Protein AF-A0A9D9K542-F1 (afdb_monomer)

Nearest PDB structures (foldseek):
  4ief-assembly1_B  TM=8.545E-01  e=1.011E-18  Porphyromonas gingivalis W83
  6za2-assembly1_B  TM=5.136E-01  e=1.343E-09  Porphyromonas gingivalis ATCC 33277
  7y84-assembly1_C  TM=4.617E-01  e=6.528E-05  Candidatus Scalindua brodae
  8d9g-assembly1_A  TM=4.592E-01  e=1.163E-04  Candidatus Scalindua brodae
  7zoq-assembly1_A  TM=4.234E-01  e=9.834E-04  Desulfonema magnum

Foldseek 3Di:
DDFDPFDWDWDDAPPRIDDTDTDRQAAKDKDKDQHDDDPPDDRIDIDIDHHDPPDPGDDDDDDDDDDDDQQEDQQAKDKDKDAAAKDKHAHHNHHAAKWKWFCQPVVDIHTFDDDVRMHIDGHHTIMMIIHGPPRDDDDDDDDDDQPDDAQAWQEEEEFAPQQVVLCVLVQVVVVVVPTRYDYHHNQSLCCVQVVRDQDLVSLLVVLLVQQVGHVVGYQFYEYEEAEAPCCPCPVVLDDLQHHRHYFPWALLFPPVGTWRQQLLSQQNPDDGSVVRLAGPHQYAYQHDHHSVLSNLLSVLLCLLQPPDADDPQLLEEEEEEEPADPLGHRVVLSVVLVVLDDPLRHYHYQYEDDDVPYDPDQVVSLVSLQVVVLCAHLEYEYTAEDEQFAADQHPVPDPRRGNDGLVCLLVRQNASRAYEYEHLYFQQPLLNYRHNNSGGSQSSQSSHSRYRHSKYKDFSGHFGNVLSSLLSVQLSCQQCVDPADAQDKGWDFQSNSSSSSSVSSVVVDPPTSSSSRGIHMHHGRRRTSIHHRHHDDDDDPDDD

Solvent-accessible surface area (backbone atoms only — not comparable to full-atom values): 29506 Å² total; per-residue (Å²): 139,84,87,77,71,70,37,68,53,62,57,68,59,88,95,48,64,51,79,66,41,80,38,74,45,63,62,70,48,76,49,76,42,82,40,96,55,62,94,91,54,80,43,65,45,76,52,73,49,72,66,61,90,95,59,89,64,67,86,83,87,82,87,87,84,88,76,95,71,78,47,68,43,81,52,38,52,48,77,50,73,45,70,69,38,76,44,78,48,52,55,37,51,60,20,65,82,52,47,45,28,39,40,64,50,76,93,62,64,40,78,54,75,63,64,82,58,25,39,72,48,66,58,65,67,38,30,33,38,40,33,21,76,88,58,58,86,79,84,83,88,73,92,83,76,81,75,89,72,84,63,44,24,36,31,38,36,39,25,46,66,85,40,48,76,43,44,43,68,51,54,51,52,41,43,74,73,70,44,46,74,42,80,41,43,44,62,61,39,16,46,73,58,45,78,56,40,95,47,47,64,14,53,23,52,50,49,39,49,39,54,74,68,24,65,52,34,53,46,34,37,29,40,47,27,17,21,23,80,46,71,82,44,85,80,70,34,50,88,56,34,41,57,72,38,60,48,38,71,38,81,53,33,99,84,75,33,66,32,40,20,53,35,44,50,26,13,56,52,76,92,53,26,87,82,31,78,57,58,76,31,26,56,14,29,40,71,32,85,44,49,68,55,34,37,53,45,39,52,48,47,51,50,57,72,69,48,74,87,86,56,71,37,28,16,23,34,36,41,36,18,24,52,67,57,98,90,42,52,25,49,61,55,48,50,59,57,54,70,72,51,62,91,54,48,44,77,44,79,46,30,34,29,86,55,92,92,35,34,70,44,32,65,60,36,21,51,47,41,48,54,53,54,23,67,23,20,29,33,36,38,37,28,39,54,42,41,40,48,28,36,33,77,54,42,86,86,44,93,59,30,30,48,46,39,41,85,50,46,84,73,32,64,21,39,84,38,43,16,41,32,38,45,43,40,21,22,28,43,24,56,34,58,76,29,82,76,35,66,18,27,43,50,38,25,43,65,38,90,53,17,43,26,62,24,33,39,22,15,25,26,72,71,54,66,69,33,41,52,30,29,51,50,19,22,52,50,58,71,54,69,59,85,86,47,72,62,43,74,45,72,47,38,38,23,62,27,53,52,33,4,47,48,34,32,67,76,72,43,90,62,57,61,47,48,50,33,21,41,38,38,42,24,57,26,75,50,51,53,54,38,27,35,41,74,80,82,85,75,82,86,80,82,129

Sequence (544 aa):
VQSGAVRRLTAAVGSSSSAPVQWSGAGDATQTLVVPGVVGGATEARLTLTAITGYAQVAVDTVEWYRPVLLQFGGKGAIFQGASGQRAYQIAGAPPGFTLYDVTDPVAPVRVQMTGDAFQDDLAGRSYLLTGDGTVFTPTVEPFTPPALPSGANAVYIAPALLHPALTPLIDLRRAQGYTVAVIDVQTVYDGWSSGQVDPRAIRSFLQHAAQTWSPPPMAVTLVGDGSSDPFDYTNRGAKNVNLIPPYLAMVDPWLGETACETCYAQLNGENPTDDRLPDVWLGRLPVKSAAELQTLVAKIIGYETAPIGSAWRGRMLYLADDADSSGNFAAQTEASIALQPPMIQIDRVFFGNGAGQIPSAAAARAATLARFSHGAAVVAYFGHAHQQQWAVTELSAPENWLLHRSDVPQLTNGDRLPVVLSLTCLSSAFQWPSYVGMTIDEALLLSEKGGAVAVWGPTGLGVSYGHDKLQQGFFRMFWSSSPEYGVERAVPLGALTAAGFRELFTGSACCQETLFTYALLGDPLTPLRVMAGSRIMLPLVQR

Structure (mmCIF, N/CA/C/O backbone):
data_AF-A0A9D9K542-F1
#
_entry.id   AF-A0A9D9K542-F1
#
loop_
_atom_site.group_PDB
_atom_site.id
_atom_site.type_symbol
_atom_site.label_atom_id
_atom_site.label_alt_id
_atom_site.label_comp_id
_atom_site.label_asym_id
_atom_site.label_entity_id
_atom_site.label_seq_id
_atom_site.pdbx_PDB_ins_code
_atom_site.Cartn_x
_atom_site.Cartn_y
_atom_site.Cartn_z
_atom_site.occupancy
_atom_site.B_iso_or_equiv
_atom_site.auth_seq_id
_atom_site.auth_comp_id
_atom_site.auth_asym_id
_atom_site.auth_atom_id
_atom_site.pdbx_PDB_model_num
ATOM 1 N N . VAL A 1 1 ? 25.927 24.326 10.474 1.00 37.84 1 VAL A N 1
ATOM 2 C CA . VAL A 1 1 ? 25.849 25.617 11.199 1.00 37.84 1 VAL A CA 1
ATOM 3 C C . VAL A 1 1 ? 24.734 26.450 10.578 1.00 37.84 1 VAL A C 1
ATOM 5 O O . VAL A 1 1 ? 24.966 27.120 9.586 1.00 37.84 1 VAL A O 1
ATOM 8 N N . GLN A 1 2 ? 23.515 26.357 11.114 1.00 30.97 2 GLN A N 1
ATOM 9 C CA . GLN A 1 2 ? 22.510 27.412 10.967 1.00 30.97 2 GLN A CA 1
ATOM 10 C C . GLN A 1 2 ? 22.427 28.103 12.326 1.00 30.97 2 GLN A C 1
ATOM 12 O O . GLN A 1 2 ? 21.830 27.595 13.273 1.00 30.97 2 GLN A O 1
ATOM 17 N N . SER A 1 3 ? 23.131 29.223 12.446 1.00 42.22 3 SER A N 1
ATOM 18 C CA . SER A 1 3 ? 22.974 30.156 13.552 1.00 42.22 3 SER A CA 1
ATOM 19 C C . SER A 1 3 ? 21.644 30.890 13.382 1.00 42.22 3 SER A C 1
ATOM 21 O O . SER A 1 3 ? 21.449 31.546 12.361 1.00 42.22 3 SER A O 1
ATOM 23 N N . GLY A 1 4 ? 20.761 30.821 14.378 1.00 48.47 4 GLY A N 1
ATOM 24 C CA . GLY A 1 4 ? 19.731 31.853 14.548 1.00 48.47 4 GLY A CA 1
ATOM 25 C C . GLY A 1 4 ? 18.268 31.418 14.559 1.00 48.47 4 GLY A C 1
ATOM 26 O O . GLY A 1 4 ? 17.410 32.295 14.592 1.00 48.47 4 GLY A O 1
ATOM 27 N N . ALA A 1 5 ? 17.935 30.124 14.584 1.00 55.84 5 ALA A N 1
ATOM 28 C CA . ALA A 1 5 ? 16.552 29.740 14.863 1.00 55.84 5 ALA A CA 1
ATOM 29 C C . ALA A 1 5 ? 16.241 30.008 16.345 1.00 55.84 5 ALA A C 1
ATOM 31 O O . ALA A 1 5 ? 16.549 29.192 17.212 1.00 55.84 5 ALA A O 1
ATOM 32 N N . VAL A 1 6 ? 15.655 31.172 16.634 1.00 64.31 6 VAL A N 1
ATOM 33 C CA . VAL A 1 6 ? 15.097 31.501 17.948 1.00 64.31 6 VAL A CA 1
ATOM 34 C C . VAL A 1 6 ? 14.079 30.421 18.313 1.00 64.31 6 VAL A C 1
ATOM 36 O O . VAL A 1 6 ? 13.025 30.310 17.685 1.00 64.31 6 VAL A O 1
ATOM 39 N N . ARG A 1 7 ? 14.399 29.599 19.312 1.00 66.75 7 ARG A N 1
ATOM 40 C CA . ARG A 1 7 ? 13.476 28.604 19.858 1.00 66.75 7 ARG A CA 1
ATOM 41 C C . ARG A 1 7 ? 12.500 29.320 20.778 1.00 66.75 7 ARG A C 1
ATOM 43 O O . ARG A 1 7 ? 12.864 30.277 21.457 1.00 66.75 7 ARG A O 1
ATOM 50 N N . ARG A 1 8 ? 11.250 28.872 20.791 1.00 69.38 8 ARG A N 1
ATOM 51 C CA . ARG A 1 8 ? 10.237 29.374 21.718 1.00 69.38 8 ARG A CA 1
ATOM 52 C C . ARG A 1 8 ? 9.931 28.285 22.723 1.00 69.38 8 ARG A C 1
ATOM 54 O O . ARG A 1 8 ? 9.376 27.257 22.359 1.00 69.38 8 ARG A O 1
ATOM 61 N N . LEU A 1 9 ? 10.295 28.534 23.970 1.00 67.50 9 LEU A N 1
ATOM 62 C CA . LEU A 1 9 ? 9.851 27.742 25.101 1.00 67.50 9 LEU A CA 1
ATOM 63 C C . LEU A 1 9 ? 8.510 28.315 25.540 1.00 67.50 9 LEU A C 1
ATOM 65 O O . LEU A 1 9 ? 8.424 29.463 25.971 1.00 67.50 9 LEU A O 1
ATOM 69 N N . THR A 1 10 ? 7.458 27.525 25.387 1.00 64.19 10 THR A N 1
ATOM 70 C CA . THR A 1 10 ? 6.147 27.842 25.950 1.00 64.19 10 THR A CA 1
ATOM 71 C C . THR A 1 10 ? 5.861 26.769 26.971 1.00 64.19 10 THR A C 1
ATOM 73 O O . THR A 1 10 ? 6.083 25.595 26.692 1.00 64.19 10 THR A O 1
ATOM 76 N N . ALA A 1 11 ? 5.385 27.154 28.144 1.00 64.50 11 ALA A N 1
ATOM 77 C CA . ALA A 1 11 ? 4.940 26.181 29.118 1.00 64.50 11 ALA A CA 1
ATOM 78 C C . ALA A 1 11 ? 3.501 26.486 29.514 1.00 64.50 11 ALA A C 1
ATOM 80 O O . ALA A 1 11 ? 3.090 27.646 29.591 1.00 64.50 11 ALA A O 1
ATOM 81 N N . ALA A 1 12 ? 2.723 25.428 29.700 1.00 59.25 12 ALA A N 1
ATOM 82 C CA . ALA A 1 12 ? 1.298 25.515 29.948 1.00 59.25 12 ALA A CA 1
ATOM 83 C C . ALA A 1 12 ? 0.919 24.728 31.201 1.00 59.25 12 ALA A C 1
ATOM 85 O O . ALA A 1 12 ? 1.524 23.709 31.527 1.00 59.25 12 ALA A O 1
ATOM 86 N N . VAL A 1 13 ? -0.099 25.223 31.899 1.00 57.62 13 VAL A N 1
ATOM 87 C CA . VAL A 1 13 ? -0.746 24.562 33.030 1.00 57.62 13 VAL A CA 1
ATOM 88 C C . VAL A 1 13 ? -2.246 24.570 32.753 1.00 57.62 13 VAL A C 1
ATOM 90 O O . VAL A 1 13 ? -2.899 25.612 32.849 1.00 57.62 13 VAL A O 1
ATOM 93 N N . GLY A 1 14 ? -2.802 23.413 32.390 1.00 62.34 14 GLY A N 1
ATOM 94 C CA . GLY A 1 14 ? -4.183 23.331 31.909 1.00 62.34 14 GLY A CA 1
ATOM 95 C C . GLY A 1 14 ? -4.380 24.174 30.644 1.00 62.34 14 GLY A C 1
ATOM 96 O O . GLY A 1 14 ? -3.575 24.101 29.721 1.00 62.34 14 GLY A O 1
ATOM 97 N N . SER A 1 15 ? -5.422 25.010 30.611 1.00 54.56 15 SER A N 1
ATOM 98 C CA . SER A 1 15 ? -5.703 25.932 29.497 1.00 54.56 15 SER A CA 1
ATOM 99 C C . SER A 1 15 ? -4.895 27.238 29.532 1.00 54.56 15 SER A C 1
ATOM 101 O O . SER A 1 15 ? -5.078 28.092 28.667 1.00 54.56 15 SER A O 1
ATOM 103 N N . SER A 1 16 ? -4.041 27.435 30.539 1.00 53.84 16 SER A N 1
ATOM 104 C CA . SER A 1 16 ? -3.257 28.660 30.711 1.00 53.84 16 SER A CA 1
ATOM 105 C C . SER A 1 16 ? -1.829 28.449 30.215 1.00 53.84 16 SER A C 1
ATOM 107 O O . SER A 1 16 ? -1.093 27.641 30.777 1.00 53.84 16 SER A O 1
ATOM 109 N N . SER A 1 17 ? -1.414 29.191 29.189 1.00 60.91 17 SER A N 1
ATOM 110 C CA . SER A 1 17 ? -0.042 29.181 28.666 1.00 60.91 17 SER A CA 1
ATOM 111 C C . SER A 1 17 ? 0.738 30.418 29.104 1.00 60.91 17 SER A C 1
ATOM 113 O O . SER A 1 17 ? 0.188 31.520 29.148 1.00 60.91 17 SER A O 1
ATOM 115 N N . SER A 1 18 ? 2.037 30.270 29.361 1.00 66.75 18 SER A N 1
ATOM 116 C CA . SER A 1 18 ? 2.932 31.416 29.517 1.00 66.75 18 SER A CA 1
ATOM 117 C C . SER A 1 18 ? 3.133 32.150 28.195 1.00 66.75 18 SER A C 1
ATOM 119 O O . SER A 1 18 ? 2.967 31.583 27.113 1.00 66.75 18 SER A O 1
ATOM 121 N N . ALA A 1 19 ? 3.578 33.405 28.276 1.00 73.69 19 ALA A N 1
ATOM 122 C CA . ALA A 1 19 ? 4.180 34.045 27.117 1.00 73.69 19 ALA A CA 1
ATOM 123 C C . ALA A 1 19 ? 5.374 33.191 26.635 1.00 73.69 19 ALA A C 1
ATOM 125 O O . ALA A 1 19 ? 6.130 32.688 27.477 1.00 73.69 19 ALA A O 1
ATOM 126 N N . PRO A 1 20 ? 5.551 33.000 25.316 1.00 70.69 20 PRO A N 1
ATOM 127 C CA . PRO A 1 20 ? 6.685 32.254 24.796 1.00 70.69 20 PRO A CA 1
ATOM 128 C C . PRO A 1 20 ? 7.987 32.967 25.148 1.00 70.69 20 PRO A C 1
ATOM 130 O O . PRO A 1 20 ? 8.138 34.160 24.871 1.00 70.69 20 PRO A O 1
ATOM 133 N N . VAL A 1 21 ? 8.947 32.233 25.697 1.00 73.19 21 VAL A N 1
ATOM 134 C CA . VAL A 1 21 ? 10.291 32.748 25.952 1.00 73.19 21 VAL A CA 1
ATOM 135 C C . VAL A 1 21 ? 11.218 32.326 24.837 1.00 73.19 21 VAL A C 1
ATOM 137 O O . VAL A 1 21 ? 11.261 31.168 24.423 1.00 73.19 21 VAL A O 1
ATOM 140 N N . GLN A 1 22 ? 11.929 33.312 24.309 1.00 77.12 22 GLN A N 1
ATOM 141 C CA . GLN A 1 22 ? 12.893 33.112 23.247 1.00 77.12 22 GLN A CA 1
ATOM 142 C C . GLN A 1 22 ? 14.190 32.571 23.842 1.00 77.12 22 GLN A C 1
ATOM 144 O O . GLN A 1 22 ? 14.780 33.188 24.725 1.00 77.12 22 GLN A O 1
ATOM 149 N N . TRP A 1 23 ? 14.635 31.425 23.342 1.00 75.62 23 TRP A N 1
ATOM 150 C CA . TRP A 1 23 ? 15.885 30.790 23.730 1.00 75.62 23 TRP A CA 1
ATOM 151 C C . TRP A 1 23 ? 16.699 30.438 22.488 1.00 75.62 23 TRP A C 1
ATOM 153 O O . TRP A 1 23 ? 16.169 30.011 21.464 1.00 75.62 23 TRP A O 1
ATOM 163 N N . SER A 1 24 ? 18.008 30.642 22.562 1.00 70.75 24 SER A N 1
ATOM 164 C CA . SER A 1 24 ? 18.940 30.427 21.451 1.00 70.75 24 SER A CA 1
ATOM 165 C C . SER A 1 24 ? 19.266 28.950 21.203 1.00 70.75 24 SER A C 1
ATOM 167 O O . SER A 1 24 ? 19.875 28.634 20.183 1.00 70.75 24 SER A O 1
ATOM 169 N N . GLY A 1 25 ? 18.889 28.049 22.120 1.00 67.31 25 GLY A N 1
ATOM 170 C CA . GLY A 1 25 ? 19.308 26.644 22.097 1.00 67.31 25 GLY A CA 1
ATOM 171 C C . GLY A 1 25 ? 20.699 26.394 22.697 1.00 67.31 25 GLY A C 1
ATOM 172 O O . GLY A 1 25 ? 21.189 25.269 22.616 1.00 67.31 25 GLY A O 1
ATOM 173 N N . ALA A 1 26 ? 21.336 27.424 23.272 1.00 68.88 26 ALA A N 1
ATOM 174 C CA . ALA A 1 26 ? 22.658 27.370 23.897 1.00 68.88 26 ALA A CA 1
ATOM 175 C C . ALA A 1 26 ? 22.710 28.229 25.176 1.00 68.88 26 ALA A C 1
ATOM 177 O O . ALA A 1 26 ? 22.035 29.257 25.260 1.00 68.88 26 ALA A O 1
ATOM 178 N N . GLY A 1 27 ? 23.545 27.834 26.144 1.00 73.69 27 GLY A N 1
ATOM 179 C CA . GLY A 1 27 ? 23.653 28.503 27.447 1.00 73.69 27 GLY A CA 1
ATOM 180 C C . GLY A 1 27 ? 22.507 28.165 28.407 1.00 73.69 27 GLY A C 1
ATOM 181 O O . GLY A 1 27 ? 21.537 27.506 28.024 1.00 73.69 27 GLY A O 1
ATOM 182 N N . ASP A 1 28 ? 22.629 28.627 29.651 1.00 78.50 28 ASP A N 1
ATOM 183 C CA . ASP A 1 28 ? 21.597 28.432 30.669 1.00 78.50 28 ASP A CA 1
ATOM 184 C C . ASP A 1 28 ? 20.353 29.269 30.348 1.00 78.50 28 ASP A C 1
ATOM 186 O O . ASP A 1 28 ? 20.447 30.439 29.968 1.00 78.50 28 ASP A O 1
ATOM 190 N N . ALA A 1 29 ? 19.172 28.692 30.543 1.00 77.56 29 ALA A N 1
ATOM 191 C CA . ALA A 1 29 ? 17.900 29.393 30.435 1.00 77.56 29 ALA A CA 1
ATOM 192 C C . ALA A 1 29 ? 16.990 29.002 31.592 1.00 77.56 29 ALA A C 1
ATOM 194 O O . ALA A 1 29 ? 16.936 27.846 31.995 1.00 77.56 29 ALA A O 1
ATOM 195 N N . THR A 1 30 ? 16.264 29.962 32.153 1.00 80.44 30 THR A N 1
ATOM 196 C CA . THR A 1 30 ? 15.337 29.694 33.253 1.00 80.44 30 THR A CA 1
ATOM 197 C C . THR A 1 30 ? 14.000 30.348 32.986 1.00 80.44 30 THR A C 1
ATOM 199 O O . THR A 1 30 ? 13.949 31.544 32.710 1.00 80.44 30 THR A O 1
ATOM 202 N N . GLN A 1 31 ? 12.932 29.571 33.132 1.00 77.25 31 GLN A N 1
ATOM 203 C CA . GLN A 1 31 ? 11.566 30.050 33.059 1.00 77.25 31 GLN A CA 1
ATOM 204 C C . GLN A 1 31 ? 10.823 29.751 34.355 1.00 77.25 31 GLN A C 1
ATOM 206 O O . GLN A 1 31 ? 10.807 28.609 34.815 1.00 77.25 31 GLN A O 1
ATOM 211 N N . THR A 1 32 ? 10.162 30.770 34.902 1.00 77.38 32 THR A N 1
ATOM 212 C CA . THR A 1 32 ? 9.224 30.605 36.016 1.00 77.38 32 THR A CA 1
ATOM 213 C C . THR A 1 32 ? 7.792 30.739 35.507 1.00 77.38 32 THR A C 1
ATOM 215 O O . THR A 1 32 ? 7.495 31.619 34.695 1.00 77.38 32 THR A O 1
ATOM 218 N N . LEU A 1 33 ? 6.904 29.858 35.958 1.00 71.88 33 LEU A N 1
ATOM 219 C CA . LEU A 1 33 ? 5.490 29.848 35.589 1.00 71.88 33 LEU A CA 1
ATOM 220 C C . LEU A 1 33 ? 4.659 29.968 36.846 1.00 71.88 33 LEU A C 1
ATOM 222 O O . LEU A 1 33 ? 4.913 29.248 37.805 1.00 71.88 33 LEU A O 1
ATOM 226 N N . VAL A 1 34 ? 3.630 30.805 36.813 1.00 69.12 34 VAL A N 1
ATOM 227 C CA . VAL A 1 34 ? 2.619 30.797 37.867 1.00 69.12 34 VAL A CA 1
ATOM 228 C C . VAL A 1 34 ? 1.693 29.615 37.619 1.00 69.12 34 VAL A C 1
ATOM 230 O O . VAL A 1 34 ? 1.065 29.500 36.568 1.00 69.12 34 VAL A O 1
ATOM 233 N N . VAL A 1 35 ? 1.618 28.727 38.597 1.00 64.25 35 VAL A N 1
ATOM 234 C CA . VAL A 1 35 ? 0.794 27.529 38.574 1.00 64.25 35 VAL A CA 1
ATOM 235 C C . VAL A 1 35 ? -0.371 27.788 39.527 1.00 64.25 35 VAL A C 1
ATOM 237 O O . VAL A 1 35 ? -0.130 27.921 40.729 1.00 64.25 35 VAL A O 1
ATOM 240 N N . PRO A 1 36 ? -1.629 27.867 39.048 1.00 58.53 36 PRO A N 1
ATOM 241 C CA . PRO A 1 36 ? -2.783 28.117 39.910 1.00 58.53 36 PRO A CA 1
ATOM 242 C C . PRO A 1 36 ? -2.788 27.130 41.080 1.00 58.53 36 PRO A C 1
ATOM 244 O O . PRO A 1 36 ? -2.767 25.922 40.857 1.00 58.53 36 PRO A O 1
ATOM 247 N N . GLY A 1 37 ? -2.698 27.612 42.315 1.00 54.72 37 GLY A N 1
ATOM 248 C CA . GLY A 1 37 ? -2.487 26.775 43.498 1.00 54.72 37 GLY A CA 1
ATOM 249 C C . GLY A 1 37 ? -3.694 26.755 44.428 1.00 54.72 37 GLY A C 1
ATOM 250 O O . GLY A 1 37 ? -4.505 27.678 44.430 1.00 54.72 37 GLY A O 1
ATOM 251 N N . VAL A 1 38 ? -3.784 25.710 45.252 1.00 53.41 38 VAL A N 1
ATOM 252 C CA . VAL A 1 38 ? -4.611 25.735 46.466 1.00 53.41 38 VAL A CA 1
ATOM 253 C C . VAL A 1 38 ? -3.897 26.616 47.499 1.00 53.41 38 VAL A C 1
ATOM 255 O O . VAL A 1 38 ? -2.664 26.664 47.523 1.00 53.41 38 VAL A O 1
ATOM 258 N N . VAL A 1 39 ? -4.652 27.322 48.343 1.00 50.41 39 VAL A N 1
ATOM 259 C CA . VAL A 1 39 ? -4.110 28.163 49.423 1.00 50.41 39 VAL A CA 1
ATOM 260 C C . VAL A 1 39 ? -3.088 27.366 50.251 1.00 50.41 39 VAL A C 1
ATOM 262 O O . VAL A 1 39 ? -3.426 26.327 50.809 1.00 50.41 39 VAL A O 1
ATOM 265 N N . GLY A 1 40 ? -1.840 27.848 50.313 1.00 55.59 40 GLY A N 1
ATOM 266 C CA . GLY A 1 40 ? -0.744 27.228 51.076 1.00 55.59 40 GLY A CA 1
ATOM 267 C C . GLY A 1 40 ? 0.186 26.286 50.293 1.00 55.59 40 GLY A C 1
ATOM 268 O O . GLY A 1 40 ? 1.151 25.795 50.872 1.00 55.59 40 GLY A O 1
ATOM 269 N N . GLY A 1 41 ? -0.062 26.039 49.000 1.00 59.97 41 GLY A N 1
ATOM 270 C CA . GLY A 1 41 ? 0.832 25.266 48.126 1.00 59.97 41 GLY A CA 1
ATOM 271 C C . GLY A 1 41 ? 1.822 26.126 47.329 1.00 59.97 41 GLY A C 1
ATOM 272 O O . GLY A 1 41 ? 1.657 27.339 47.217 1.00 59.97 41 GLY A O 1
ATOM 273 N N . ALA A 1 42 ? 2.835 25.490 46.729 1.00 60.47 42 ALA A N 1
ATOM 274 C CA . ALA A 1 42 ? 3.722 26.159 45.777 1.00 60.47 42 ALA A CA 1
ATOM 275 C C . ALA A 1 42 ? 2.918 26.667 44.564 1.00 60.47 42 ALA A C 1
ATOM 277 O O . ALA A 1 42 ? 2.223 25.899 43.894 1.00 60.47 42 ALA A O 1
ATOM 278 N N . THR A 1 43 ? 3.020 27.966 44.289 1.00 70.31 43 THR A N 1
ATOM 279 C CA . THR A 1 43 ? 2.312 28.658 43.200 1.00 70.31 43 THR A CA 1
ATOM 280 C C . THR A 1 43 ? 3.177 28.850 41.961 1.00 70.31 43 THR A C 1
ATOM 282 O O . THR A 1 43 ? 2.741 29.499 41.015 1.00 70.31 43 THR A O 1
ATOM 285 N N . GLU A 1 44 ? 4.406 28.327 41.960 1.00 73.25 44 GLU A N 1
ATOM 286 C CA . GLU A 1 44 ? 5.375 28.553 40.892 1.00 73.25 44 GLU A CA 1
ATOM 287 C C . GLU A 1 44 ? 6.063 27.260 40.432 1.00 73.25 44 GLU A C 1
ATOM 289 O O . GLU A 1 44 ? 6.455 26.418 41.239 1.00 73.25 44 GLU A O 1
ATOM 294 N N . ALA A 1 45 ? 6.218 27.127 39.114 1.00 71.94 45 ALA A N 1
ATOM 295 C CA . ALA A 1 45 ? 7.090 26.176 38.436 1.00 71.94 45 ALA A CA 1
ATOM 296 C C . ALA A 1 45 ? 8.386 26.872 38.077 1.00 71.94 45 ALA A C 1
ATOM 298 O O . ALA A 1 45 ? 8.315 27.956 37.507 1.00 71.94 45 ALA A O 1
ATOM 299 N N . ARG A 1 46 ? 9.542 26.241 38.277 1.00 77.88 46 ARG A N 1
ATOM 300 C CA . ARG A 1 46 ? 10.799 26.742 37.717 1.00 77.88 46 ARG A CA 1
ATOM 301 C C . ARG A 1 46 ? 11.433 25.679 36.833 1.00 77.88 46 ARG A C 1
ATOM 303 O O . ARG A 1 46 ? 11.862 24.645 37.331 1.00 77.88 46 ARG A O 1
ATOM 310 N N . LEU A 1 47 ? 11.494 25.952 35.535 1.00 75.19 47 LEU A N 1
ATOM 311 C CA . LEU A 1 47 ? 12.236 25.156 34.567 1.00 75.19 47 LEU A CA 1
ATOM 312 C C . LEU A 1 47 ? 13.595 25.814 34.341 1.00 75.19 47 LEU A C 1
ATOM 314 O O . LEU A 1 47 ? 13.651 26.937 33.844 1.00 75.19 47 LEU A O 1
ATOM 318 N N . THR A 1 48 ? 14.674 25.113 34.677 1.00 79.31 48 THR A N 1
ATOM 319 C CA . THR A 1 48 ? 16.045 25.550 34.398 1.00 79.31 48 THR A CA 1
ATOM 320 C C . THR A 1 48 ? 16.680 24.584 33.407 1.00 79.31 48 THR A C 1
ATOM 322 O O . THR A 1 48 ? 16.820 23.400 33.696 1.00 79.31 48 THR A O 1
ATOM 325 N N . LEU A 1 49 ? 17.062 25.097 32.243 1.00 75.75 49 LEU A N 1
ATOM 326 C CA . LEU A 1 49 ? 17.922 24.423 31.282 1.00 75.75 49 LEU A CA 1
ATOM 327 C C . LEU A 1 49 ? 19.353 24.859 31.568 1.00 75.75 49 LEU A C 1
ATOM 329 O O . LEU A 1 49 ? 19.637 26.054 31.541 1.00 75.75 49 LEU A O 1
ATOM 333 N N . THR A 1 50 ? 20.231 23.902 31.843 1.00 76.94 50 THR A N 1
ATOM 334 C CA . THR A 1 50 ? 21.645 24.164 32.127 1.00 76.94 50 THR A CA 1
ATOM 335 C C . THR A 1 50 ? 22.493 23.708 30.948 1.00 76.94 50 THR A C 1
ATOM 337 O O . THR A 1 50 ? 22.271 22.631 30.392 1.00 76.94 50 THR A O 1
ATOM 340 N N . ALA A 1 51 ? 23.473 24.517 30.561 1.00 70.56 51 ALA A N 1
ATOM 341 C CA . ALA A 1 51 ? 24.414 24.195 29.508 1.00 70.56 51 ALA A CA 1
ATOM 342 C C . ALA A 1 51 ? 25.252 22.964 29.882 1.00 70.56 51 ALA A C 1
ATOM 344 O O . ALA A 1 51 ? 25.821 22.877 30.970 1.00 70.56 51 ALA A O 1
ATOM 345 N N . ILE A 1 52 ? 25.365 22.031 28.939 1.00 66.88 52 ILE A N 1
ATOM 346 C CA . ILE A 1 52 ? 26.201 20.835 29.052 1.00 66.88 52 ILE A CA 1
ATOM 347 C C . ILE A 1 52 ? 27.322 20.888 28.013 1.00 66.88 52 ILE A C 1
ATOM 349 O O . IL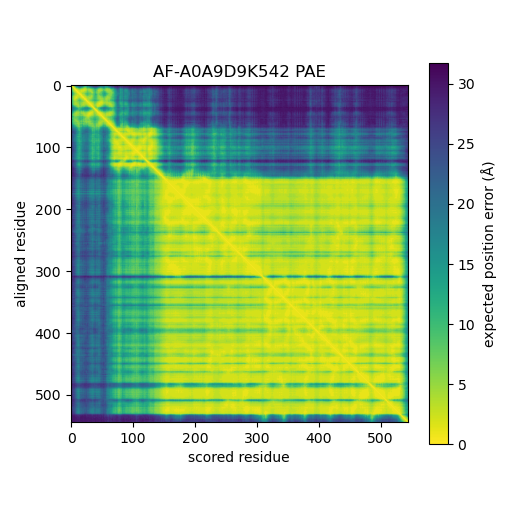E A 1 52 ? 27.113 21.272 26.862 1.00 66.88 52 ILE A O 1
ATOM 353 N N . THR A 1 53 ? 28.537 20.527 28.418 1.00 74.19 53 THR A N 1
ATOM 354 C CA . THR A 1 53 ? 29.708 20.482 27.536 1.00 74.19 53 THR A CA 1
ATOM 355 C C . THR A 1 53 ? 29.619 19.302 26.561 1.00 74.19 53 THR A C 1
ATOM 357 O O . THR A 1 53 ? 29.166 18.220 26.921 1.00 74.19 53 THR A O 1
ATOM 360 N N . GLY A 1 54 ? 30.063 19.500 25.314 1.00 74.75 54 GLY A N 1
ATOM 361 C CA . GLY A 1 54 ? 30.121 18.446 24.285 1.00 74.75 54 GLY A CA 1
ATOM 362 C C . GLY A 1 54 ? 28.947 18.401 23.299 1.00 74.75 54 GLY A C 1
ATOM 363 O O . GLY A 1 54 ? 29.027 17.670 22.316 1.00 74.75 54 GLY A O 1
ATOM 364 N N . TYR A 1 55 ? 27.906 19.216 23.492 1.00 65.88 55 TYR A N 1
ATOM 365 C CA . TYR A 1 55 ? 26.752 19.295 22.591 1.00 65.88 55 TYR A CA 1
ATOM 366 C C . TYR A 1 55 ? 26.595 20.704 22.018 1.00 65.88 55 TYR A C 1
ATOM 368 O O . TYR A 1 55 ? 26.753 21.696 22.725 1.00 65.88 55 TYR A O 1
ATOM 376 N N . ALA A 1 56 ? 26.277 20.798 20.724 1.00 65.88 56 ALA A N 1
ATOM 377 C CA . ALA A 1 56 ? 26.091 22.083 20.051 1.00 65.88 56 ALA A CA 1
ATOM 378 C C . ALA A 1 56 ? 24.705 22.706 20.310 1.00 65.88 56 ALA A C 1
ATOM 380 O O . ALA A 1 56 ? 24.572 23.925 20.225 1.00 65.88 56 ALA A O 1
ATOM 381 N N . GLN A 1 57 ? 23.681 21.882 20.584 1.00 63.47 57 GLN A N 1
ATOM 382 C CA . GLN A 1 57 ? 22.295 22.287 20.862 1.00 63.47 57 GLN A CA 1
ATOM 383 C C . GLN A 1 57 ? 21.599 21.249 21.757 1.00 63.47 57 GLN A C 1
ATOM 385 O O . GLN A 1 57 ? 21.945 20.069 21.710 1.00 63.47 57 GLN A O 1
ATOM 390 N N . VAL A 1 58 ? 20.589 21.682 22.516 1.00 64.12 58 VAL A N 1
ATOM 391 C CA . VAL A 1 58 ? 19.667 20.815 23.271 1.00 64.12 58 VAL A CA 1
ATOM 392 C C . VAL A 1 58 ? 18.236 21.121 22.824 1.00 64.12 58 VAL A C 1
ATOM 394 O O . VAL A 1 58 ? 17.843 22.285 22.758 1.00 64.12 58 VAL A O 1
ATOM 397 N N . ALA A 1 59 ? 17.462 20.083 22.504 1.00 65.50 59 ALA A N 1
ATOM 398 C CA . ALA A 1 59 ? 16.028 20.189 22.253 1.00 65.50 59 ALA A CA 1
ATOM 399 C C . ALA A 1 59 ? 15.276 19.602 23.452 1.00 65.50 59 ALA A C 1
ATOM 401 O O . ALA A 1 59 ? 15.552 18.478 23.864 1.00 65.50 59 ALA A O 1
ATOM 402 N N . VAL A 1 60 ? 14.355 20.379 24.022 1.00 63.50 60 VAL A N 1
ATOM 403 C CA . VAL A 1 60 ? 13.417 19.899 25.041 1.00 63.50 60 VAL A CA 1
ATOM 404 C C . VAL A 1 60 ? 12.134 19.553 24.309 1.00 63.50 60 VAL A C 1
ATOM 406 O O . VAL A 1 60 ? 11.529 20.445 23.717 1.00 63.50 60 VAL A O 1
ATOM 409 N N . ASP A 1 61 ? 11.773 18.275 24.314 1.00 62.12 61 ASP A N 1
ATOM 410 C CA . ASP A 1 61 ? 10.521 17.800 23.727 1.00 62.12 61 ASP A CA 1
ATOM 411 C C . ASP A 1 61 ? 9.368 18.058 24.708 1.00 62.12 61 ASP A C 1
ATOM 413 O O . ASP A 1 61 ? 8.585 18.992 24.535 1.00 62.12 61 ASP A O 1
ATOM 417 N N . THR A 1 62 ? 9.362 17.346 25.840 1.00 62.72 62 THR A N 1
ATOM 418 C CA . THR A 1 62 ? 8.370 17.504 26.910 1.00 62.72 62 THR A CA 1
ATOM 419 C C . THR A 1 62 ? 9.004 17.388 28.298 1.00 62.72 62 THR A C 1
ATOM 421 O O . THR A 1 62 ? 9.944 16.627 28.524 1.00 62.72 62 THR A O 1
ATOM 424 N N . VAL A 1 63 ? 8.479 18.156 29.257 1.00 61.22 63 VAL A N 1
ATOM 425 C CA . VAL A 1 63 ? 8.758 17.983 30.690 1.00 61.22 63 VAL A CA 1
ATOM 426 C C . VAL A 1 63 ? 7.422 17.791 31.384 1.00 61.22 63 VAL A C 1
ATOM 428 O O . VAL A 1 63 ? 6.618 18.720 31.456 1.00 61.22 63 VAL A O 1
ATOM 431 N N . GLU A 1 64 ? 7.188 16.583 31.883 1.00 60.16 64 GLU A N 1
ATOM 432 C CA . GLU A 1 64 ? 5.987 16.259 32.641 1.00 60.16 64 GLU A CA 1
ATOM 433 C C . GLU A 1 64 ? 6.267 16.300 34.136 1.00 60.16 64 GLU A C 1
ATOM 435 O O . GLU A 1 64 ? 7.316 15.869 34.620 1.00 60.16 64 GLU A O 1
ATOM 440 N N . TRP A 1 65 ? 5.299 16.814 34.882 1.00 60.16 65 TRP A N 1
ATOM 441 C CA . TRP A 1 65 ? 5.335 16.815 36.332 1.00 60.16 65 TRP A CA 1
ATOM 442 C C . TRP A 1 65 ? 3.950 16.492 36.888 1.00 60.16 65 TRP A C 1
ATOM 444 O O . TRP A 1 65 ? 2.928 16.715 36.240 1.00 60.16 65 TRP A O 1
ATOM 454 N N . TYR A 1 66 ? 3.896 15.965 38.104 1.00 59.72 66 TYR A N 1
ATOM 455 C CA . TYR A 1 66 ? 2.638 15.580 38.732 1.00 59.72 66 TYR A CA 1
ATOM 456 C C . TYR A 1 66 ? 2.540 16.281 40.077 1.00 59.72 66 TYR A C 1
ATOM 458 O O . TYR A 1 66 ? 3.462 16.222 40.891 1.00 59.72 66 TYR A O 1
ATOM 466 N N . ARG A 1 67 ? 1.419 16.963 40.318 1.00 61.34 67 ARG A N 1
ATOM 467 C CA . ARG A 1 67 ? 1.112 17.561 41.620 1.00 61.34 67 ARG A CA 1
ATOM 468 C C . ARG A 1 67 ? -0.319 17.221 42.033 1.00 61.34 67 ARG A C 1
ATOM 470 O O . ARG A 1 67 ? -1.177 17.101 41.157 1.00 61.34 67 ARG A O 1
ATOM 477 N N . PRO A 1 68 ? -0.605 17.125 43.340 1.00 62.34 68 PRO A N 1
ATOM 478 C CA . PRO A 1 68 ? -1.972 16.991 43.819 1.00 62.34 68 PRO A CA 1
ATOM 479 C C . PRO A 1 68 ? -2.810 18.200 43.390 1.00 62.34 68 PRO A C 1
ATOM 481 O O . PRO A 1 68 ? -2.401 19.348 43.574 1.00 62.34 68 PRO A O 1
ATOM 484 N N . VAL A 1 69 ? -3.987 17.942 42.827 1.00 64.56 69 VAL A N 1
ATOM 485 C CA . VAL A 1 69 ? -4.992 18.958 42.500 1.00 64.56 69 VAL A CA 1
ATOM 486 C C . VAL A 1 69 ? -6.335 18.536 43.083 1.00 64.56 69 VAL A C 1
ATOM 488 O O . VAL A 1 69 ? -6.589 17.346 43.264 1.00 64.56 69 VAL A O 1
ATOM 491 N N . LEU A 1 70 ? -7.203 19.509 43.369 1.00 72.88 70 LEU A N 1
ATOM 492 C CA . LEU A 1 70 ? -8.616 19.212 43.586 1.00 72.88 70 LEU A CA 1
ATOM 493 C C . LEU A 1 70 ? -9.202 18.723 42.256 1.00 72.88 70 LEU A C 1
ATOM 495 O O . LEU A 1 70 ? -9.059 19.409 41.241 1.00 72.88 70 LEU A O 1
ATOM 499 N N . LEU A 1 71 ? -9.858 17.563 42.258 1.00 79.69 71 LEU A N 1
ATOM 500 C CA . LEU A 1 71 ? -10.492 17.019 41.061 1.00 79.69 71 LEU A CA 1
ATOM 501 C C . LEU A 1 71 ? -11.813 17.760 40.808 1.00 79.69 71 LEU A C 1
ATOM 503 O O . LEU A 1 71 ? -12.860 17.358 41.303 1.00 79.69 71 LEU A O 1
ATOM 507 N N . GLN A 1 72 ? -11.743 18.887 40.096 1.00 82.06 72 GLN A N 1
ATOM 508 C CA . GLN A 1 72 ? -12.876 19.766 39.792 1.00 82.06 72 GLN A CA 1
ATOM 509 C C . GLN A 1 72 ? -13.381 19.519 38.364 1.00 82.06 72 GLN A C 1
ATOM 511 O O . GLN A 1 72 ? -12.718 19.906 37.403 1.00 82.06 72 GLN A O 1
ATOM 516 N N . PHE A 1 73 ? -14.557 18.911 38.219 1.00 83.75 73 PHE A N 1
ATOM 517 C CA . PHE A 1 73 ? -15.043 18.416 36.924 1.00 83.75 73 PHE A CA 1
ATOM 518 C C . PHE A 1 73 ? -16.048 19.335 36.210 1.00 83.75 73 PHE A C 1
ATOM 520 O O . PHE A 1 73 ? -16.415 19.081 35.062 1.00 83.75 73 PHE A O 1
ATOM 527 N N . GLY A 1 74 ? -16.489 20.427 36.848 1.00 83.81 74 GLY A N 1
ATOM 528 C CA . GLY A 1 74 ? -17.331 21.447 36.204 1.00 83.81 74 GLY A CA 1
ATOM 529 C C . GLY A 1 74 ? -18.667 20.926 35.652 1.00 83.81 74 GLY A C 1
ATOM 530 O O . GLY A 1 74 ? -19.150 21.430 34.640 1.00 83.81 74 GLY A O 1
ATOM 531 N N . GLY A 1 75 ? -19.244 19.906 36.287 1.00 84.75 75 GLY A N 1
ATOM 532 C CA . GLY A 1 75 ? -20.503 19.265 35.912 1.00 84.75 75 GLY A CA 1
ATOM 533 C C . GLY A 1 75 ? -20.384 18.227 34.794 1.00 84.75 75 GLY A C 1
ATOM 534 O O . GLY A 1 75 ? -21.404 17.863 34.217 1.00 84.75 75 GLY A O 1
ATOM 535 N N . LYS A 1 76 ? -19.172 17.768 34.455 1.00 83.38 76 LYS A N 1
ATOM 536 C CA . LYS A 1 76 ? -18.918 16.800 33.374 1.00 83.38 76 LYS A CA 1
ATOM 537 C C . LYS A 1 76 ? -18.270 15.517 33.891 1.00 83.38 76 LYS A C 1
ATOM 539 O O . LYS A 1 76 ? -17.591 15.530 34.909 1.00 83.38 76 LYS A O 1
ATOM 544 N N . GLY A 1 77 ? -18.455 14.412 33.173 1.00 87.06 77 GLY A N 1
ATOM 545 C CA . GLY A 1 77 ? -17.670 13.195 33.398 1.00 87.06 77 GLY A CA 1
ATOM 546 C C . GLY A 1 77 ? -16.222 13.354 32.923 1.00 87.06 77 GLY A C 1
ATOM 547 O O . GLY A 1 77 ? -15.904 14.296 32.192 1.00 87.06 77 GLY A O 1
ATOM 548 N N . ALA A 1 78 ? -15.343 12.441 33.327 1.00 88.25 78 ALA A N 1
ATOM 549 C CA . ALA A 1 78 ? -13.940 12.441 32.918 1.00 88.25 78 ALA A CA 1
ATOM 550 C C . ALA A 1 78 ? -13.273 11.086 33.151 1.00 88.25 78 ALA A C 1
ATOM 552 O O . ALA A 1 78 ? -13.661 10.343 34.051 1.00 88.25 78 ALA A O 1
ATOM 553 N N . ILE A 1 79 ? -12.209 10.825 32.391 1.00 89.44 79 ILE A N 1
ATOM 554 C CA . ILE A 1 79 ? -11.226 9.792 32.714 1.00 89.44 79 ILE A CA 1
ATOM 555 C C . ILE A 1 79 ? -10.023 10.479 33.363 1.00 89.44 79 ILE A C 1
ATOM 557 O O . ILE A 1 79 ? -9.560 11.507 32.867 1.00 89.44 79 ILE A O 1
ATOM 561 N N . PHE A 1 80 ? -9.525 9.942 34.472 1.00 87.06 80 PHE A N 1
ATOM 562 C CA . PHE A 1 80 ? -8.327 10.445 35.143 1.00 87.06 80 PHE A CA 1
ATOM 563 C C . PHE A 1 80 ? -7.522 9.303 35.762 1.00 87.06 80 PHE A C 1
ATOM 565 O O . PHE A 1 80 ? -8.068 8.252 36.080 1.00 87.06 80 PHE A O 1
ATOM 572 N N . GLN A 1 81 ? -6.220 9.505 35.952 1.00 86.50 81 GLN A N 1
ATOM 573 C CA . GLN A 1 81 ? -5.350 8.521 36.596 1.00 86.50 81 GLN A CA 1
ATOM 574 C C . GLN A 1 81 ? -5.088 8.882 38.059 1.00 86.50 81 GLN A C 1
ATOM 576 O O . GLN A 1 81 ? -4.871 10.044 38.412 1.00 86.50 81 GLN A O 1
ATOM 581 N N . GLY A 1 82 ? -5.101 7.866 38.916 1.00 82.75 82 GLY A N 1
ATOM 582 C CA . GLY A 1 82 ? -4.715 7.968 40.312 1.00 82.75 82 GLY A CA 1
ATOM 583 C C . GLY A 1 82 ? -3.197 8.045 40.474 1.00 82.75 82 GLY A C 1
ATOM 584 O O . GLY A 1 82 ? -2.443 7.273 39.884 1.00 82.75 82 GLY A O 1
ATOM 585 N N . ALA A 1 83 ? -2.734 8.973 41.314 1.00 76.69 83 ALA A N 1
ATOM 586 C CA . ALA A 1 83 ? -1.344 8.999 41.770 1.00 76.69 83 ALA A CA 1
ATOM 587 C C . ALA A 1 83 ? -0.960 7.717 42.537 1.00 76.69 83 ALA A C 1
ATOM 589 O O . ALA A 1 83 ? -1.769 7.169 43.274 1.00 76.69 83 ALA A O 1
ATOM 590 N N . SER A 1 84 ? 0.301 7.289 42.434 1.00 77.25 84 SER A N 1
ATOM 591 C CA . SER A 1 84 ? 0.781 6.067 43.087 1.00 77.25 84 SER A CA 1
ATOM 592 C C . SER A 1 84 ? 0.800 6.129 44.621 1.00 77.25 84 SER A C 1
ATOM 594 O O . SER A 1 84 ? 1.196 7.150 45.204 1.00 77.25 84 SER A O 1
ATOM 596 N N . GLY A 1 85 ? 0.514 4.984 45.250 1.00 77.00 85 GLY A N 1
ATOM 597 C CA . GLY A 1 85 ? 0.542 4.775 46.700 1.00 77.00 85 GLY A CA 1
ATOM 598 C C . GLY A 1 85 ? -0.784 5.127 47.372 1.00 77.00 85 GLY A C 1
ATOM 599 O O . GLY A 1 85 ? -1.741 5.494 46.704 1.00 77.00 85 GLY A O 1
ATOM 600 N N . GLN A 1 86 ? -0.834 5.053 48.705 1.00 81.25 86 GLN A N 1
ATOM 601 C CA . GLN A 1 86 ? -2.057 5.369 49.442 1.00 81.25 86 GLN A CA 1
ATOM 602 C C . GLN A 1 86 ? -2.421 6.853 49.310 1.00 81.25 86 GLN A C 1
ATOM 604 O O . GLN A 1 86 ? -1.638 7.748 49.670 1.00 81.25 86 GLN A O 1
ATOM 609 N N . ARG A 1 87 ? -3.612 7.116 48.768 1.00 84.00 87 ARG A N 1
ATOM 610 C CA . ARG A 1 87 ? -4.128 8.456 48.486 1.00 84.00 87 ARG A CA 1
ATOM 611 C C . ARG A 1 87 ? -5.594 8.569 48.873 1.00 84.00 87 ARG A C 1
ATOM 613 O O . ARG A 1 87 ? -6.359 7.614 48.799 1.00 84.00 87 ARG A O 1
ATOM 620 N N . ALA A 1 88 ? -5.970 9.782 49.258 1.00 86.19 88 ALA A N 1
ATOM 621 C CA . ALA A 1 88 ? -7.354 10.205 49.367 1.00 86.19 88 ALA A CA 1
ATOM 622 C C . ALA A 1 88 ? -7.613 11.249 48.283 1.00 86.19 88 ALA A C 1
ATOM 624 O O . ALA A 1 88 ? -6.835 12.194 48.129 1.00 86.19 88 ALA A O 1
ATOM 625 N N . TYR A 1 89 ? -8.700 11.076 47.545 1.00 87.00 89 TYR A N 1
ATOM 626 C CA . TYR A 1 89 ? -9.117 11.976 46.482 1.00 87.00 89 TYR A CA 1
ATOM 627 C C . TYR A 1 89 ? -10.406 12.662 46.896 1.00 87.00 89 TYR A C 1
ATOM 629 O O . TYR A 1 89 ? -11.342 12.007 47.349 1.00 87.00 89 TYR A O 1
ATOM 637 N N . GLN A 1 90 ? -10.451 13.978 46.707 1.00 87.94 90 GLN A N 1
ATOM 638 C CA . GLN A 1 90 ? -11.659 14.776 46.852 1.00 87.94 90 GLN A CA 1
ATOM 639 C C . GLN A 1 90 ? -12.129 15.189 45.458 1.00 87.94 90 GLN A C 1
ATOM 641 O O . GLN A 1 90 ? -11.393 15.839 44.709 1.00 87.94 90 GLN A O 1
ATOM 646 N N . ILE A 1 91 ? -13.354 14.805 45.132 1.00 89.25 91 ILE A N 1
ATOM 647 C CA . ILE A 1 91 ? -14.064 15.173 43.916 1.00 89.25 91 ILE A CA 1
ATOM 648 C C . ILE A 1 91 ? -14.862 16.449 44.195 1.00 89.25 91 ILE A C 1
ATOM 650 O O . ILE A 1 91 ? -15.451 16.622 45.258 1.00 89.25 91 ILE A O 1
ATOM 654 N N . ALA A 1 92 ? -14.857 17.371 43.241 1.00 89.00 92 ALA A N 1
ATOM 655 C CA . ALA A 1 92 ? -15.635 18.597 43.271 1.00 89.00 92 ALA A CA 1
ATOM 656 C C . ALA A 1 92 ? -16.302 18.822 41.909 1.00 89.00 92 ALA A C 1
ATOM 658 O O . ALA A 1 92 ? -15.759 18.449 40.867 1.00 89.00 92 ALA A O 1
ATOM 659 N N . GLY A 1 93 ? -17.498 19.423 41.930 1.00 88.62 93 GLY A N 1
ATOM 660 C CA . GLY A 1 93 ? -18.273 19.744 40.725 1.00 88.62 93 GLY A CA 1
ATOM 661 C C . GLY A 1 93 ? -18.454 18.556 39.786 1.00 88.62 93 GLY A C 1
ATOM 662 O O . GLY A 1 93 ? -18.312 18.705 38.577 1.00 88.62 93 GLY A O 1
ATOM 663 N N . ALA A 1 94 ? -18.729 17.377 40.338 1.00 90.00 94 ALA A N 1
ATOM 664 C CA . ALA A 1 94 ? -19.128 16.215 39.560 1.00 90.00 94 ALA A CA 1
ATOM 665 C C . ALA A 1 94 ? -20.498 16.446 38.883 1.00 90.00 94 ALA A C 1
ATOM 667 O O . ALA A 1 94 ? -21.280 17.285 39.346 1.00 90.00 94 ALA A O 1
ATOM 668 N N . PRO A 1 95 ? -20.806 15.733 37.785 1.00 89.56 95 PRO A N 1
ATOM 669 C CA . PRO A 1 95 ? -22.125 15.783 37.161 1.00 89.56 95 PRO A CA 1
ATOM 670 C C . PRO A 1 95 ? -23.220 15.285 38.128 1.00 89.56 95 PRO A C 1
ATOM 672 O O . PRO A 1 95 ? -22.932 14.519 39.051 1.00 89.56 95 PRO A O 1
ATOM 675 N N . PRO A 1 96 ? -24.492 15.680 37.938 1.00 87.56 96 PRO A N 1
ATOM 676 C CA . PRO A 1 96 ? -25.606 15.101 38.684 1.00 87.56 96 PRO A CA 1
ATOM 677 C C . PRO A 1 96 ? -25.640 13.571 38.566 1.00 87.56 96 PRO A C 1
ATOM 679 O O . PRO A 1 96 ? -25.337 13.015 37.508 1.00 87.56 96 PRO A O 1
ATOM 682 N N . GLY A 1 97 ? -25.974 12.895 39.670 1.00 88.31 97 GLY A N 1
ATOM 683 C CA . GLY A 1 97 ? -26.073 11.432 39.705 1.00 88.31 97 GLY A CA 1
ATOM 684 C C . GLY A 1 97 ? -24.739 10.704 39.523 1.00 88.31 97 GLY A C 1
ATOM 685 O O . GLY A 1 97 ? -24.740 9.546 39.101 1.00 88.31 97 GLY A O 1
ATOM 686 N N . PHE A 1 98 ? -23.604 11.366 39.793 1.00 91.88 98 PHE A N 1
ATOM 687 C CA . PHE A 1 98 ? -22.314 10.811 39.409 1.00 91.88 98 PHE A CA 1
ATOM 688 C C . PHE A 1 98 ? -22.029 9.429 40.001 1.00 91.88 98 PHE A C 1
ATOM 690 O O . PHE A 1 98 ? -22.423 9.086 41.116 1.00 91.88 98 PHE A O 1
ATOM 697 N N . THR A 1 99 ? -21.289 8.633 39.238 1.00 93.06 99 THR A N 1
ATOM 698 C CA . THR A 1 99 ? -20.717 7.368 39.683 1.00 93.06 99 THR A CA 1
ATOM 699 C C . THR A 1 99 ? -19.257 7.315 39.269 1.00 93.06 99 THR A C 1
ATOM 701 O O . THR A 1 99 ? -18.897 7.728 38.172 1.00 93.06 99 THR A O 1
ATOM 704 N N . LEU A 1 100 ? -18.410 6.825 40.169 1.00 93.50 100 LEU A N 1
ATOM 705 C CA . LEU A 1 100 ? -17.001 6.602 39.895 1.00 93.50 100 LEU A CA 1
ATOM 706 C C . LEU A 1 100 ? -16.764 5.114 39.638 1.00 93.50 100 LEU A C 1
ATOM 708 O O . LEU A 1 100 ? -17.194 4.268 40.425 1.00 93.50 100 LEU A O 1
ATOM 712 N N . TYR A 1 101 ? -16.064 4.811 38.553 1.00 93.50 101 TYR A N 1
ATOM 713 C CA . TYR A 1 101 ? -15.601 3.473 38.216 1.00 93.50 101 TYR A CA 1
ATOM 714 C C . TYR A 1 101 ? -14.079 3.445 38.195 1.00 93.50 101 TYR A C 1
ATOM 716 O O . TYR A 1 101 ? -13.445 4.360 37.679 1.00 93.50 101 TYR A O 1
ATOM 724 N N . ASP A 1 102 ? -13.505 2.383 38.734 1.00 92.56 102 ASP A N 1
ATOM 725 C CA . ASP A 1 102 ? -12.151 1.957 38.436 1.00 92.56 102 ASP A CA 1
ATOM 726 C C . ASP A 1 102 ? -12.195 1.196 37.110 1.00 92.56 102 ASP A C 1
ATOM 728 O O . ASP A 1 102 ? -12.880 0.181 36.985 1.00 92.56 102 ASP A O 1
ATOM 732 N N . VAL A 1 103 ? -11.504 1.744 36.120 1.00 92.75 103 VAL A N 1
ATOM 733 C CA . VAL A 1 103 ? -11.389 1.237 34.750 1.00 92.75 103 VAL A CA 1
ATOM 734 C C . VAL A 1 103 ? -9.942 0.866 34.428 1.00 92.75 103 VAL A C 1
ATOM 736 O O . VAL A 1 103 ? -9.537 0.880 33.269 1.00 92.75 103 VAL A O 1
ATOM 739 N N . THR A 1 104 ? -9.141 0.558 35.454 1.00 90.06 104 THR A N 1
ATOM 740 C CA . THR A 1 104 ? -7.774 0.045 35.275 1.00 90.06 104 THR A CA 1
ATOM 741 C C . THR A 1 104 ? -7.779 -1.229 34.436 1.00 90.06 104 THR A C 1
ATOM 743 O O . THR A 1 104 ? -6.933 -1.388 33.560 1.00 90.06 104 THR A O 1
ATOM 746 N N . ASP A 1 105 ? -8.770 -2.093 34.666 1.00 88.69 105 ASP A N 1
ATOM 747 C CA . ASP A 1 105 ? -9.182 -3.114 33.710 1.00 88.69 105 ASP A CA 1
ATOM 748 C C . ASP A 1 105 ? -10.443 -2.620 32.967 1.00 88.69 105 ASP A C 1
ATOM 750 O O . ASP A 1 105 ? -11.539 -2.633 33.539 1.00 88.69 105 ASP A O 1
ATOM 754 N N . PRO A 1 106 ? -10.325 -2.153 31.709 1.00 81.50 106 PRO A N 1
ATOM 755 C CA . PRO A 1 106 ? -11.452 -1.582 30.978 1.00 81.50 106 PRO A CA 1
ATOM 756 C C . PRO A 1 106 ? -12.526 -2.615 30.610 1.00 81.50 106 PRO A C 1
ATOM 758 O O . PRO A 1 106 ? -13.652 -2.216 30.315 1.00 81.50 106 PRO A O 1
ATOM 761 N N . VAL A 1 107 ? -12.221 -3.922 30.633 1.00 83.31 107 VAL A N 1
ATOM 762 C CA . VAL A 1 107 ? -13.218 -4.976 30.361 1.00 83.31 107 VAL A CA 1
ATOM 763 C C . VAL A 1 107 ? -13.945 -5.449 31.622 1.00 83.31 107 VAL A C 1
ATOM 765 O O . VAL A 1 107 ? -14.958 -6.141 31.522 1.00 83.31 107 VAL A O 1
ATOM 768 N N . ALA A 1 108 ? -13.477 -5.042 32.803 1.00 89.81 108 ALA A N 1
ATOM 769 C CA . ALA A 1 108 ? -14.084 -5.365 34.090 1.00 89.81 108 ALA A CA 1
ATOM 770 C C . ALA A 1 108 ? -14.174 -4.123 35.002 1.00 89.81 108 ALA A C 1
ATOM 772 O O . ALA A 1 108 ? -13.584 -4.108 36.085 1.00 89.81 108 ALA A O 1
ATOM 773 N N . PRO A 1 109 ? -14.921 -3.073 34.604 1.00 91.44 109 PRO A N 1
ATOM 774 C CA . PRO A 1 109 ? -15.020 -1.850 35.389 1.00 91.44 109 PRO A CA 1
ATOM 775 C C . PRO A 1 109 ? -15.663 -2.112 36.757 1.00 91.44 109 PRO A C 1
ATOM 777 O O . PRO A 1 109 ? -16.748 -2.692 36.857 1.00 91.44 109 PRO A O 1
ATOM 780 N N . VAL A 1 110 ? -15.027 -1.631 37.827 1.00 93.94 110 VAL A N 1
ATOM 781 C CA . VAL A 1 110 ? -15.503 -1.811 39.207 1.00 93.94 110 VAL A CA 1
ATOM 782 C C . VAL A 1 110 ? -16.011 -0.487 39.750 1.00 93.94 110 VAL A C 1
ATOM 784 O O . VAL A 1 110 ? -15.304 0.517 39.746 1.00 93.94 110 VAL A O 1
ATOM 787 N N . ARG A 1 111 ? -17.243 -0.460 40.264 1.00 93.75 111 ARG A N 1
ATOM 788 C CA . ARG A 1 111 ? -17.779 0.746 40.907 1.00 93.75 111 ARG A CA 1
ATOM 789 C C . ARG A 1 111 ? -17.000 1.050 42.190 1.00 93.75 111 ARG A C 1
ATOM 791 O O . ARG A 1 111 ? -16.974 0.229 43.106 1.00 93.75 111 ARG A O 1
ATOM 798 N N . VAL A 1 112 ? -16.424 2.246 42.274 1.00 93.44 112 VAL A N 1
ATOM 799 C CA . VAL A 1 112 ? -15.692 2.718 43.454 1.00 93.44 112 VAL A CA 1
ATOM 800 C C . VAL A 1 112 ? -16.686 3.183 44.511 1.00 93.44 112 VAL A C 1
ATOM 802 O O . VAL A 1 112 ? -17.636 3.915 44.221 1.00 93.44 112 VAL A O 1
ATOM 805 N N . GLN A 1 113 ? -16.464 2.758 45.753 1.00 91.19 113 GLN A N 1
ATOM 806 C CA . GLN A 1 113 ? -17.255 3.220 46.887 1.00 91.19 113 GLN A CA 1
ATOM 807 C C . GLN A 1 113 ? -16.786 4.607 47.322 1.00 91.19 113 GLN A C 1
ATOM 809 O O . GLN A 1 113 ? -15.629 4.807 47.690 1.00 91.19 113 GLN A O 1
ATOM 814 N N . MET A 1 114 ? -17.712 5.559 47.286 1.00 90.69 114 MET A N 1
ATOM 815 C CA . MET A 1 114 ? -17.489 6.946 47.680 1.00 90.69 114 MET A CA 1
ATOM 816 C C . MET A 1 114 ? -17.984 7.174 49.113 1.00 90.69 114 MET A C 1
ATOM 818 O O . MET A 1 114 ? -19.033 6.668 49.507 1.00 90.69 114 MET A O 1
ATOM 822 N N . THR A 1 115 ? -17.260 7.982 49.885 1.00 89.12 115 THR A N 1
ATOM 823 C CA . THR A 1 115 ? -17.714 8.536 51.169 1.00 89.12 115 THR A CA 1
ATOM 824 C C . THR A 1 115 ? -17.960 10.032 50.988 1.00 89.12 115 THR A C 1
ATOM 826 O O . THR A 1 115 ? -17.030 10.836 51.038 1.00 89.12 115 THR A O 1
ATOM 829 N N . GLY A 1 116 ? -19.216 10.409 50.728 1.00 87.69 116 GLY A N 1
ATOM 830 C CA . GLY A 1 116 ? -19.541 11.756 50.248 1.00 87.69 116 GLY A CA 1
ATOM 831 C C . GLY A 1 116 ? -18.894 12.001 48.885 1.00 87.69 116 GLY A C 1
ATOM 832 O O . GLY A 1 116 ? -19.007 11.163 47.994 1.00 87.69 116 GLY A O 1
ATOM 833 N N . ASP A 1 117 ? -18.152 13.098 48.756 1.00 87.75 117 ASP A N 1
ATOM 834 C CA . ASP A 1 117 ? -17.426 13.436 47.526 1.00 87.75 117 ASP A CA 1
ATOM 835 C C . ASP A 1 117 ? -15.952 12.989 47.560 1.00 87.75 117 ASP A C 1
ATOM 837 O O . ASP A 1 117 ? -15.115 13.543 46.850 1.00 87.75 117 ASP A O 1
ATOM 841 N N . ALA A 1 118 ? -15.597 12.011 48.399 1.00 90.44 118 ALA A N 1
ATOM 842 C CA . ALA A 1 118 ? -14.229 11.507 48.511 1.00 90.44 118 ALA A CA 1
ATOM 843 C C . ALA A 1 118 ? -14.127 9.982 48.385 1.00 90.44 118 ALA A C 1
ATOM 845 O O . ALA A 1 118 ? -15.054 9.253 48.737 1.00 90.44 118 ALA A O 1
ATOM 846 N N . PHE A 1 119 ? -12.970 9.496 47.940 1.00 91.25 119 PHE A N 1
ATOM 847 C CA . PHE A 1 119 ? -12.603 8.079 47.999 1.00 91.25 119 PHE A CA 1
ATOM 848 C C . PHE A 1 119 ? -11.126 7.912 48.356 1.00 91.25 119 PHE A C 1
ATOM 850 O O . PHE A 1 119 ? -10.338 8.858 48.273 1.00 91.25 119 PHE A O 1
ATOM 857 N N . GLN A 1 120 ? -10.758 6.707 48.779 1.00 88.69 120 GLN A N 1
ATOM 858 C CA . GLN A 1 120 ? -9.376 6.331 49.051 1.00 88.69 120 GLN A CA 1
ATOM 859 C C . GLN A 1 120 ? -8.986 5.150 48.177 1.00 88.69 120 GLN A C 1
ATOM 861 O O . GLN A 1 120 ? -9.816 4.289 47.893 1.00 88.69 120 GLN A O 1
ATOM 866 N N . ASP A 1 121 ? -7.723 5.129 47.779 1.00 82.38 121 ASP A N 1
ATOM 867 C CA . ASP A 1 121 ? -7.121 4.045 47.017 1.00 82.38 121 ASP A CA 1
ATOM 868 C C . ASP A 1 121 ? -5.689 3.825 47.504 1.00 82.38 121 ASP A C 1
ATOM 870 O O . ASP A 1 121 ? -5.026 4.758 47.970 1.00 82.38 121 ASP A O 1
ATOM 874 N N . ASP A 1 122 ? -5.234 2.581 47.452 1.00 74.44 122 ASP A N 1
ATOM 875 C CA . ASP A 1 122 ? -3.932 2.133 47.938 1.00 74.44 122 ASP A CA 1
ATOM 876 C C . ASP A 1 122 ? -3.017 1.594 46.830 1.00 74.44 122 ASP A C 1
ATOM 878 O O . ASP A 1 122 ? -1.842 1.311 47.089 1.00 74.44 122 ASP A O 1
ATOM 882 N N . LEU A 1 123 ? -3.505 1.528 45.586 1.00 66.12 123 LEU A N 1
ATOM 883 C CA . LEU A 1 123 ? -2.800 0.914 44.466 1.00 66.12 123 LEU A CA 1
ATOM 884 C C . LEU A 1 123 ? -2.205 1.934 43.491 1.00 66.12 123 LEU A C 1
ATOM 886 O O . LEU A 1 123 ? -2.728 3.017 43.243 1.00 66.12 123 LEU A O 1
ATOM 890 N N . ALA A 1 124 ? -1.047 1.586 42.926 1.00 69.75 124 ALA A N 1
ATOM 891 C CA . ALA A 1 124 ? -0.357 2.448 41.979 1.00 69.75 124 ALA A CA 1
ATOM 892 C C . ALA A 1 124 ? -0.976 2.365 40.578 1.00 69.75 124 ALA A C 1
ATOM 894 O O . ALA A 1 124 ? -1.161 1.273 40.050 1.00 69.75 124 ALA A O 1
ATOM 895 N N . GLY A 1 125 ? -1.215 3.527 39.960 1.00 72.25 125 GLY A N 1
ATOM 896 C CA . GLY A 1 125 ? -1.497 3.625 38.526 1.00 72.25 125 GLY A CA 1
ATOM 897 C C . GLY A 1 125 ? -2.915 3.239 38.107 1.00 72.25 125 GLY A C 1
ATOM 898 O O . GLY A 1 125 ? -3.108 2.827 36.966 1.00 72.25 125 GLY A O 1
ATOM 899 N N . ARG A 1 126 ? -3.908 3.363 38.998 1.00 86.94 126 ARG A N 1
ATOM 900 C CA . ARG A 1 126 ? -5.303 3.103 38.629 1.00 86.94 126 ARG A CA 1
ATOM 901 C C . ARG A 1 126 ? -5.856 4.159 37.678 1.00 86.94 126 ARG A C 1
ATOM 903 O O . ARG A 1 126 ? -5.552 5.344 37.810 1.00 86.94 126 ARG A O 1
ATOM 910 N N . SER A 1 127 ? -6.692 3.731 36.739 1.00 91.25 127 SER A N 1
ATOM 911 C CA . SER A 1 127 ? -7.451 4.621 35.859 1.00 91.25 127 SER A CA 1
ATOM 912 C C . SER A 1 127 ? -8.900 4.669 36.314 1.00 91.25 127 SER A C 1
ATOM 914 O O . SER A 1 127 ? -9.512 3.638 36.564 1.00 91.25 127 SER A O 1
ATOM 916 N N . TYR A 1 128 ? -9.456 5.868 36.413 1.00 92.12 128 TYR A N 1
ATOM 917 C CA . TYR A 1 128 ? -10.800 6.116 36.906 1.00 92.12 128 TYR A CA 1
ATOM 918 C C . TYR A 1 128 ? -11.660 6.773 35.841 1.00 92.12 128 TYR A C 1
ATOM 920 O O . TYR A 1 128 ? -11.203 7.670 35.138 1.00 92.12 128 TYR A O 1
ATOM 928 N N . LEU A 1 129 ? -12.924 6.370 35.774 1.00 92.50 129 LEU A N 1
ATOM 929 C CA . LEU A 1 129 ? -13.960 6.988 34.961 1.00 92.50 129 LEU A CA 1
ATOM 930 C C . LEU A 1 129 ? -15.036 7.557 35.891 1.00 92.50 129 LEU A C 1
ATOM 932 O O . LEU A 1 129 ? -15.778 6.814 36.534 1.00 92.50 129 LEU A O 1
ATOM 936 N N . LEU A 1 130 ? -15.128 8.884 35.954 1.00 92.56 130 LEU A N 1
ATOM 937 C CA . LEU A 1 130 ? -16.242 9.588 36.576 1.00 92.56 130 LEU A CA 1
ATOM 938 C C . LEU A 1 130 ? -17.339 9.787 35.534 1.00 92.56 130 LEU A C 1
ATOM 940 O O . LEU A 1 130 ? -17.133 10.462 34.524 1.00 92.56 130 LEU A O 1
ATOM 944 N N . THR A 1 131 ? -18.515 9.242 35.804 1.00 91.62 131 THR A N 1
ATOM 945 C CA . THR A 1 131 ? -19.704 9.390 34.967 1.00 91.62 131 THR A CA 1
ATOM 946 C C . THR A 1 131 ? -20.813 10.101 35.725 1.00 91.62 131 THR A C 1
ATOM 948 O O . THR A 1 131 ? -20.739 10.219 36.939 1.00 91.62 131 THR A O 1
ATOM 951 N N . GLY A 1 132 ? -21.861 10.534 35.034 1.00 88.25 132 GLY A N 1
ATOM 952 C CA . GLY A 1 132 ? -23.133 11.004 35.577 1.00 88.25 132 GLY A CA 1
ATOM 953 C C . GLY A 1 132 ? -24.196 11.016 34.484 1.00 88.25 132 GLY A C 1
ATOM 954 O O . GLY A 1 132 ? -24.003 10.431 33.411 1.00 88.25 132 GLY A O 1
ATOM 955 N N . ASP A 1 133 ? -25.312 11.687 34.744 1.00 83.56 133 ASP A N 1
ATOM 956 C CA . ASP A 1 133 ? -26.420 11.753 33.792 1.00 83.56 133 ASP A CA 1
ATOM 957 C C . ASP A 1 133 ? -25.953 12.305 32.432 1.00 83.56 133 ASP A C 1
ATOM 959 O O . ASP A 1 133 ? -25.338 13.369 32.341 1.00 83.56 133 ASP A O 1
ATOM 963 N N . GLY A 1 134 ? -26.218 11.557 31.357 1.00 75.44 134 GLY A N 1
ATOM 964 C CA . GLY A 1 134 ? -25.853 11.936 29.987 1.00 75.44 134 GLY A CA 1
ATOM 965 C C . GLY A 1 134 ? -24.369 11.797 29.624 1.00 75.44 134 GLY A C 1
ATOM 966 O O . GLY A 1 134 ? -24.004 12.122 28.497 1.00 75.44 134 GLY A O 1
ATOM 967 N N . THR A 1 135 ? -23.506 11.307 30.524 1.00 76.44 135 THR A N 1
ATOM 968 C CA . THR A 1 135 ? -22.076 11.097 30.217 1.00 76.44 135 THR A CA 1
ATOM 969 C C . THR A 1 135 ? -21.742 9.657 29.824 1.00 76.44 135 THR A C 1
ATOM 971 O O . THR A 1 135 ? -20.612 9.390 29.426 1.00 76.44 135 THR A O 1
ATOM 974 N N . VAL A 1 136 ? -22.678 8.720 29.995 1.00 72.62 136 VAL A N 1
ATOM 975 C CA . VAL A 1 136 ? -22.523 7.311 29.610 1.00 72.62 136 VAL A CA 1
ATOM 976 C C . VAL A 1 136 ? -23.400 7.054 28.397 1.00 72.62 136 VAL A C 1
ATOM 978 O O . VAL A 1 136 ? -24.592 7.368 28.414 1.00 72.62 136 VAL A O 1
ATOM 981 N N . PHE A 1 137 ? -22.823 6.475 27.347 1.00 70.38 137 PHE A N 1
ATOM 982 C CA . PHE A 1 137 ? -23.610 5.998 26.218 1.00 70.38 137 PHE A CA 1
ATOM 983 C C . PHE A 1 137 ? -24.571 4.911 26.702 1.00 70.38 137 PHE A C 1
ATOM 985 O O . PHE A 1 137 ? -24.163 3.964 27.370 1.00 70.38 137 PHE A O 1
ATOM 992 N N . THR A 1 138 ? -25.858 5.057 26.390 1.00 74.62 138 THR A N 1
ATOM 993 C CA . THR A 1 138 ? -26.839 4.002 26.661 1.00 74.62 138 THR A CA 1
ATOM 994 C C . THR A 1 138 ? -26.765 3.002 25.512 1.00 74.62 138 THR A C 1
ATOM 996 O O . THR A 1 138 ? -27.100 3.384 24.387 1.00 74.62 138 THR A O 1
ATOM 999 N N . PRO A 1 139 ? -26.304 1.758 25.739 1.00 73.81 139 PRO A N 1
ATOM 1000 C CA . PRO A 1 139 ? -26.266 0.771 24.673 1.00 73.81 139 PRO A CA 1
ATOM 1001 C C . PRO A 1 139 ? -27.693 0.460 24.222 1.00 73.81 139 PRO A C 1
ATOM 1003 O O . PRO A 1 139 ? -28.608 0.335 25.040 1.00 73.81 139 PRO A O 1
ATOM 1006 N N . THR A 1 140 ? -27.880 0.320 22.916 1.00 76.75 140 THR A N 1
ATOM 1007 C CA . THR A 1 140 ? -29.074 -0.310 22.356 1.00 76.75 140 THR A CA 1
ATOM 1008 C C . THR A 1 140 ? -28.752 -1.778 22.115 1.00 76.75 140 THR A C 1
ATOM 1010 O O . THR A 1 140 ? -27.665 -2.118 21.657 1.00 76.75 140 THR A O 1
ATOM 1013 N N . VAL A 1 141 ? -29.673 -2.660 22.498 1.00 78.12 141 VAL A N 1
ATOM 1014 C CA . VAL A 1 141 ? -29.571 -4.091 22.208 1.00 78.12 141 VAL A CA 1
ATOM 1015 C C . VAL A 1 141 ? -30.673 -4.412 21.219 1.00 78.12 141 VAL A C 1
ATOM 1017 O O . VAL A 1 141 ? -31.853 -4.253 21.533 1.00 78.12 141 VAL A O 1
ATOM 1020 N N . GLU A 1 142 ? -30.285 -4.860 20.034 1.00 77.56 142 GLU A N 1
ATOM 1021 C CA . GLU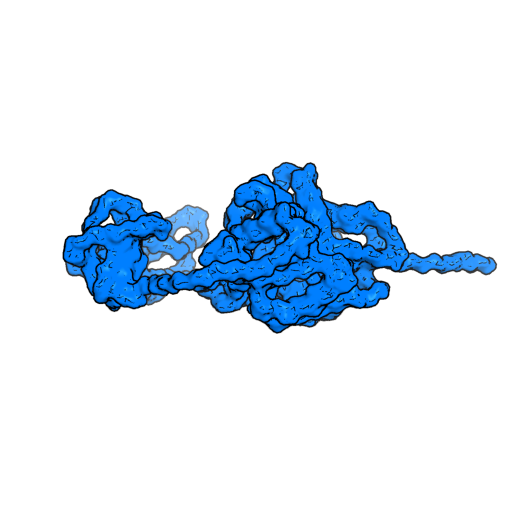 A 1 142 ? -31.204 -5.284 18.987 1.00 77.56 142 GLU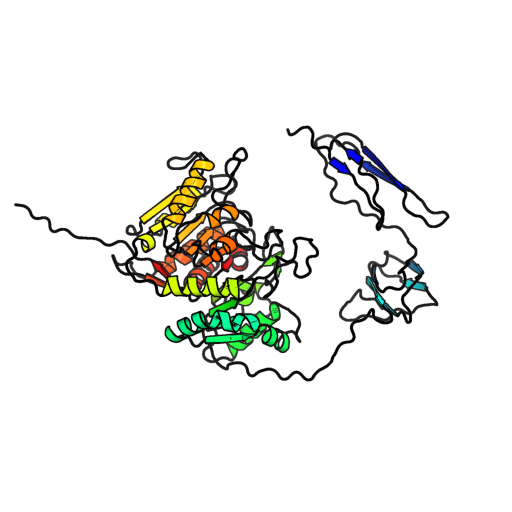 A CA 1
ATOM 1022 C C . GLU A 1 142 ? -30.891 -6.720 18.543 1.00 77.56 142 GLU A C 1
ATOM 1024 O O . GLU A 1 142 ? -29.730 -7.137 18.573 1.00 77.56 142 GLU A O 1
ATOM 1029 N N . PRO A 1 143 ? -31.904 -7.522 18.168 1.00 78.25 143 PRO A N 1
ATOM 1030 C CA . PRO A 1 143 ? -31.663 -8.832 17.582 1.00 78.25 143 PRO A CA 1
ATOM 1031 C C . PRO A 1 143 ? -30.887 -8.701 16.266 1.00 78.25 143 PRO A C 1
ATOM 1033 O O . PRO A 1 143 ? -31.404 -8.158 15.291 1.00 78.25 143 PRO A O 1
ATOM 1036 N N . PHE A 1 144 ? -29.674 -9.247 16.214 1.00 76.38 144 PHE A N 1
ATOM 1037 C CA . PHE A 1 144 ? -28.903 -9.347 14.979 1.00 76.38 144 PHE A CA 1
ATOM 1038 C C . PHE A 1 144 ? -29.259 -10.639 14.239 1.00 76.38 144 PHE A C 1
ATOM 1040 O O . PHE A 1 144 ? -29.158 -11.736 14.792 1.00 76.38 144 PHE A O 1
ATOM 1047 N N . THR A 1 145 ? -29.679 -10.513 12.979 1.00 78.44 145 THR A N 1
ATOM 1048 C CA . THR A 1 145 ? -29.805 -11.653 12.064 1.00 78.44 145 THR A CA 1
ATOM 1049 C C . THR A 1 145 ? -28.664 -11.565 11.058 1.00 78.44 145 THR A C 1
ATOM 1051 O O . THR A 1 145 ? -28.707 -10.674 10.207 1.00 78.44 145 THR A O 1
ATOM 1054 N N . PRO A 1 146 ? -27.655 -12.453 11.132 1.00 72.94 146 PRO A N 1
ATOM 1055 C CA . PRO A 1 146 ? -26.550 -12.436 10.189 1.00 72.94 146 PRO A CA 1
ATOM 1056 C C . PRO A 1 146 ? -27.078 -12.565 8.757 1.00 72.94 146 PRO A C 1
ATOM 1058 O O . PRO A 1 146 ? -27.915 -13.440 8.497 1.00 72.94 146 PRO A O 1
ATOM 1061 N N . PRO A 1 147 ? -26.624 -11.727 7.813 1.00 77.69 147 PRO A N 1
ATOM 1062 C CA . PRO A 1 147 ? -26.985 -11.910 6.418 1.00 77.69 147 PRO A CA 1
ATOM 1063 C C . PRO A 1 147 ? -26.423 -13.241 5.908 1.00 77.69 147 PRO A C 1
ATOM 1065 O O . PRO A 1 147 ? -25.388 -13.729 6.366 1.00 77.69 147 PRO A O 1
ATOM 1068 N N . ALA A 1 148 ? -27.113 -13.837 4.935 1.00 83.56 148 ALA A N 1
ATOM 1069 C CA . ALA A 1 148 ? -26.637 -15.056 4.298 1.00 83.56 148 ALA A CA 1
ATOM 1070 C C . ALA A 1 148 ? -25.344 -14.760 3.525 1.00 83.56 148 ALA A C 1
ATOM 1072 O O . ALA A 1 148 ? -25.352 -14.019 2.541 1.00 83.56 148 ALA A O 1
ATOM 1073 N N . LEU A 1 149 ? -24.237 -15.346 3.977 1.00 87.69 149 LEU A N 1
ATOM 1074 C CA . LEU A 1 149 ? -22.963 -15.277 3.273 1.00 87.69 149 LEU A CA 1
ATOM 1075 C C . LEU A 1 149 ? -22.942 -16.256 2.090 1.00 87.69 149 LEU A C 1
ATOM 1077 O O . LEU A 1 149 ? -23.635 -17.279 2.123 1.00 87.69 149 LEU A O 1
ATOM 1081 N N . PRO A 1 150 ? -22.140 -15.979 1.046 1.00 91.94 150 PRO A N 1
ATOM 1082 C CA . PRO A 1 150 ? -21.885 -16.946 -0.015 1.00 91.94 150 PRO A CA 1
ATOM 1083 C C . PRO A 1 150 ? -21.333 -18.263 0.540 1.00 91.94 150 PRO A C 1
ATOM 1085 O O . PRO A 1 150 ? -20.691 -18.286 1.583 1.00 91.94 150 PRO A O 1
ATOM 1088 N N . SER A 1 151 ? -21.532 -19.356 -0.197 1.00 92.81 151 SER A N 1
ATOM 1089 C CA . SER A 1 151 ? -20.959 -20.671 0.123 1.00 92.81 151 SER A CA 1
ATOM 1090 C C . SER A 1 151 ? -19.705 -21.004 -0.699 1.00 92.81 151 SER A C 1
ATOM 1092 O O . SER A 1 151 ? -19.243 -22.142 -0.672 1.00 92.81 151 SER A O 1
ATOM 1094 N N . GLY A 1 152 ? -19.199 -20.060 -1.501 1.00 96.88 152 GLY A N 1
ATOM 1095 C CA . GLY A 1 152 ? -18.191 -20.316 -2.533 1.00 96.88 152 GLY A CA 1
ATOM 1096 C C . GLY A 1 152 ? -17.830 -19.080 -3.351 1.00 96.88 152 GLY A C 1
ATOM 1097 O O . GLY A 1 152 ? -18.702 -18.517 -4.010 1.00 96.88 152 GLY A O 1
ATOM 1098 N N . ALA A 1 153 ? -16.556 -18.686 -3.351 1.00 98.25 153 ALA A N 1
ATOM 1099 C CA . ALA A 1 153 ? -16.002 -17.665 -4.243 1.00 98.25 153 ALA A CA 1
ATOM 1100 C C . ALA A 1 153 ? -14.473 -17.744 -4.246 1.00 98.25 153 ALA A C 1
ATOM 1102 O O . ALA A 1 153 ? -13.859 -17.782 -3.185 1.00 98.25 153 ALA A O 1
ATOM 1103 N N . ASN A 1 154 ? -13.855 -17.720 -5.430 1.00 98.25 154 ASN A N 1
ATOM 1104 C CA . ASN A 1 154 ? -12.394 -17.693 -5.558 1.00 98.25 154 ASN A CA 1
ATOM 1105 C C . ASN A 1 154 ? -11.826 -16.263 -5.641 1.00 98.25 154 ASN A C 1
ATOM 1107 O O . ASN A 1 154 ? -10.617 -16.088 -5.495 1.00 98.25 154 ASN A O 1
ATOM 1111 N N . ALA A 1 155 ? -12.685 -15.254 -5.810 1.00 98.75 155 ALA A N 1
ATOM 1112 C CA . ALA A 1 155 ? -12.346 -13.837 -5.733 1.00 98.75 155 ALA A CA 1
ATOM 1113 C C . ALA A 1 155 ? -13.301 -13.121 -4.766 1.00 98.75 155 ALA A C 1
ATOM 1115 O O . ALA A 1 155 ? -14.519 -13.152 -4.957 1.00 98.75 155 ALA A O 1
ATOM 1116 N N . VAL A 1 156 ? -12.769 -12.472 -3.733 1.00 98.88 156 VAL A N 1
ATOM 1117 C CA . VAL A 1 156 ? -13.563 -11.797 -2.696 1.00 98.88 156 VAL A CA 1
ATOM 1118 C C . VAL A 1 156 ? -13.194 -10.321 -2.638 1.00 98.88 156 VAL A C 1
ATOM 1120 O O . VAL A 1 156 ? -12.031 -9.976 -2.472 1.00 98.88 156 VAL A O 1
ATOM 1123 N N . TYR A 1 157 ? -14.184 -9.441 -2.741 1.00 98.88 157 TYR A N 1
ATOM 1124 C CA . TYR A 1 157 ? -14.020 -8.000 -2.557 1.00 98.88 157 TYR A CA 1
ATOM 1125 C C . TYR A 1 157 ? -14.710 -7.597 -1.258 1.00 98.88 157 TYR A C 1
ATOM 1127 O O . TYR A 1 157 ? -15.916 -7.791 -1.121 1.00 98.88 157 TYR A O 1
ATOM 1135 N N . ILE A 1 158 ? -13.953 -7.048 -0.310 1.00 98.88 158 ILE A N 1
ATOM 1136 C CA . ILE A 1 158 ? -14.470 -6.578 0.979 1.00 98.88 158 ILE A CA 1
ATOM 1137 C C . ILE A 1 158 ? -14.464 -5.055 0.945 1.00 98.88 158 ILE A C 1
ATOM 1139 O O . ILE A 1 158 ? -13.414 -4.442 0.765 1.00 98.88 158 ILE A O 1
ATOM 1143 N N . ALA A 1 159 ? -15.639 -4.447 1.070 1.00 98.69 159 ALA A N 1
ATOM 1144 C CA . ALA A 1 159 ? -15.832 -3.012 0.888 1.00 98.69 159 ALA A CA 1
ATOM 1145 C C . ALA A 1 159 ? -17.028 -2.532 1.715 1.00 98.69 159 ALA A C 1
ATOM 1147 O O . ALA A 1 159 ? -18.006 -3.273 1.793 1.00 98.69 159 ALA A O 1
ATOM 1148 N N . PRO A 1 160 ? -17.043 -1.300 2.251 1.00 98.25 160 PRO A N 1
ATOM 1149 C CA . PRO A 1 160 ? -18.280 -0.698 2.742 1.00 98.25 160 PRO A CA 1
ATOM 1150 C C . PRO A 1 160 ? -19.383 -0.737 1.674 1.00 98.25 160 PRO A C 1
ATOM 1152 O O . PRO A 1 160 ? -19.111 -0.443 0.505 1.00 98.25 160 PRO A O 1
ATOM 1155 N N . ALA A 1 161 ? -20.627 -1.030 2.065 1.00 97.31 161 ALA A N 1
ATOM 1156 C CA . ALA A 1 161 ? -21.777 -1.112 1.150 1.00 97.31 161 ALA A CA 1
ATOM 1157 C C . ALA A 1 161 ? -21.900 0.090 0.191 1.00 97.31 161 ALA A C 1
ATOM 1159 O O . ALA A 1 161 ? -22.239 -0.066 -0.984 1.00 97.31 161 ALA A O 1
ATOM 1160 N N . LEU A 1 162 ? -21.552 1.294 0.661 1.00 97.56 162 LEU A N 1
ATOM 1161 C CA . LEU A 1 162 ? -21.582 2.527 -0.136 1.00 97.56 162 LEU A CA 1
ATOM 1162 C C . LEU A 1 162 ? -20.662 2.494 -1.376 1.00 97.56 162 LEU A C 1
ATOM 1164 O O . LEU A 1 162 ? -20.895 3.236 -2.329 1.00 97.56 162 LEU A O 1
ATOM 1168 N N . LEU A 1 163 ? -19.623 1.651 -1.377 1.00 98.62 163 LEU A N 1
ATOM 1169 C CA . LEU A 1 163 ? -18.670 1.501 -2.480 1.00 98.62 163 LEU A CA 1
ATOM 1170 C C . LEU A 1 163 ? -19.059 0.394 -3.470 1.00 98.62 163 LEU A C 1
ATOM 1172 O O . LEU A 1 163 ? -18.517 0.355 -4.575 1.00 98.62 163 LEU A O 1
ATOM 1176 N N . HIS A 1 164 ? -20.009 -0.484 -3.127 1.00 98.38 164 HIS A N 1
ATOM 1177 C CA . HIS A 1 164 ? -20.388 -1.624 -3.976 1.00 98.38 164 HIS A CA 1
ATOM 1178 C C . HIS A 1 164 ? -20.842 -1.205 -5.384 1.00 98.38 164 HIS A C 1
ATOM 1180 O O . HIS A 1 164 ? -20.367 -1.808 -6.350 1.00 98.38 164 HIS A O 1
ATOM 1186 N N . PRO A 1 165 ? -21.668 -0.150 -5.570 1.00 98.62 165 PRO A N 1
ATOM 1187 C CA . PRO A 1 165 ? -22.061 0.276 -6.912 1.00 98.62 165 PRO A CA 1
ATOM 1188 C C . PRO A 1 165 ? -20.863 0.660 -7.790 1.00 98.62 165 PRO A C 1
ATOM 1190 O O . PRO A 1 165 ? -20.813 0.273 -8.955 1.00 98.62 165 PRO A O 1
ATOM 1193 N N . ALA A 1 166 ? -19.871 1.354 -7.222 1.00 98.62 166 ALA A N 1
ATOM 1194 C CA . ALA A 1 166 ? -18.659 1.768 -7.930 1.00 98.62 166 ALA A CA 1
ATOM 1195 C C . ALA A 1 166 ? -17.728 0.590 -8.280 1.00 98.62 166 ALA A C 1
ATOM 1197 O O . ALA A 1 166 ? -16.983 0.687 -9.253 1.00 98.62 166 ALA A O 1
ATOM 1198 N N . LEU A 1 167 ? -17.797 -0.528 -7.544 1.00 98.31 167 LEU A N 1
ATOM 1199 C CA . LEU A 1 167 ? -17.055 -1.756 -7.861 1.00 98.31 167 LEU A CA 1
ATOM 1200 C C . LEU A 1 167 ? -17.654 -2.559 -9.011 1.00 98.31 167 LEU A C 1
ATOM 1202 O O . LEU A 1 167 ? -16.913 -3.271 -9.685 1.00 98.31 167 LEU A O 1
ATOM 1206 N N . THR A 1 168 ? -18.967 -2.462 -9.234 1.00 98.69 168 THR A N 1
ATOM 1207 C CA . THR A 1 168 ? -19.715 -3.330 -10.164 1.00 98.69 168 THR A CA 1
ATOM 1208 C C . THR A 1 168 ? -19.014 -3.550 -11.514 1.00 98.69 168 THR A C 1
ATOM 1210 O O . THR A 1 168 ? -18.858 -4.710 -11.892 1.00 98.69 168 THR A O 1
ATOM 1213 N N . PRO A 1 169 ? -18.486 -2.518 -12.210 1.00 98.81 169 PRO A N 1
ATOM 1214 C CA . PRO A 1 169 ? -17.817 -2.729 -13.495 1.00 98.81 169 PRO A CA 1
ATOM 1215 C C . PRO A 1 169 ? -16.581 -3.642 -13.417 1.00 98.81 169 PRO A C 1
ATOM 1217 O O . PRO A 1 169 ? -16.346 -4.442 -14.321 1.00 98.81 169 PRO A O 1
ATOM 1220 N N . LEU A 1 170 ? -15.794 -3.555 -12.336 1.00 98.88 170 LEU A N 1
ATOM 1221 C CA . LEU A 1 170 ? -14.638 -4.433 -12.121 1.00 98.88 170 LEU A CA 1
ATOM 1222 C C . LEU A 1 170 ? -15.090 -5.861 -11.806 1.00 98.88 170 LEU A C 1
ATOM 1224 O O . LEU A 1 170 ? -14.523 -6.820 -12.324 1.00 98.88 170 LEU A O 1
ATOM 1228 N N . ILE A 1 171 ? -16.141 -6.008 -10.998 1.00 98.81 171 ILE A N 1
ATOM 1229 C CA . ILE A 1 171 ? -16.722 -7.313 -10.662 1.00 98.81 171 ILE A CA 1
ATOM 1230 C C . ILE A 1 171 ? -17.229 -8.026 -11.919 1.00 98.81 171 ILE A C 1
ATOM 1232 O O . ILE A 1 171 ? -16.990 -9.223 -12.087 1.00 98.81 171 ILE A O 1
ATOM 1236 N N . ASP A 1 172 ? -17.882 -7.301 -12.824 1.00 98.81 172 ASP A N 1
ATOM 1237 C CA . ASP A 1 172 ? -18.368 -7.855 -14.086 1.00 98.81 172 ASP A CA 1
ATOM 1238 C C . ASP A 1 172 ? -17.213 -8.271 -15.006 1.00 98.81 172 ASP A C 1
ATOM 1240 O O . ASP A 1 172 ? -17.273 -9.349 -15.603 1.00 98.81 172 ASP A O 1
ATOM 1244 N N . LEU A 1 173 ? -16.118 -7.496 -15.047 1.00 98.75 173 LEU A N 1
ATOM 1245 C CA . LEU A 1 173 ? -14.887 -7.905 -15.730 1.00 98.75 173 LEU A CA 1
ATOM 1246 C C . LEU A 1 173 ? -14.332 -9.216 -15.147 1.00 98.75 173 LEU A C 1
ATOM 1248 O O . LEU A 1 173 ? -14.032 -10.139 -15.904 1.00 98.75 173 LEU A O 1
ATOM 1252 N N . ARG A 1 174 ? -14.238 -9.344 -13.816 1.00 98.75 174 ARG A N 1
ATOM 1253 C CA . ARG A 1 174 ? -13.749 -10.578 -13.173 1.00 98.75 174 ARG A CA 1
ATOM 1254 C C . ARG A 1 174 ? -14.646 -11.781 -13.457 1.00 98.75 174 ARG A C 1
ATOM 1256 O O . ARG A 1 174 ? -14.145 -12.861 -13.765 1.00 98.75 174 ARG A O 1
ATOM 1263 N N . ARG A 1 175 ? -15.968 -11.609 -13.427 1.00 98.69 175 ARG A N 1
ATOM 1264 C CA . ARG A 1 175 ? -16.913 -12.671 -13.810 1.00 98.69 175 ARG A CA 1
ATOM 1265 C C . ARG A 1 175 ? -16.736 -13.082 -15.270 1.00 98.69 175 ARG A C 1
ATOM 1267 O O . ARG A 1 175 ? -16.698 -14.274 -15.559 1.00 98.69 175 ARG A O 1
ATOM 1274 N N . ALA A 1 176 ? -16.558 -12.121 -16.179 1.00 98.50 176 ALA A N 1
ATOM 1275 C CA . ALA A 1 176 ? -16.288 -12.394 -17.592 1.00 98.50 176 ALA A CA 1
ATOM 1276 C C . ALA A 1 176 ? -14.949 -13.126 -17.815 1.00 98.50 176 ALA A C 1
ATOM 1278 O O . ALA A 1 176 ? -14.821 -13.900 -18.760 1.00 98.50 176 ALA A O 1
ATOM 1279 N N . GLN A 1 177 ? -13.975 -12.927 -16.923 1.00 98.06 177 GLN A N 1
ATOM 1280 C CA . GLN A 1 177 ? -12.702 -13.657 -16.892 1.00 98.06 177 GLN A CA 1
ATOM 1281 C C . GLN A 1 177 ? -12.807 -15.055 -16.247 1.00 98.06 177 GLN A C 1
ATOM 1283 O O . GLN A 1 177 ? -11.818 -15.785 -16.220 1.00 98.06 177 GLN A O 1
ATOM 1288 N N . GLY A 1 178 ? -13.987 -15.450 -15.754 1.00 98.19 178 GLY A N 1
ATOM 1289 C CA . GLY A 1 178 ? -14.250 -16.783 -15.204 1.00 98.19 178 GLY A CA 1
ATOM 1290 C C . GLY A 1 178 ? -14.087 -16.910 -13.686 1.00 98.19 178 GLY A C 1
ATOM 1291 O O . G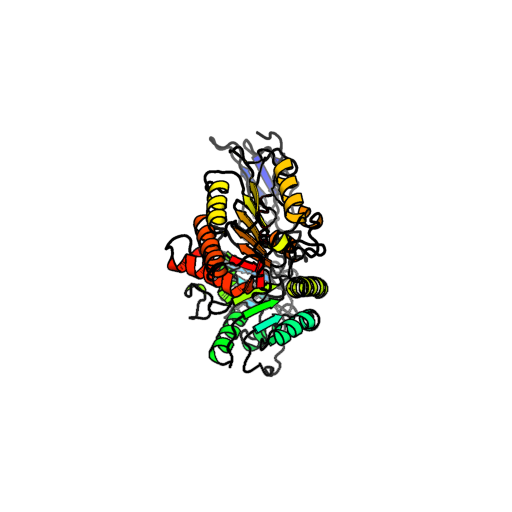LY A 1 178 ? -14.146 -18.024 -13.164 1.00 98.19 178 GLY A O 1
ATOM 1292 N N . TYR A 1 179 ? -13.905 -15.806 -12.956 1.00 98.38 179 TYR A N 1
ATOM 1293 C CA . TYR A 1 179 ? -13.864 -15.839 -11.493 1.00 98.38 179 TYR A CA 1
ATOM 1294 C C . TYR A 1 179 ? -15.271 -15.963 -10.893 1.00 98.38 179 TYR A C 1
ATOM 1296 O O . TYR A 1 179 ? -16.230 -15.340 -11.353 1.00 98.38 179 TYR A O 1
ATOM 1304 N N . THR A 1 180 ? -15.388 -16.736 -9.813 1.00 98.38 180 THR A N 1
ATOM 1305 C CA . THR A 1 180 ? -16.575 -16.736 -8.950 1.00 98.38 180 THR A CA 1
ATOM 1306 C C . THR A 1 180 ? -16.372 -15.654 -7.900 1.00 98.38 180 THR A C 1
ATOM 1308 O O . THR A 1 180 ? -15.538 -15.812 -7.008 1.00 98.38 180 THR A O 1
ATOM 1311 N N . VAL A 1 181 ? -17.100 -14.544 -8.045 1.00 98.50 181 VAL A N 1
ATOM 1312 C CA . VAL A 1 181 ? -16.847 -13.315 -7.283 1.00 98.50 181 VAL A CA 1
ATOM 1313 C C . VAL A 1 181 ? -17.896 -13.087 -6.199 1.00 98.50 181 VAL A C 1
ATOM 1315 O O . VAL A 1 181 ? -19.091 -13.038 -6.501 1.00 98.50 181 VAL A O 1
ATOM 1318 N N . ALA A 1 182 ? -17.437 -12.858 -4.969 1.00 98.31 182 ALA A N 1
ATOM 1319 C CA . ALA A 1 182 ? -18.242 -12.356 -3.859 1.00 98.31 182 ALA A CA 1
ATOM 1320 C C . ALA A 1 182 ? -17.880 -10.896 -3.546 1.00 98.31 182 ALA A C 1
ATOM 1322 O O . ALA A 1 182 ? -16.702 -10.552 -3.473 1.00 98.31 182 ALA A O 1
ATOM 1323 N N . VAL A 1 183 ? -18.892 -10.052 -3.332 1.00 98.38 183 VAL A N 1
ATOM 1324 C CA . VAL A 1 183 ? -18.731 -8.691 -2.797 1.00 98.38 183 VAL A CA 1
ATOM 1325 C C . VAL A 1 183 ? -19.378 -8.674 -1.423 1.00 98.38 183 VAL A C 1
ATOM 1327 O O . VAL A 1 183 ? -20.565 -8.974 -1.304 1.00 98.38 183 VAL A O 1
ATOM 1330 N N . ILE A 1 184 ? -18.590 -8.386 -0.395 1.00 98.06 184 ILE A N 1
ATOM 1331 C CA . ILE A 1 184 ? -18.991 -8.478 1.006 1.00 98.06 184 ILE A CA 1
ATOM 1332 C C . ILE A 1 184 ? -18.949 -7.080 1.613 1.00 98.06 184 ILE A C 1
ATOM 1334 O O . ILE A 1 184 ? -17.952 -6.366 1.472 1.00 98.06 184 ILE A O 1
ATOM 1338 N N . ASP A 1 185 ? -20.033 -6.691 2.287 1.00 97.75 185 ASP A N 1
ATOM 1339 C CA . ASP A 1 185 ? -20.021 -5.486 3.109 1.00 97.75 185 ASP A CA 1
ATOM 1340 C C . ASP A 1 185 ? -19.112 -5.702 4.318 1.00 97.75 185 ASP A C 1
ATOM 1342 O O . ASP A 1 185 ? -19.290 -6.659 5.072 1.00 97.75 185 ASP A O 1
ATOM 1346 N N . VAL A 1 186 ? -18.143 -4.815 4.521 1.00 97.88 186 VAL A N 1
ATOM 1347 C CA . VAL A 1 186 ? -17.226 -4.933 5.658 1.00 97.88 186 VAL A CA 1
ATOM 1348 C C . VAL A 1 186 ? -17.974 -4.858 6.997 1.00 97.88 186 VAL A C 1
ATOM 1350 O O . VAL A 1 186 ? -17.586 -5.543 7.940 1.00 97.88 186 VAL A O 1
ATOM 1353 N N . GLN A 1 187 ? -19.099 -4.133 7.069 1.00 95.81 187 GLN A N 1
ATOM 1354 C CA . GLN A 1 187 ? -19.913 -4.086 8.289 1.00 95.81 187 GLN A CA 1
ATOM 1355 C C . GLN A 1 187 ? -20.484 -5.463 8.651 1.00 95.81 187 GLN A C 1
ATOM 1357 O O . GLN A 1 187 ? -20.425 -5.859 9.808 1.00 95.81 187 GLN A O 1
ATOM 1362 N N . THR A 1 188 ? -20.925 -6.249 7.661 1.00 94.94 188 THR A N 1
ATOM 1363 C CA . THR A 1 188 ? -21.385 -7.634 7.880 1.00 94.94 188 THR A CA 1
ATOM 1364 C C . THR A 1 188 ? -20.302 -8.503 8.522 1.00 94.94 188 THR A C 1
ATOM 1366 O O . THR A 1 188 ? -20.597 -9.372 9.345 1.00 94.94 188 THR A O 1
ATOM 1369 N N . VAL A 1 189 ? -19.042 -8.277 8.148 1.00 96.88 189 VAL A N 1
ATOM 1370 C CA . VAL A 1 189 ? -17.904 -8.993 8.727 1.00 96.88 189 VAL A CA 1
ATOM 1371 C C . VAL A 1 189 ? -17.684 -8.572 10.179 1.00 96.88 189 VAL A C 1
ATOM 1373 O O . VAL A 1 189 ? -17.502 -9.432 11.038 1.00 96.88 189 VAL A O 1
ATOM 1376 N N . TYR A 1 190 ? -17.761 -7.277 10.486 1.00 95.88 190 TYR A N 1
ATOM 1377 C CA . TYR A 1 190 ? -17.650 -6.804 11.866 1.00 95.88 190 TYR A CA 1
ATOM 1378 C C . TYR A 1 190 ? -18.791 -7.320 12.745 1.00 95.88 190 TYR A C 1
ATOM 1380 O O . TYR A 1 190 ? -18.557 -7.832 13.840 1.00 95.88 190 TYR A O 1
ATOM 1388 N N . ASP A 1 191 ? -20.027 -7.273 12.257 1.00 92.50 191 ASP A N 1
ATOM 1389 C CA . ASP A 1 191 ? -21.186 -7.768 12.998 1.00 92.50 191 ASP A CA 1
ATOM 1390 C C . ASP A 1 191 ? -21.048 -9.266 13.325 1.00 92.50 191 ASP A C 1
ATOM 1392 O O . ASP A 1 191 ? -21.356 -9.693 14.438 1.00 92.50 191 ASP A O 1
ATOM 1396 N N . GLY A 1 192 ? -20.523 -10.061 12.382 1.00 91.44 192 GLY A N 1
ATOM 1397 C CA . GLY A 1 192 ? -20.362 -11.509 12.534 1.00 91.44 192 GLY A CA 1
ATOM 1398 C C . GLY A 1 192 ? -19.139 -11.966 13.341 1.00 91.44 192 GLY A C 1
ATOM 1399 O O . GLY A 1 192 ? -19.212 -13.008 13.990 1.00 91.44 192 GLY A O 1
ATOM 1400 N N . TRP A 1 193 ? -18.026 -11.221 13.316 1.00 93.81 193 TRP A N 1
ATOM 1401 C CA . TRP A 1 193 ? -16.740 -11.671 13.882 1.00 93.81 193 TRP A CA 1
ATOM 1402 C C . TRP A 1 193 ? -16.158 -10.777 14.983 1.00 93.81 193 TRP A C 1
ATOM 1404 O O . TRP A 1 193 ? -15.208 -11.183 15.650 1.00 93.81 193 TRP A O 1
ATOM 1414 N N . SER A 1 194 ? -16.721 -9.593 15.219 1.00 92.38 194 SER A N 1
ATOM 1415 C CA . SER A 1 194 ? -16.285 -8.670 16.279 1.00 92.38 194 SER A CA 1
ATOM 1416 C C . SER A 1 194 ? -17.449 -7.981 16.995 1.00 92.38 194 SER A C 1
ATOM 1418 O O . SER A 1 194 ? -17.253 -6.974 17.672 1.00 92.38 194 SER A O 1
ATOM 1420 N N . SER A 1 195 ? -18.667 -8.529 16.891 1.00 88.50 195 SER A N 1
ATOM 1421 C CA . SER A 1 195 ? -19.878 -7.953 17.501 1.00 88.50 195 SER A CA 1
ATOM 1422 C C . SER A 1 195 ? -20.120 -6.493 17.081 1.00 88.50 195 SER A C 1
ATOM 1424 O O . SER A 1 195 ? -20.505 -5.656 17.895 1.00 88.50 195 SER A O 1
ATOM 1426 N N . GLY A 1 196 ? -19.831 -6.181 15.816 1.00 88.69 196 GLY A N 1
ATOM 1427 C CA . GLY A 1 196 ? -20.012 -4.862 15.204 1.00 88.69 196 GLY A CA 1
ATOM 1428 C C . GLY A 1 196 ? -18.829 -3.906 15.373 1.00 88.69 196 GLY A C 1
ATOM 1429 O O . GLY A 1 196 ? -18.845 -2.816 14.803 1.00 88.69 196 GLY A O 1
ATOM 1430 N N . GLN A 1 197 ? -17.788 -4.291 16.119 1.00 90.50 197 GLN A N 1
ATOM 1431 C CA . GLN A 1 197 ? -16.607 -3.447 16.318 1.00 90.50 197 GLN A CA 1
ATOM 1432 C C . GLN A 1 197 ? -15.706 -3.441 15.082 1.00 90.50 197 GLN A C 1
ATOM 1434 O O . GLN A 1 197 ? -15.392 -4.495 14.530 1.00 90.50 197 GLN A O 1
ATOM 1439 N N . VAL A 1 198 ? -15.217 -2.268 14.680 1.00 94.69 198 VAL A N 1
ATOM 1440 C CA . VAL A 1 198 ? -14.213 -2.159 13.613 1.00 94.69 198 VAL A CA 1
ATOM 1441 C C . VAL A 1 198 ? -12.912 -2.803 14.093 1.00 94.69 198 VAL A C 1
ATOM 1443 O O . VAL A 1 198 ? -12.212 -2.242 14.932 1.00 94.69 198 VAL A O 1
ATOM 1446 N N . ASP A 1 199 ? -12.594 -3.985 13.567 1.00 94.75 199 ASP A N 1
ATOM 1447 C CA . ASP A 1 199 ? -11.417 -4.754 13.970 1.00 94.75 199 ASP A CA 1
ATOM 1448 C C . ASP A 1 199 ? -10.818 -5.503 12.765 1.00 94.75 199 ASP A C 1
ATOM 1450 O O . ASP A 1 199 ? -11.513 -6.315 12.143 1.00 94.75 199 ASP A O 1
ATOM 1454 N N . PRO A 1 200 ? -9.532 -5.292 12.423 1.00 97.06 200 PRO A N 1
ATOM 1455 C CA . PRO A 1 200 ? -8.881 -6.032 11.342 1.00 97.06 200 PRO A CA 1
ATOM 1456 C C . PRO A 1 200 ? -8.873 -7.560 11.575 1.00 97.06 200 PRO A C 1
ATOM 1458 O O . PRO A 1 200 ? -8.924 -8.348 10.626 1.00 97.06 200 PRO A O 1
ATOM 1461 N N . ARG A 1 201 ? -8.897 -8.020 12.833 1.00 97.12 201 ARG A N 1
ATOM 1462 C CA . ARG A 1 201 ? -8.972 -9.449 13.182 1.00 97.12 201 ARG A CA 1
ATOM 1463 C C . ARG A 1 201 ? -10.303 -10.080 12.787 1.00 97.12 201 ARG A C 1
ATOM 1465 O O . ARG A 1 201 ? -10.331 -11.277 12.499 1.00 97.12 201 ARG A O 1
ATOM 1472 N N . ALA A 1 202 ? -11.384 -9.299 12.719 1.00 97.56 202 ALA A N 1
ATOM 1473 C CA . ALA A 1 202 ? -12.683 -9.776 12.249 1.00 97.56 202 ALA A CA 1
ATOM 1474 C C . ALA A 1 202 ? -12.614 -10.183 10.772 1.00 97.56 202 ALA A C 1
ATOM 1476 O O . ALA A 1 202 ? -13.061 -11.265 10.400 1.00 97.56 202 ALA A O 1
ATOM 1477 N N . ILE A 1 203 ? -11.963 -9.353 9.950 1.00 98.50 203 ILE A N 1
ATOM 1478 C CA . ILE A 1 203 ? -11.741 -9.626 8.525 1.00 98.50 203 ILE A CA 1
ATOM 1479 C C . ILE A 1 203 ? -10.886 -10.877 8.349 1.00 98.50 203 ILE A C 1
ATOM 1481 O O . ILE A 1 203 ? -11.270 -11.771 7.599 1.00 98.50 203 ILE A O 1
ATOM 1485 N N . ARG A 1 204 ? -9.770 -10.990 9.081 1.00 98.25 204 ARG A N 1
ATOM 1486 C CA . ARG A 1 204 ? -8.934 -12.199 9.045 1.00 98.25 204 ARG A CA 1
ATOM 1487 C C . ARG A 1 204 ? -9.729 -13.451 9.435 1.00 98.25 204 ARG A C 1
ATOM 1489 O O . ARG A 1 204 ? -9.670 -14.454 8.733 1.00 98.25 204 ARG A O 1
ATOM 1496 N N . SER A 1 205 ? -10.499 -13.389 10.520 1.00 97.69 205 SER A N 1
ATOM 1497 C CA . SER A 1 205 ? -11.292 -14.526 11.012 1.0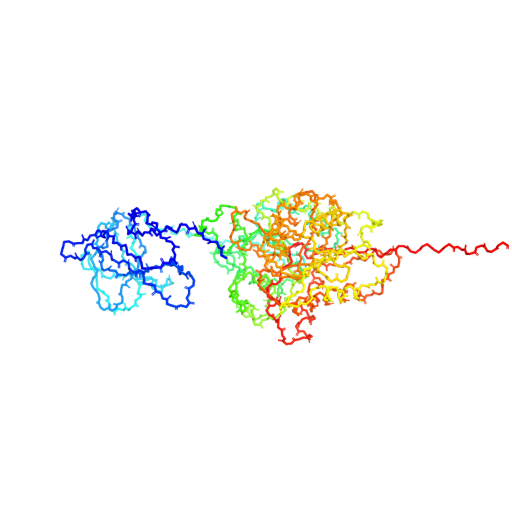0 97.69 205 SER A CA 1
ATOM 1498 C C . SER A 1 205 ? -12.392 -14.937 10.026 1.00 97.69 205 SER A C 1
ATOM 1500 O O . SER A 1 205 ? -12.654 -16.126 9.833 1.00 97.69 205 SER A O 1
ATOM 1502 N N . PHE A 1 206 ? -13.003 -13.967 9.342 1.00 97.81 206 PHE A N 1
ATOM 1503 C CA . PHE A 1 206 ? -13.915 -14.221 8.231 1.00 97.81 206 PHE A CA 1
ATOM 1504 C C . PHE A 1 206 ? -13.212 -14.926 7.063 1.00 97.81 206 PHE A C 1
ATOM 1506 O O . PHE A 1 206 ? -13.732 -15.913 6.543 1.00 97.81 206 PHE A O 1
ATOM 1513 N N . LEU A 1 207 ? -12.015 -14.476 6.677 1.00 98.31 207 LEU A N 1
ATOM 1514 C CA . LEU A 1 207 ? -11.235 -15.114 5.613 1.00 98.31 207 LEU A CA 1
ATOM 1515 C C . LEU A 1 207 ? -10.795 -16.535 5.989 1.00 98.31 207 LEU A C 1
ATOM 1517 O O . LEU A 1 207 ? -10.884 -17.427 5.147 1.00 98.31 207 LEU A O 1
ATOM 1521 N N . GLN A 1 208 ? -10.417 -16.780 7.249 1.00 97.62 208 GLN A N 1
ATOM 1522 C CA . GLN A 1 208 ? -10.159 -18.128 7.772 1.00 97.62 208 GLN A CA 1
ATOM 1523 C C . GLN A 1 208 ? -11.396 -19.025 7.626 1.00 97.62 208 GLN A C 1
ATOM 1525 O O . GLN A 1 208 ? -11.300 -20.138 7.108 1.00 97.62 208 GLN A O 1
ATOM 1530 N N . HIS A 1 209 ? -12.571 -18.530 8.028 1.00 96.69 209 HIS A N 1
ATOM 1531 C CA . HIS A 1 209 ? -13.830 -19.261 7.889 1.00 96.69 209 HIS A CA 1
ATOM 1532 C C . HIS A 1 209 ? -14.164 -19.567 6.421 1.00 96.69 209 HIS A C 1
ATOM 1534 O O . HIS A 1 209 ? -14.523 -20.701 6.090 1.00 96.69 209 HIS A O 1
ATOM 1540 N N . ALA A 1 210 ? -14.018 -18.584 5.532 1.00 97.75 210 ALA A N 1
ATOM 1541 C CA . ALA A 1 210 ? -14.265 -18.749 4.106 1.00 97.75 210 ALA A CA 1
ATOM 1542 C C . ALA A 1 210 ? -13.295 -19.766 3.482 1.00 97.75 210 ALA A C 1
ATOM 1544 O O . ALA A 1 210 ? -13.733 -20.680 2.790 1.00 97.75 210 ALA A O 1
ATOM 1545 N N . ALA A 1 211 ? -11.997 -19.686 3.782 1.00 97.56 211 ALA A N 1
ATOM 1546 C CA . ALA A 1 211 ? -10.996 -20.634 3.286 1.00 97.56 211 ALA A CA 1
ATOM 1547 C C . ALA A 1 211 ? -11.273 -22.089 3.707 1.00 97.56 211 ALA A C 1
ATOM 1549 O O . ALA A 1 211 ? -10.953 -23.014 2.963 1.00 97.56 211 ALA A O 1
ATOM 1550 N N . GLN A 1 212 ? -11.888 -22.297 4.874 1.00 96.44 212 GLN A N 1
ATOM 1551 C CA . GLN A 1 212 ? -12.186 -23.630 5.408 1.00 96.44 212 GLN A CA 1
ATOM 1552 C C . GLN A 1 212 ? -13.534 -24.196 4.946 1.00 96.44 212 GLN A C 1
ATOM 1554 O O . GLN A 1 212 ? -13.679 -25.414 4.848 1.00 96.44 212 GLN A O 1
ATOM 1559 N N . THR A 1 213 ? -14.534 -23.343 4.706 1.00 96.69 213 THR A N 1
ATOM 1560 C CA . THR A 1 213 ? -15.926 -23.789 4.504 1.00 96.69 213 THR A CA 1
ATOM 1561 C C . THR A 1 213 ? -16.475 -23.535 3.103 1.00 96.69 213 THR A C 1
ATOM 1563 O O . THR A 1 213 ? -17.439 -24.192 2.708 1.00 96.69 213 THR A O 1
ATOM 1566 N N . TRP A 1 214 ? -15.892 -22.609 2.339 1.00 97.88 214 TRP A N 1
ATOM 1567 C CA . TRP A 1 214 ? -16.386 -22.264 1.008 1.00 97.88 214 TRP A CA 1
ATOM 1568 C C . TRP A 1 214 ? -15.881 -23.225 -0.069 1.00 97.88 214 TRP A C 1
ATOM 1570 O O . TRP A 1 214 ? -14.759 -23.729 -0.021 1.00 97.88 214 TRP A O 1
ATOM 1580 N N . SER A 1 215 ? -16.706 -23.442 -1.095 1.00 97.06 215 SER A N 1
ATOM 1581 C CA . SER A 1 215 ? -16.347 -24.210 -2.286 1.00 97.06 215 SER A CA 1
ATOM 1582 C C . SER A 1 215 ? -16.779 -23.465 -3.561 1.00 97.06 215 SER A C 1
ATOM 1584 O O . SER A 1 215 ? -17.979 -23.374 -3.827 1.00 97.06 215 SER A O 1
ATOM 1586 N N . PRO A 1 216 ? -15.841 -22.912 -4.357 1.00 97.25 216 PRO A N 1
ATOM 1587 C CA . PRO A 1 216 ? -14.394 -22.890 -4.119 1.00 97.25 216 PRO A CA 1
ATOM 1588 C C . PRO A 1 216 ? -14.003 -21.959 -2.952 1.00 97.25 216 PRO A C 1
ATOM 1590 O O . PRO A 1 216 ? -14.727 -20.990 -2.691 1.00 97.25 216 PRO A O 1
ATOM 1593 N N . PRO A 1 217 ? -12.863 -22.216 -2.281 1.00 98.00 217 PRO A N 1
ATOM 1594 C CA . PRO A 1 217 ? -12.315 -21.296 -1.291 1.00 98.00 217 PRO A CA 1
ATOM 1595 C C . PRO A 1 217 ? -11.744 -20.034 -1.964 1.00 98.00 217 PRO A C 1
ATOM 1597 O O . PRO A 1 217 ? -11.400 -20.075 -3.156 1.00 98.00 217 PRO A O 1
ATOM 1600 N N . PRO A 1 218 ? -11.595 -18.923 -1.217 1.00 98.25 218 PRO A N 1
ATOM 1601 C CA . PRO A 1 218 ? -10.933 -17.723 -1.713 1.00 98.25 218 PRO A CA 1
ATOM 1602 C C . PRO A 1 218 ? -9.504 -18.015 -2.177 1.00 98.25 218 PRO A C 1
ATOM 1604 O O . PRO A 1 218 ? -8.723 -18.637 -1.465 1.00 98.25 218 PRO A O 1
ATOM 1607 N N . MET A 1 219 ? -9.162 -17.533 -3.369 1.00 98.44 219 MET A N 1
ATOM 1608 C CA . MET A 1 219 ? -7.792 -17.510 -3.892 1.00 98.44 219 MET A CA 1
ATOM 1609 C C . MET A 1 219 ? -7.242 -16.081 -3.881 1.00 98.44 219 MET A C 1
ATOM 1611 O O . MET A 1 219 ? -6.056 -15.875 -3.640 1.00 98.44 219 MET A O 1
ATOM 1615 N N . ALA A 1 220 ? -8.108 -15.099 -4.143 1.00 98.75 220 ALA A N 1
ATOM 1616 C CA . ALA A 1 220 ? -7.778 -13.684 -4.166 1.00 98.75 220 ALA A CA 1
ATOM 1617 C C . ALA A 1 220 ? -8.779 -12.869 -3.341 1.00 98.75 220 ALA A C 1
ATOM 1619 O O . ALA A 1 220 ? -9.991 -13.080 -3.430 1.00 98.75 220 ALA A O 1
ATOM 1620 N N . VAL A 1 221 ? -8.262 -11.918 -2.572 1.00 98.88 221 VAL A N 1
ATOM 1621 C CA . VAL A 1 221 ? -9.018 -10.996 -1.732 1.00 98.88 221 VAL A CA 1
ATOM 1622 C C . VAL A 1 221 ? -8.574 -9.566 -2.028 1.00 98.88 221 VAL A C 1
ATOM 1624 O O . VAL A 1 221 ? -7.381 -9.267 -2.051 1.00 98.88 221 VAL A O 1
ATOM 1627 N N . THR A 1 222 ? -9.539 -8.672 -2.216 1.00 98.94 222 THR A N 1
ATOM 1628 C CA . THR A 1 222 ? -9.300 -7.242 -2.418 1.00 98.94 222 THR A CA 1
ATOM 1629 C C . THR A 1 222 ? -10.006 -6.446 -1.330 1.00 98.94 222 THR A C 1
ATOM 1631 O O . THR A 1 222 ? -11.236 -6.467 -1.240 1.00 98.94 222 THR A O 1
ATOM 1634 N N . LEU A 1 223 ? -9.238 -5.716 -0.521 1.00 98.94 223 LEU A N 1
ATOM 1635 C CA . LEU A 1 223 ? -9.765 -4.740 0.432 1.00 98.94 223 LEU A CA 1
ATOM 1636 C C . LEU A 1 223 ? -10.026 -3.424 -0.303 1.00 98.94 223 LEU A C 1
ATOM 1638 O O . LEU A 1 223 ? -9.129 -2.881 -0.943 1.00 98.94 223 LEU A O 1
ATOM 1642 N N . VAL A 1 224 ? -11.248 -2.904 -0.246 1.00 98.88 224 VAL A N 1
ATOM 1643 C CA . VAL A 1 224 ? -11.639 -1.689 -0.971 1.00 98.88 224 VAL A CA 1
ATOM 1644 C C . VAL A 1 224 ? -11.991 -0.597 0.025 1.00 98.88 224 VAL A C 1
ATOM 1646 O O . VAL A 1 224 ? -13.103 -0.525 0.547 1.00 98.88 224 VAL A O 1
ATOM 1649 N N . GLY A 1 225 ? -11.011 0.255 0.278 1.00 98.25 225 GLY A N 1
ATOM 1650 C CA . GLY A 1 225 ? -11.088 1.322 1.254 1.00 98.25 225 GLY A CA 1
ATOM 1651 C C . GLY A 1 225 ? -9.710 1.650 1.802 1.00 98.25 225 GLY A C 1
ATOM 1652 O O . GLY A 1 225 ? -8.878 0.765 2.021 1.00 98.25 225 GLY A O 1
ATOM 1653 N N . ASP A 1 226 ? -9.475 2.934 2.016 1.00 97.31 226 ASP A N 1
ATOM 1654 C CA . ASP A 1 226 ? -8.295 3.411 2.720 1.00 97.31 226 ASP A CA 1
ATOM 1655 C C . ASP A 1 226 ? -8.382 3.156 4.237 1.00 97.31 226 ASP A C 1
ATOM 1657 O O . ASP A 1 226 ? -9.462 2.859 4.769 1.00 97.31 226 ASP A O 1
ATOM 1661 N N . GLY A 1 227 ? -7.247 3.257 4.924 1.00 95.56 227 GLY A N 1
ATOM 1662 C CA . GLY A 1 227 ? -7.121 3.030 6.358 1.00 95.56 227 GLY A CA 1
ATOM 1663 C C . GLY A 1 227 ? -6.098 3.961 7.002 1.00 95.56 227 GLY A C 1
ATOM 1664 O O . GLY A 1 227 ? -5.131 4.364 6.370 1.00 95.56 227 GLY A O 1
ATOM 1665 N N . SER A 1 228 ? -6.276 4.261 8.288 1.00 95.62 228 SER A N 1
ATOM 1666 C CA . SER A 1 228 ? -5.325 5.069 9.057 1.00 95.62 228 SER A CA 1
ATOM 1667 C C . SER A 1 228 ? -5.027 4.434 10.409 1.00 95.62 228 SER A C 1
ATOM 1669 O O . SER A 1 228 ? -5.904 3.821 11.017 1.00 95.62 228 SER A O 1
ATOM 1671 N N . SER A 1 229 ? -3.800 4.612 10.905 1.00 94.81 229 SER A N 1
ATOM 1672 C CA . SER A 1 229 ? -3.441 4.267 12.283 1.00 94.81 229 SER A CA 1
ATOM 1673 C C . SER A 1 229 ? -3.989 5.259 13.316 1.00 94.81 229 SER A C 1
ATOM 1675 O O . SER A 1 229 ? -3.858 5.020 14.511 1.00 94.81 229 SER A O 1
ATOM 1677 N N . ASP A 1 230 ? -4.594 6.369 12.879 1.00 92.56 230 ASP A N 1
ATOM 1678 C CA . ASP A 1 230 ? -5.198 7.384 13.747 1.00 92.56 230 ASP A CA 1
ATOM 1679 C C . ASP A 1 230 ? -6.634 7.726 13.299 1.00 92.56 230 ASP A C 1
ATOM 1681 O O . ASP A 1 230 ? -6.911 8.840 12.846 1.00 92.56 230 ASP A O 1
ATOM 1685 N N . PRO A 1 231 ? -7.583 6.774 13.398 1.00 90.12 231 PRO A N 1
ATOM 1686 C CA . PRO A 1 231 ? -8.951 6.959 12.906 1.00 90.12 231 PRO A CA 1
ATOM 1687 C C . PRO A 1 231 ? -9.750 8.034 13.663 1.00 90.12 231 PRO A C 1
ATOM 1689 O O . PRO A 1 231 ? -10.806 8.451 13.189 1.00 90.12 231 PRO A O 1
ATOM 1692 N N . PHE A 1 232 ? -9.267 8.479 14.827 1.00 86.31 232 PHE A N 1
ATOM 1693 C CA . PHE A 1 232 ? -9.894 9.513 15.655 1.00 86.31 232 PHE A CA 1
ATOM 1694 C C . PHE A 1 232 ? -9.177 10.873 15.584 1.00 86.31 232 PHE A C 1
ATOM 1696 O O . PHE A 1 232 ? -9.572 11.795 16.296 1.00 86.31 232 PHE A O 1
ATOM 1703 N N . ASP A 1 233 ? -8.165 11.012 14.719 1.00 87.50 233 ASP A N 1
ATOM 1704 C CA . ASP A 1 233 ? -7.394 12.245 14.500 1.00 87.50 233 ASP A CA 1
ATOM 1705 C C . ASP A 1 233 ? -6.745 12.812 15.781 1.00 87.50 233 ASP A C 1
ATOM 1707 O O . ASP A 1 233 ? -6.658 14.028 15.983 1.00 87.50 233 ASP A O 1
ATOM 1711 N N . TYR A 1 234 ? -6.255 11.939 16.666 1.00 82.56 234 TYR A N 1
ATOM 1712 C CA . TYR A 1 234 ? -5.536 12.342 17.877 1.00 82.56 234 TYR A CA 1
ATOM 1713 C C . TYR A 1 234 ? -4.233 13.090 17.567 1.00 82.56 234 TYR A C 1
ATOM 1715 O O . TYR A 1 234 ? -3.775 13.911 18.363 1.00 82.56 234 TYR A O 1
ATOM 1723 N N . THR A 1 235 ? -3.644 12.843 16.398 1.00 82.88 235 THR A N 1
ATOM 1724 C CA . THR A 1 235 ? -2.426 13.500 15.913 1.00 82.88 235 THR A CA 1
ATOM 1725 C C . THR A 1 235 ? -2.697 14.806 15.155 1.00 82.88 235 THR A C 1
ATOM 1727 O O . THR A 1 235 ? -1.742 15.460 14.718 1.00 82.88 235 THR A O 1
ATOM 1730 N N . ASN A 1 236 ? -3.967 15.220 15.026 1.00 86.56 236 ASN A N 1
ATOM 1731 C CA . ASN A 1 236 ? -4.407 16.457 14.371 1.00 86.56 236 ASN A CA 1
ATOM 1732 C C . ASN A 1 236 ? -3.814 16.623 12.956 1.00 86.56 236 ASN A C 1
ATOM 1734 O O . ASN A 1 236 ? -3.242 17.659 12.589 1.00 86.56 236 ASN A O 1
ATOM 1738 N N . ARG A 1 237 ? -3.899 15.552 12.164 1.00 87.31 237 ARG A N 1
ATOM 1739 C CA . ARG A 1 237 ? -3.492 15.497 10.751 1.00 87.31 237 ARG A CA 1
ATOM 1740 C C . ARG A 1 237 ? -4.674 15.704 9.809 1.00 87.31 237 ARG A C 1
ATOM 1742 O O . ARG A 1 237 ? -4.460 15.948 8.620 1.00 87.31 237 ARG A O 1
ATOM 1749 N N . GLY A 1 238 ? -5.889 15.725 10.347 1.00 86.00 238 GLY A N 1
ATOM 1750 C CA . GLY A 1 238 ? -7.102 16.174 9.689 1.00 86.00 238 GLY A CA 1
ATOM 1751 C C . GLY A 1 238 ? -7.874 15.063 8.985 1.00 86.00 238 GLY A C 1
ATOM 1752 O O . GLY A 1 238 ? -7.374 13.968 8.724 1.00 86.00 238 GLY A O 1
ATOM 1753 N N . ALA A 1 239 ? -9.096 15.409 8.577 1.00 86.75 239 ALA A N 1
ATOM 1754 C CA . ALA A 1 239 ? -10.116 14.496 8.050 1.00 86.75 239 ALA A CA 1
ATOM 1755 C C . ALA A 1 239 ? -9.781 13.783 6.721 1.00 86.75 239 ALA A C 1
ATOM 1757 O O . ALA A 1 239 ? -10.592 13.010 6.221 1.00 86.75 239 ALA A O 1
ATOM 1758 N N . LYS A 1 240 ? -8.615 14.047 6.116 1.00 89.00 240 LYS A N 1
ATOM 1759 C CA . LYS A 1 240 ? -8.168 13.347 4.899 1.00 89.00 240 LYS A CA 1
ATOM 1760 C C . LYS A 1 240 ? -7.639 11.939 5.183 1.00 89.00 240 LYS A C 1
ATOM 1762 O O . LYS A 1 240 ? -7.521 11.157 4.247 1.00 89.00 240 LYS A O 1
ATOM 1767 N N . ASN A 1 241 ? -7.327 11.627 6.439 1.00 91.19 241 ASN A N 1
ATOM 1768 C CA . ASN A 1 241 ? -6.893 10.304 6.887 1.00 91.19 241 ASN A CA 1
ATOM 1769 C C . ASN A 1 241 ? -8.131 9.433 7.149 1.00 91.19 241 ASN A C 1
ATOM 1771 O O . ASN A 1 241 ? -8.522 9.202 8.289 1.00 91.19 241 ASN A O 1
ATOM 1775 N N . VAL A 1 242 ? -8.819 9.051 6.071 1.00 92.50 242 VAL A N 1
ATOM 1776 C CA . VAL A 1 242 ? -10.074 8.293 6.147 1.00 92.50 242 VAL A CA 1
ATOM 1777 C C . VAL A 1 242 ? -9.785 6.850 6.557 1.00 92.50 242 VAL A C 1
ATOM 1779 O O . VAL A 1 242 ? -8.834 6.243 6.079 1.00 92.50 242 VAL A O 1
ATOM 1782 N N . ASN A 1 243 ? -10.643 6.283 7.406 1.00 93.81 243 ASN A N 1
ATOM 1783 C CA . ASN A 1 243 ? -10.551 4.892 7.830 1.00 93.81 243 ASN A CA 1
ATOM 1784 C C . ASN A 1 243 ? -11.804 4.109 7.408 1.00 93.81 243 ASN A C 1
ATOM 1786 O O . ASN A 1 243 ? -12.740 3.961 8.191 1.00 93.81 243 ASN A O 1
ATOM 1790 N N . LEU A 1 244 ? -11.844 3.653 6.150 1.00 97.25 244 LEU A N 1
ATOM 1791 C CA . LEU A 1 244 ? -12.940 2.825 5.623 1.00 97.25 244 LEU A CA 1
ATOM 1792 C C . LEU A 1 244 ? -12.736 1.343 5.951 1.00 97.25 244 LEU A C 1
ATOM 1794 O O . LEU A 1 244 ? -13.686 0.647 6.303 1.00 97.25 244 LEU A O 1
ATOM 1798 N N . ILE A 1 245 ? -11.494 0.869 5.834 1.00 98.19 245 ILE A N 1
ATOM 1799 C CA . ILE A 1 245 ? -11.068 -0.462 6.267 1.00 98.19 245 ILE A CA 1
ATOM 1800 C C . ILE A 1 245 ? -9.746 -0.278 7.011 1.00 98.19 245 ILE A C 1
ATOM 1802 O O . ILE A 1 245 ? -8.780 0.170 6.384 1.00 98.19 245 ILE A O 1
ATOM 1806 N N . PRO A 1 246 ? -9.666 -0.630 8.307 1.00 97.25 246 PRO A N 1
ATOM 1807 C CA . PRO A 1 246 ? -8.466 -0.394 9.089 1.00 97.25 246 PRO A CA 1
ATOM 1808 C C . PRO A 1 246 ? -7.250 -1.102 8.471 1.00 97.25 246 PRO A C 1
ATOM 1810 O O . PRO A 1 246 ? -7.385 -2.125 7.788 1.00 97.25 246 PRO A O 1
ATOM 1813 N N . PRO A 1 247 ? -6.036 -0.581 8.671 1.00 97.44 247 PRO A N 1
ATOM 1814 C CA . PRO A 1 247 ? -4.834 -1.382 8.487 1.00 97.44 247 PRO A CA 1
ATOM 1815 C C . PRO A 1 247 ? -4.791 -2.493 9.548 1.00 97.44 247 PRO A C 1
ATOM 1817 O O . PRO A 1 247 ? -5.253 -2.299 10.675 1.00 97.44 247 PRO A O 1
ATOM 1820 N N . TYR A 1 248 ? -4.202 -3.645 9.225 1.00 98.00 248 TYR A N 1
ATOM 1821 C CA . TYR A 1 248 ? -3.846 -4.620 10.261 1.00 98.00 248 TYR A CA 1
ATOM 1822 C C . TYR A 1 248 ? -2.546 -4.159 10.927 1.00 98.00 248 TYR A C 1
ATOM 1824 O O . TYR A 1 248 ? -1.458 -4.454 10.440 1.00 98.00 248 TYR A O 1
ATOM 1832 N N . LEU A 1 249 ? -2.635 -3.385 12.007 1.00 97.50 249 LEU A N 1
ATOM 1833 C CA . LEU A 1 249 ? -1.449 -2.919 12.727 1.00 97.50 249 LEU A CA 1
ATOM 1834 C C . LEU A 1 249 ? -0.833 -4.053 13.552 1.00 97.50 249 LEU A C 1
ATOM 1836 O O . LEU A 1 249 ? -1.534 -4.748 14.288 1.00 97.50 249 LEU A O 1
ATOM 1840 N N . ALA A 1 250 ? 0.474 -4.264 13.399 1.00 96.06 250 ALA A N 1
ATOM 1841 C CA . ALA A 1 250 ? 1.211 -5.276 14.145 1.00 96.06 250 ALA A CA 1
ATOM 1842 C C . ALA A 1 250 ? 2.670 -4.858 14.378 1.00 96.06 250 ALA A C 1
ATOM 1844 O O . ALA A 1 250 ? 3.260 -4.145 13.566 1.00 96.06 250 ALA A O 1
ATOM 1845 N N . MET A 1 251 ? 3.263 -5.356 15.470 1.00 95.50 251 MET A N 1
ATOM 1846 C CA . MET A 1 251 ? 4.678 -5.175 15.830 1.00 95.50 251 MET A CA 1
ATOM 1847 C C . MET A 1 251 ? 5.595 -6.057 14.965 1.00 95.50 251 MET A C 1
ATOM 1849 O O . MET A 1 251 ? 6.228 -6.989 15.459 1.00 95.50 251 MET A O 1
ATOM 1853 N N . VAL A 1 252 ? 5.610 -5.804 13.657 1.00 95.19 252 VAL A N 1
ATOM 1854 C CA . VAL A 1 252 ? 6.310 -6.630 12.655 1.00 95.19 252 VAL A CA 1
ATOM 1855 C C . VAL A 1 252 ? 7.550 -5.960 12.070 1.00 95.19 252 VAL A C 1
ATOM 1857 O O . VAL A 1 252 ? 8.303 -6.606 11.346 1.00 95.19 252 VAL A O 1
ATOM 1860 N N . ASP A 1 253 ? 7.783 -4.688 12.395 1.00 95.38 253 ASP A N 1
ATOM 1861 C CA . ASP A 1 253 ? 8.949 -3.934 11.951 1.00 95.38 253 ASP A CA 1
ATOM 1862 C C . ASP A 1 253 ? 9.976 -3.802 13.095 1.00 95.38 253 ASP A C 1
ATOM 1864 O O . ASP A 1 253 ? 9.655 -3.233 14.140 1.00 95.38 253 ASP A O 1
ATOM 1868 N N . PRO A 1 254 ? 11.221 -4.286 12.935 1.00 92.25 254 PRO A N 1
ATOM 1869 C CA . PRO A 1 254 ? 12.237 -4.226 13.989 1.00 92.25 254 PRO A CA 1
ATOM 1870 C C . PRO A 1 254 ? 12.673 -2.813 14.407 1.00 92.25 254 PRO A C 1
ATOM 1872 O O . PRO A 1 254 ? 13.238 -2.653 15.489 1.00 92.25 254 PRO A O 1
ATOM 1875 N N . TRP A 1 255 ? 12.467 -1.804 13.558 1.00 93.31 255 TRP A N 1
ATOM 1876 C CA . TRP A 1 255 ? 12.930 -0.431 13.779 1.00 93.31 255 TRP A CA 1
ATOM 1877 C C . TRP A 1 255 ? 11.777 0.533 14.044 1.00 93.31 255 TRP A C 1
ATOM 1879 O O . TRP A 1 255 ? 11.888 1.393 14.916 1.00 93.31 255 TRP A O 1
ATOM 1889 N N . LEU A 1 256 ? 10.682 0.395 13.297 1.00 92.25 256 LEU A N 1
ATOM 1890 C CA . LEU A 1 256 ? 9.478 1.207 13.450 1.00 92.25 256 LEU A CA 1
ATOM 1891 C C . LEU A 1 256 ? 8.553 0.665 14.551 1.00 92.25 256 LEU A C 1
ATOM 1893 O O . LEU A 1 256 ? 7.807 1.431 15.157 1.00 92.25 256 LEU A O 1
ATOM 1897 N N . GLY A 1 257 ? 8.614 -0.638 14.834 1.00 95.25 257 GLY A N 1
ATOM 1898 C CA . GLY A 1 257 ? 7.686 -1.325 15.724 1.00 95.25 257 GLY A CA 1
ATOM 1899 C C . GLY A 1 257 ? 6.379 -1.654 15.009 1.00 95.25 257 GLY A C 1
ATOM 1900 O O . GLY A 1 257 ? 6.304 -2.618 14.244 1.00 95.25 257 GLY A O 1
ATOM 1901 N N . GLU A 1 258 ? 5.341 -0.868 15.288 1.00 95.19 258 GLU A N 1
ATOM 1902 C CA . GLU A 1 258 ? 3.998 -1.097 14.759 1.00 95.19 258 GLU A CA 1
ATOM 1903 C C . GLU A 1 258 ? 3.835 -0.499 13.356 1.00 95.19 258 GLU A C 1
ATOM 1905 O O . GLU A 1 258 ? 4.092 0.683 13.126 1.00 95.19 258 GLU A O 1
ATOM 1910 N N . THR A 1 259 ? 3.379 -1.313 12.404 1.00 97.19 259 THR A N 1
ATOM 1911 C CA . THR A 1 259 ? 3.063 -0.869 11.041 1.00 97.19 259 THR A CA 1
ATOM 1912 C C . THR A 1 259 ? 1.937 -1.703 10.428 1.00 97.19 259 THR A C 1
ATOM 1914 O O . THR A 1 259 ? 1.528 -2.715 11.000 1.00 97.19 259 THR A O 1
ATOM 1917 N N . ALA A 1 260 ? 1.409 -1.284 9.274 1.00 97.88 260 ALA A N 1
ATOM 1918 C CA . ALA A 1 260 ? 0.368 -2.028 8.571 1.00 97.88 260 ALA A CA 1
ATOM 1919 C C . ALA A 1 260 ? 0.929 -3.332 7.984 1.00 97.88 260 ALA A C 1
ATOM 1921 O O . ALA A 1 260 ? 1.633 -3.321 6.976 1.00 97.88 260 ALA A O 1
ATOM 1922 N N . CYS A 1 261 ? 0.580 -4.458 8.596 1.00 97.88 261 CYS A N 1
ATOM 1923 C CA . CYS A 1 261 ? 0.839 -5.799 8.101 1.00 97.88 261 CYS A CA 1
ATOM 1924 C C . CYS A 1 261 ? -0.314 -6.265 7.208 1.00 97.88 261 CYS A C 1
ATOM 1926 O O . CYS A 1 261 ? -1.170 -7.036 7.633 1.00 97.88 261 CYS A O 1
ATOM 1928 N N . GLU A 1 262 ? -0.385 -5.801 5.962 1.00 96.81 262 GLU A N 1
ATOM 1929 C CA . GLU A 1 262 ? -1.500 -6.196 5.089 1.00 96.81 262 GLU A CA 1
ATOM 1930 C C . GLU A 1 262 ? -1.535 -7.715 4.869 1.00 96.81 262 GLU A C 1
ATOM 1932 O O . GLU A 1 262 ? -2.600 -8.320 4.948 1.00 96.81 262 GLU A O 1
ATOM 1937 N N . THR A 1 263 ? -0.380 -8.368 4.719 1.00 97.25 263 THR A N 1
ATOM 1938 C CA . THR A 1 263 ? -0.284 -9.833 4.615 1.00 97.25 263 THR A CA 1
ATOM 1939 C C . THR A 1 263 ? -0.866 -10.574 5.822 1.00 97.25 263 THR A C 1
ATOM 1941 O O . THR A 1 263 ? -1.368 -11.685 5.648 1.00 97.25 263 THR A O 1
ATOM 1944 N N . CYS A 1 264 ? -0.940 -9.951 7.004 1.00 98.25 264 CYS A N 1
ATOM 1945 C CA . CYS A 1 264 ? -1.572 -10.540 8.186 1.00 98.25 264 CYS A CA 1
ATOM 1946 C C . CYS A 1 264 ? -3.078 -10.802 7.999 1.00 98.25 264 CYS A C 1
ATOM 1948 O O . CYS A 1 264 ? -3.611 -11.706 8.641 1.00 98.25 264 CYS A O 1
ATOM 1950 N N . TYR A 1 265 ? -3.772 -10.093 7.098 1.00 98.50 265 TYR A N 1
ATOM 1951 C CA . TYR A 1 265 ? -5.150 -10.448 6.726 1.00 98.50 265 TYR A CA 1
ATOM 1952 C C . TYR A 1 265 ? -5.244 -11.807 6.025 1.00 98.50 265 TYR A C 1
ATOM 1954 O O . TYR A 1 265 ? -6.271 -12.475 6.121 1.00 98.50 265 TYR A O 1
ATOM 1962 N N . ALA A 1 266 ? -4.189 -12.194 5.309 1.00 97.88 266 ALA A N 1
ATOM 1963 C CA . ALA A 1 266 ? -4.138 -13.360 4.439 1.00 97.88 266 ALA A CA 1
ATOM 1964 C C . ALA A 1 266 ? -3.291 -14.518 4.993 1.00 97.88 266 ALA A C 1
ATOM 1966 O O . ALA A 1 266 ? -3.247 -15.570 4.368 1.00 97.88 266 ALA A O 1
ATOM 1967 N N . GLN A 1 267 ? -2.634 -14.339 6.138 1.00 97.62 267 GLN A N 1
ATOM 1968 C CA . GLN A 1 267 ? -1.956 -15.386 6.910 1.00 97.62 267 GLN A CA 1
ATOM 1969 C C . GLN A 1 267 ? -2.986 -16.082 7.803 1.00 97.62 267 GLN A C 1
ATOM 1971 O O . GLN A 1 267 ? -3.314 -15.609 8.899 1.00 97.62 267 GLN A O 1
ATOM 1976 N N . LEU A 1 268 ? -3.597 -17.144 7.283 1.00 97.12 268 LEU A N 1
ATOM 1977 C CA . LEU A 1 268 ? -4.802 -17.762 7.828 1.00 97.12 268 LEU A CA 1
ATOM 1978 C C . LEU A 1 268 ? -4.481 -18.955 8.733 1.00 97.12 268 LEU A C 1
ATOM 1980 O O . LEU A 1 268 ? -5.388 -19.450 9.408 1.00 97.12 268 LEU A O 1
ATOM 1984 N N . ASN A 1 269 ? -3.229 -19.410 8.806 1.00 94.25 269 ASN A N 1
ATOM 1985 C CA . ASN A 1 269 ? -2.848 -20.482 9.719 1.00 94.25 269 ASN A CA 1
ATOM 1986 C C . ASN A 1 269 ? -2.654 -19.966 11.159 1.00 94.25 269 ASN A C 1
ATOM 1988 O O . ASN A 1 269 ? -2.084 -18.902 11.390 1.00 94.25 269 ASN A O 1
ATOM 1992 N N . GLY A 1 270 ? -3.134 -20.732 12.141 1.00 92.00 270 GLY A N 1
ATOM 1993 C CA . GLY A 1 270 ? -2.979 -20.424 13.563 1.00 92.00 270 GLY A CA 1
ATOM 1994 C C . GLY A 1 270 ? -3.805 -19.234 14.066 1.00 92.00 270 GLY A C 1
ATOM 1995 O O . GLY A 1 270 ? -4.559 -18.582 13.337 1.00 92.00 270 GLY A O 1
ATOM 1996 N N . GLU A 1 271 ? -3.678 -18.958 15.363 1.00 89.19 271 GLU A N 1
ATOM 1997 C CA . GLU A 1 271 ? -4.408 -17.871 16.026 1.00 89.19 271 GLU A CA 1
ATOM 1998 C C . GLU A 1 271 ? -3.801 -16.504 15.707 1.00 89.19 271 GLU A C 1
ATOM 2000 O O . GLU A 1 271 ? -4.529 -15.580 15.343 1.00 89.19 271 GLU A O 1
ATOM 2005 N N . ASN A 1 272 ? -2.475 -16.387 15.783 1.00 92.50 272 ASN A N 1
ATOM 2006 C CA . ASN A 1 272 ? -1.752 -15.153 15.515 1.00 92.50 272 ASN A CA 1
ATOM 2007 C C . ASN A 1 272 ? -1.197 -15.162 14.081 1.00 92.50 272 ASN A C 1
ATOM 2009 O O . ASN A 1 272 ? -0.392 -16.041 13.766 1.00 92.50 272 ASN A O 1
ATOM 2013 N N . PRO A 1 273 ? -1.557 -14.194 13.214 1.00 95.19 273 PRO A N 1
ATOM 2014 C CA . PRO A 1 273 ? -1.040 -14.173 11.853 1.00 95.19 273 PRO A CA 1
ATOM 2015 C C . PRO A 1 273 ? 0.483 -14.128 11.800 1.00 95.19 273 PRO A C 1
ATOM 2017 O O . PRO A 1 273 ? 1.042 -14.734 10.903 1.00 95.19 273 PRO A O 1
ATOM 2020 N N . THR A 1 274 ? 1.182 -13.482 12.739 1.00 93.06 274 THR A N 1
ATOM 2021 C CA . THR A 1 274 ? 2.652 -13.359 12.661 1.00 93.06 274 THR A CA 1
ATOM 2022 C C . THR A 1 274 ? 3.402 -14.680 12.866 1.00 93.06 274 THR A C 1
ATOM 2024 O O . THR A 1 274 ? 4.602 -14.743 12.597 1.00 93.06 274 THR A O 1
ATOM 2027 N N . ASP A 1 275 ? 2.718 -15.725 13.342 1.00 92.31 275 ASP A N 1
ATOM 2028 C CA . ASP A 1 275 ? 3.281 -17.075 13.460 1.00 92.31 275 ASP A CA 1
ATOM 2029 C C . ASP A 1 275 ? 3.259 -17.822 12.114 1.00 92.31 275 ASP A C 1
ATOM 2031 O O . ASP A 1 275 ? 4.040 -18.751 11.896 1.00 92.31 275 ASP A O 1
ATOM 2035 N N . ASP A 1 276 ? 2.409 -17.376 11.189 1.00 91.25 276 ASP A N 1
ATOM 2036 C CA . ASP A 1 276 ? 2.346 -17.815 9.803 1.00 91.25 276 ASP A CA 1
ATOM 2037 C C . ASP A 1 276 ? 3.090 -16.817 8.907 1.00 91.25 276 ASP A C 1
ATOM 2039 O O . ASP A 1 276 ? 2.772 -15.633 8.842 1.00 91.25 276 ASP A O 1
ATOM 2043 N N . ARG A 1 277 ? 4.146 -17.274 8.234 1.00 87.69 277 ARG A N 1
ATOM 2044 C CA . ARG A 1 277 ? 5.057 -16.375 7.510 1.00 87.69 277 ARG A CA 1
ATOM 2045 C C . ARG A 1 277 ? 4.649 -16.091 6.074 1.00 87.69 277 ARG A C 1
ATOM 2047 O O . ARG A 1 277 ? 5.269 -15.234 5.447 1.00 87.69 277 ARG A O 1
ATOM 2054 N N . LEU A 1 278 ? 3.694 -16.834 5.522 1.00 95.19 278 LEU A N 1
ATOM 2055 C CA . LEU A 1 278 ? 3.299 -16.688 4.127 1.00 95.19 278 LEU A CA 1
ATOM 2056 C C . LEU A 1 278 ? 1.786 -16.495 4.023 1.00 95.19 278 LEU A C 1
ATOM 2058 O O . LEU A 1 278 ? 1.043 -17.250 4.631 1.00 95.19 278 LEU A O 1
ATOM 2062 N N . PRO A 1 279 ? 1.314 -15.541 3.208 1.00 96.50 279 PRO A N 1
ATOM 2063 C CA . PRO A 1 279 ? -0.103 -15.444 2.882 1.00 96.50 279 PRO A CA 1
ATOM 2064 C C . PRO A 1 279 ? -0.634 -16.728 2.227 1.00 96.50 279 PRO A C 1
ATOM 2066 O O . PRO A 1 279 ? -0.070 -17.197 1.234 1.00 96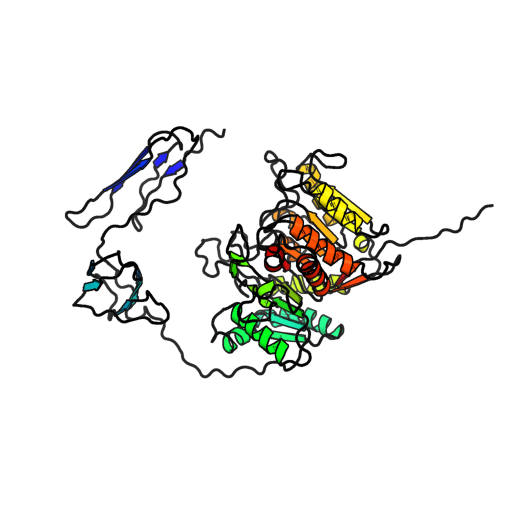.50 279 PRO A O 1
ATOM 2069 N N . ASP A 1 280 ? -1.758 -17.242 2.725 1.00 97.19 280 ASP A N 1
ATOM 2070 C CA . ASP A 1 280 ? -2.497 -18.375 2.153 1.00 97.19 280 ASP A CA 1
ATOM 2071 C C . ASP A 1 280 ? -3.354 -17.964 0.945 1.00 97.19 280 ASP A C 1
ATOM 2073 O O . ASP A 1 280 ? -3.662 -18.782 0.075 1.00 97.19 280 ASP A O 1
ATOM 2077 N N . VAL A 1 281 ? -3.739 -16.686 0.878 1.00 97.75 281 VAL A N 1
ATOM 2078 C CA . VAL A 1 281 ? -4.529 -16.101 -0.213 1.00 97.75 281 VAL A CA 1
ATOM 2079 C C . VAL A 1 281 ? -3.837 -14.866 -0.775 1.00 97.75 281 VAL A C 1
ATOM 2081 O O . VAL A 1 281 ? -3.137 -14.141 -0.067 1.00 97.75 281 VAL A O 1
ATOM 2084 N N . TRP A 1 282 ? -4.025 -14.593 -2.065 1.00 98.69 282 TRP A N 1
ATOM 2085 C CA . TRP A 1 282 ? -3.527 -13.351 -2.650 1.00 98.69 282 TRP A CA 1
ATOM 2086 C C . TRP A 1 282 ? -4.319 -12.176 -2.098 1.00 98.69 282 TRP A C 1
ATOM 2088 O O . TRP A 1 282 ? -5.546 -12.196 -2.123 1.00 98.69 282 TRP A O 1
ATOM 2098 N N . LEU A 1 283 ? -3.621 -11.137 -1.653 1.00 98.75 283 LEU A N 1
ATOM 2099 C CA . LEU A 1 283 ? -4.239 -9.944 -1.096 1.00 98.75 283 LEU A CA 1
ATOM 2100 C C . LEU A 1 283 ? -3.791 -8.703 -1.863 1.00 98.75 283 LEU A C 1
ATOM 2102 O O . LEU A 1 283 ? -2.607 -8.553 -2.171 1.00 98.75 283 LEU A O 1
ATOM 2106 N N . GLY A 1 284 ? -4.731 -7.803 -2.129 1.00 98.75 284 GLY A N 1
ATOM 2107 C CA . GLY A 1 284 ? -4.436 -6.425 -2.505 1.00 98.75 284 GLY A CA 1
ATOM 2108 C C . GLY A 1 284 ? -5.412 -5.439 -1.871 1.00 98.75 284 GLY A C 1
ATOM 2109 O O . GLY A 1 284 ? -6.464 -5.824 -1.355 1.00 98.75 284 GLY A O 1
ATOM 2110 N N . ARG A 1 285 ? -5.058 -4.156 -1.907 1.00 98.88 285 ARG A N 1
ATOM 2111 C CA . ARG A 1 285 ? -5.877 -3.051 -1.402 1.00 98.88 285 ARG A CA 1
ATOM 2112 C C . ARG A 1 285 ? -6.108 -2.007 -2.485 1.00 98.88 285 ARG A C 1
ATOM 2114 O O . ARG A 1 285 ? -5.168 -1.563 -3.133 1.00 98.88 285 ARG A O 1
ATOM 2121 N N . LEU A 1 286 ? -7.348 -1.552 -2.632 1.00 98.81 286 LEU A N 1
ATOM 2122 C CA . LEU A 1 286 ? -7.703 -0.325 -3.343 1.00 98.81 286 LEU A CA 1
ATOM 2123 C C . LEU A 1 286 ? -7.900 0.780 -2.284 1.00 98.81 286 LEU A C 1
ATOM 2125 O O . LEU A 1 286 ? -8.979 0.834 -1.690 1.00 98.81 286 LEU A O 1
ATOM 2129 N N . PRO A 1 287 ? -6.891 1.632 -1.998 1.00 98.00 287 PRO A N 1
ATOM 2130 C CA . PRO A 1 287 ? -6.897 2.588 -0.882 1.00 98.00 287 PRO A CA 1
ATOM 2131 C C . PRO A 1 287 ? -7.695 3.856 -1.226 1.00 98.00 287 PRO A C 1
ATOM 2133 O O . PRO A 1 287 ? -7.200 4.978 -1.208 1.00 98.00 287 PRO A O 1
ATOM 2136 N N . VAL A 1 288 ? -8.947 3.667 -1.630 1.00 98.31 288 VAL A N 1
ATOM 2137 C CA . VAL A 1 288 ? -9.857 4.746 -2.021 1.00 98.31 288 VAL A CA 1
ATOM 2138 C C . VAL A 1 288 ? -10.554 5.318 -0.794 1.00 98.31 288 VAL A C 1
ATOM 2140 O O . VAL A 1 288 ? -10.926 4.592 0.127 1.00 98.31 288 VAL A O 1
ATOM 2143 N N . LYS A 1 289 ? -10.800 6.623 -0.807 1.00 96.50 289 LYS A N 1
ATOM 2144 C CA . LYS A 1 289 ? -11.482 7.354 0.268 1.00 96.50 289 LYS A CA 1
ATOM 2145 C C . LYS A 1 289 ? -12.937 7.671 -0.076 1.00 96.50 289 LYS A C 1
ATOM 2147 O O . LYS A 1 289 ? -13.696 8.122 0.778 1.00 96.50 289 LYS A O 1
ATOM 2152 N N . SER A 1 290 ? -13.346 7.458 -1.330 1.00 97.06 290 SER A N 1
ATOM 2153 C CA . SER A 1 290 ? -14.701 7.750 -1.805 1.00 97.06 290 SER A CA 1
ATOM 2154 C C . SER A 1 290 ? -15.121 6.890 -2.999 1.00 97.06 290 SER A C 1
ATOM 2156 O O . SER A 1 290 ? -14.294 6.305 -3.699 1.00 97.06 290 SER A O 1
ATOM 2158 N N . ALA A 1 291 ? -16.427 6.873 -3.284 1.00 98.19 291 ALA A N 1
A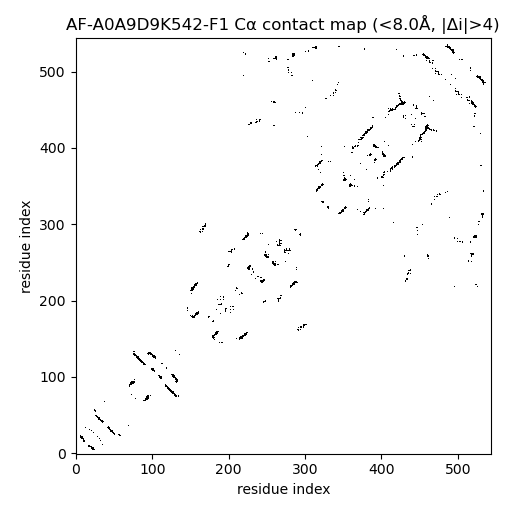TOM 2159 C CA . ALA A 1 291 ? -16.969 6.221 -4.475 1.00 98.19 291 ALA A CA 1
ATOM 2160 C C . ALA A 1 291 ? -16.447 6.842 -5.785 1.00 98.19 291 ALA A C 1
ATOM 2162 O O . ALA A 1 291 ? -16.284 6.122 -6.765 1.00 98.19 291 ALA A O 1
ATOM 2163 N N . ALA A 1 292 ? -16.161 8.150 -5.808 1.00 97.75 292 ALA A N 1
ATOM 2164 C CA . ALA A 1 292 ? -15.637 8.830 -6.994 1.00 97.75 292 ALA A CA 1
ATOM 2165 C C . ALA A 1 292 ? -14.195 8.399 -7.305 1.00 97.75 292 ALA A C 1
ATOM 2167 O O . ALA A 1 292 ? -13.892 8.040 -8.440 1.00 97.75 292 ALA A O 1
ATOM 2168 N N . GLU A 1 293 ? -13.328 8.349 -6.288 1.00 97.75 293 GLU A N 1
ATOM 2169 C CA . GLU A 1 293 ? -11.966 7.818 -6.443 1.00 97.75 293 GLU A CA 1
ATOM 2170 C C . GLU A 1 293 ? -11.992 6.361 -6.917 1.00 97.75 293 GLU A C 1
ATOM 2172 O O . GLU A 1 293 ? -11.233 5.976 -7.809 1.00 97.75 293 GLU A O 1
ATOM 2177 N N . LEU A 1 294 ? -12.917 5.561 -6.376 1.00 98.75 294 LEU A N 1
ATOM 2178 C CA . LEU A 1 294 ? -13.081 4.172 -6.780 1.00 98.75 294 LEU A CA 1
ATOM 2179 C C . LEU A 1 294 ? -13.543 4.013 -8.224 1.00 98.75 294 LEU A C 1
ATOM 2181 O O . LEU A 1 294 ? -13.005 3.166 -8.929 1.00 98.75 294 LEU A O 1
ATOM 2185 N N . GLN A 1 295 ? -14.494 4.827 -8.685 1.00 98.44 295 GLN A N 1
ATOM 2186 C CA . GLN A 1 295 ? -14.928 4.821 -10.085 1.00 98.44 295 GLN A CA 1
ATOM 2187 C C . GLN A 1 295 ? -13.754 5.103 -11.027 1.00 98.44 295 GLN A C 1
ATOM 2189 O O . GLN A 1 295 ? -13.574 4.382 -12.010 1.00 98.44 295 GLN A O 1
ATOM 2194 N N . THR A 1 296 ? -12.921 6.095 -10.701 1.00 97.50 296 THR A N 1
ATOM 2195 C CA . THR A 1 296 ? -11.724 6.421 -11.486 1.00 97.50 296 THR A CA 1
ATOM 2196 C C . THR A 1 296 ? -10.718 5.271 -11.489 1.00 97.50 296 THR A C 1
ATOM 2198 O O . THR A 1 296 ? -10.228 4.886 -12.552 1.00 97.50 296 THR A O 1
ATOM 2201 N N . LEU A 1 297 ? -10.430 4.674 -10.328 1.00 98.69 297 LEU A N 1
ATOM 2202 C CA . LEU A 1 297 ? -9.488 3.557 -10.228 1.00 98.69 297 LEU A CA 1
ATOM 2203 C C . LEU A 1 297 ? -9.999 2.293 -10.943 1.00 98.69 297 LEU A C 1
ATOM 2205 O O . LEU A 1 297 ? -9.239 1.638 -11.653 1.00 98.69 297 LEU A O 1
ATOM 2209 N N . VAL A 1 298 ? -11.289 1.974 -10.822 1.00 98.75 298 VAL A N 1
ATOM 2210 C CA . VAL A 1 298 ? -11.932 0.854 -11.528 1.00 98.75 298 VAL A CA 1
ATOM 2211 C C . VAL A 1 298 ? -11.871 1.056 -13.039 1.00 98.75 298 VAL A C 1
ATOM 2213 O O . VAL A 1 298 ? -11.449 0.148 -13.756 1.00 98.75 298 VAL A O 1
ATOM 2216 N N . ALA A 1 299 ? -12.225 2.245 -13.534 1.00 98.06 299 ALA A N 1
ATOM 2217 C CA . ALA A 1 299 ? -12.121 2.565 -14.956 1.00 98.06 299 ALA A CA 1
ATOM 2218 C C . ALA A 1 299 ? -10.677 2.415 -15.459 1.00 98.06 299 ALA A C 1
ATOM 2220 O O . ALA A 1 299 ? -10.449 1.873 -16.542 1.00 98.06 299 ALA A O 1
ATOM 2221 N N . LYS A 1 300 ? -9.702 2.823 -14.640 1.00 97.69 300 LYS A N 1
ATOM 2222 C CA . LYS A 1 300 ? -8.278 2.688 -14.936 1.00 97.69 300 LYS A CA 1
ATOM 2223 C C . LYS A 1 300 ? -7.826 1.226 -15.049 1.00 97.69 300 LYS A C 1
ATOM 2225 O O . LYS A 1 300 ? -7.156 0.875 -16.020 1.00 97.69 300 LYS A O 1
ATOM 2230 N N . ILE A 1 301 ? -8.218 0.367 -14.106 1.00 98.62 301 ILE A N 1
ATOM 2231 C CA . ILE A 1 301 ? -7.915 -1.076 -14.139 1.00 98.62 301 ILE A CA 1
ATOM 2232 C C . ILE A 1 301 ? -8.550 -1.729 -15.376 1.00 98.62 301 ILE A C 1
ATOM 2234 O O . ILE A 1 301 ? -7.863 -2.412 -16.136 1.00 98.62 301 ILE A O 1
ATOM 2238 N N . ILE A 1 302 ? -9.834 -1.462 -15.637 1.00 98.50 302 ILE A N 1
ATOM 2239 C CA . ILE A 1 302 ? -10.548 -2.012 -16.800 1.00 98.50 302 ILE A CA 1
ATOM 2240 C C . ILE A 1 302 ? -9.888 -1.557 -18.104 1.00 98.50 302 ILE A C 1
ATOM 2242 O O . ILE A 1 302 ? -9.654 -2.378 -18.992 1.00 98.50 302 ILE A O 1
ATOM 2246 N N . GLY A 1 303 ? -9.554 -0.270 -18.225 1.00 96.81 303 GLY A N 1
ATOM 2247 C CA . GLY A 1 303 ? -8.869 0.277 -19.396 1.00 96.81 303 GLY A CA 1
ATOM 2248 C C . GLY A 1 303 ? -7.517 -0.395 -19.638 1.00 96.81 303 GLY A C 1
ATOM 2249 O O . GLY A 1 303 ? -7.233 -0.827 -20.755 1.00 96.81 303 GLY A O 1
ATOM 2250 N N . TYR A 1 304 ? -6.715 -0.579 -18.586 1.00 97.19 304 TYR A N 1
ATOM 2251 C CA . TYR A 1 304 ? -5.437 -1.287 -18.674 1.00 97.19 304 TYR A CA 1
ATOM 2252 C C . TYR A 1 304 ? -5.593 -2.740 -19.145 1.00 97.19 304 TYR A C 1
ATOM 2254 O O . TYR A 1 304 ? -4.835 -3.189 -20.010 1.00 97.19 304 TYR A O 1
ATOM 2262 N N . GLU A 1 305 ? -6.558 -3.484 -18.601 1.00 96.88 305 GLU A N 1
ATOM 2263 C CA . GLU A 1 305 ? -6.743 -4.909 -18.900 1.00 96.88 305 GLU A CA 1
ATOM 2264 C C . GLU A 1 305 ? -7.378 -5.161 -20.266 1.00 96.88 305 GLU A C 1
ATOM 2266 O O . GLU A 1 305 ? -7.008 -6.110 -20.956 1.00 96.88 305 GLU A O 1
ATOM 2271 N N . THR A 1 306 ? -8.284 -4.287 -20.694 1.00 94.62 306 THR A N 1
ATOM 2272 C CA . THR A 1 306 ? -8.985 -4.418 -21.979 1.00 94.62 306 THR A CA 1
ATOM 2273 C C . THR A 1 306 ? -8.248 -3.742 -23.135 1.00 94.62 306 THR A C 1
ATOM 2275 O O . THR A 1 306 ? -8.587 -3.971 -24.297 1.00 94.62 306 THR A O 1
ATOM 2278 N N . ALA A 1 307 ? -7.202 -2.955 -22.854 1.00 91.81 307 ALA A N 1
ATOM 2279 C CA . ALA A 1 307 ? -6.425 -2.284 -23.887 1.00 91.81 307 ALA A CA 1
ATOM 2280 C C . ALA A 1 307 ? -5.807 -3.289 -24.887 1.00 91.81 307 ALA A C 1
ATOM 2282 O O . ALA A 1 307 ? -5.233 -4.303 -24.453 1.00 91.81 307 ALA A O 1
ATOM 2283 N N . PRO A 1 308 ? -5.846 -2.993 -26.204 1.00 85.50 308 PRO A N 1
ATOM 2284 C CA . PRO A 1 308 ? -5.349 -3.885 -27.246 1.00 85.50 308 PRO A CA 1
ATOM 2285 C C . PRO A 1 308 ? -3.911 -4.353 -27.016 1.00 85.50 308 PRO A C 1
ATOM 2287 O O . PRO A 1 308 ? -3.068 -3.632 -26.472 1.00 85.50 308 PRO A O 1
ATOM 2290 N N . ILE A 1 309 ? -3.628 -5.577 -27.452 1.00 75.94 309 ILE A N 1
ATOM 2291 C CA . ILE A 1 309 ? -2.271 -6.131 -27.504 1.00 75.94 309 ILE A CA 1
ATOM 2292 C C . ILE A 1 309 ? -1.474 -5.365 -28.577 1.00 75.94 309 ILE A C 1
ATOM 2294 O O . ILE A 1 309 ? -2.046 -4.944 -29.581 1.00 75.94 309 ILE A O 1
ATOM 2298 N N . GLY A 1 310 ? -0.163 -5.170 -28.385 1.00 67.38 310 GLY A N 1
ATOM 2299 C CA . GLY A 1 310 ? 0.704 -4.555 -29.407 1.00 67.38 310 GLY A CA 1
ATOM 2300 C C . GLY A 1 310 ? 1.268 -3.173 -29.075 1.00 67.38 310 GLY A C 1
ATOM 2301 O O . GLY A 1 310 ? 1.888 -2.543 -29.929 1.00 67.38 310 GLY A O 1
ATOM 2302 N N . SER A 1 311 ? 1.076 -2.670 -27.855 1.00 74.38 311 SER A N 1
ATOM 2303 C CA . SER A 1 311 ? 1.602 -1.353 -27.480 1.00 74.38 311 SER A CA 1
ATOM 2304 C C . SER A 1 311 ? 3.088 -1.418 -27.106 1.00 74.38 311 SER A C 1
ATOM 2306 O O . SER A 1 311 ? 3.450 -2.092 -26.145 1.00 74.38 311 SER A O 1
ATOM 2308 N N . ALA A 1 312 ? 3.944 -0.661 -27.806 1.00 82.56 312 ALA A N 1
ATOM 2309 C CA . ALA A 1 312 ? 5.405 -0.675 -27.622 1.00 82.56 312 ALA A CA 1
ATOM 2310 C C . ALA A 1 312 ? 5.866 -0.428 -26.171 1.00 82.56 312 ALA A C 1
ATOM 2312 O O . ALA A 1 312 ? 6.865 -0.993 -25.731 1.00 82.56 312 ALA A O 1
ATOM 2313 N N . TRP A 1 313 ? 5.117 0.364 -25.395 1.00 91.25 313 TRP A N 1
ATOM 2314 C CA . TRP A 1 313 ? 5.432 0.633 -23.988 1.00 91.25 313 TRP A CA 1
ATOM 2315 C C . TRP A 1 313 ? 5.374 -0.624 -23.103 1.00 91.25 313 TRP A C 1
ATOM 2317 O O . TRP A 1 313 ? 6.063 -0.674 -22.086 1.00 91.25 313 TRP A O 1
ATOM 2327 N N . ARG A 1 314 ? 4.622 -1.666 -23.499 1.00 91.94 314 ARG A N 1
ATOM 2328 C CA . ARG A 1 314 ? 4.573 -2.947 -22.776 1.00 91.94 314 ARG A CA 1
ATOM 2329 C C . ARG A 1 314 ? 5.826 -3.805 -22.960 1.00 91.94 314 ARG A C 1
ATOM 2331 O O . ARG A 1 314 ? 5.989 -4.783 -22.241 1.00 91.94 314 ARG A O 1
ATOM 2338 N N . GLY A 1 315 ? 6.709 -3.458 -23.895 1.00 92.38 315 GLY A N 1
ATOM 2339 C CA . GLY A 1 315 ? 8.027 -4.084 -24.051 1.00 92.38 315 GLY A CA 1
ATOM 2340 C C . GLY A 1 315 ? 9.149 -3.342 -23.345 1.00 92.38 315 GLY A C 1
ATOM 2341 O O . GLY A 1 315 ? 10.314 -3.702 -23.504 1.00 92.38 315 GLY A O 1
ATOM 2342 N N . ARG A 1 316 ? 8.807 -2.302 -22.581 1.00 94.94 316 ARG A N 1
ATOM 2343 C CA . ARG A 1 316 ? 9.755 -1.452 -21.878 1.00 94.94 316 ARG A CA 1
ATOM 2344 C C . ARG A 1 316 ? 9.628 -1.617 -20.368 1.00 94.94 316 ARG A C 1
ATOM 2346 O O . ARG A 1 316 ? 8.521 -1.656 -19.839 1.00 94.94 316 ARG A O 1
ATOM 2353 N N . MET A 1 317 ? 10.762 -1.621 -19.678 1.00 98.00 317 MET A N 1
ATOM 2354 C CA . MET A 1 317 ? 10.846 -1.490 -18.224 1.00 98.00 317 MET A CA 1
ATOM 2355 C C . MET A 1 317 ? 11.734 -0.296 -17.870 1.00 98.00 317 MET A C 1
ATOM 2357 O O . MET A 1 317 ? 12.766 -0.069 -18.504 1.00 98.00 317 MET A O 1
ATOM 2361 N N . LEU A 1 318 ? 11.308 0.495 -16.888 1.00 98.75 318 LEU A N 1
ATOM 2362 C CA . LEU A 1 318 ? 12.060 1.626 -16.353 1.00 98.75 318 LEU A CA 1
ATOM 2363 C C . LEU A 1 318 ? 12.623 1.245 -14.986 1.00 98.75 318 LEU A C 1
ATOM 2365 O O . LEU A 1 318 ? 11.874 0.884 -14.085 1.00 98.75 318 LEU A O 1
ATOM 2369 N N . TYR A 1 319 ? 13.932 1.376 -14.839 1.00 98.88 319 TYR A N 1
ATOM 2370 C CA . TYR A 1 319 ? 14.647 1.149 -13.597 1.00 98.88 319 TYR A CA 1
ATOM 2371 C C . TYR A 1 319 ? 15.208 2.471 -13.074 1.00 98.88 319 TYR A C 1
ATOM 2373 O O . TYR A 1 319 ? 15.919 3.190 -13.783 1.00 98.88 319 TYR A O 1
ATOM 2381 N N . LEU A 1 320 ? 14.859 2.784 -11.832 1.00 98.75 320 LEU A N 1
ATOM 2382 C CA . LEU A 1 320 ? 15.235 3.993 -11.115 1.00 98.75 320 LEU A CA 1
ATOM 2383 C C . LEU A 1 320 ? 16.094 3.598 -9.914 1.00 98.75 320 LEU A C 1
ATOM 2385 O O . LEU A 1 320 ? 15.724 2.675 -9.190 1.00 98.75 320 LEU A O 1
ATOM 2389 N N . ALA A 1 321 ? 17.206 4.294 -9.694 1.00 98.38 321 ALA A N 1
ATOM 2390 C CA . ALA A 1 321 ? 18.088 4.018 -8.565 1.00 98.38 321 ALA A CA 1
ATOM 2391 C C . ALA A 1 321 ? 18.521 5.303 -7.862 1.00 98.38 321 ALA A C 1
ATOM 2393 O O . ALA A 1 321 ? 18.821 6.298 -8.526 1.00 98.38 321 ALA A O 1
ATOM 2394 N N . ASP A 1 322 ? 18.565 5.246 -6.537 1.00 97.19 322 ASP A N 1
ATOM 2395 C CA . ASP A 1 322 ? 19.218 6.244 -5.691 1.00 97.19 322 ASP A CA 1
ATOM 2396 C C . ASP A 1 322 ? 20.752 6.097 -5.719 1.00 97.19 322 ASP A C 1
ATOM 2398 O O . ASP A 1 322 ? 21.285 5.137 -6.295 1.00 97.19 322 ASP A O 1
ATOM 2402 N N . ASP A 1 323 ? 21.472 7.048 -5.126 1.00 95.44 323 ASP A N 1
ATOM 2403 C CA . ASP A 1 323 ? 22.932 7.013 -5.065 1.00 95.44 323 ASP A CA 1
ATOM 2404 C C . ASP A 1 323 ? 23.464 6.003 -4.037 1.00 95.44 323 ASP A C 1
ATOM 2406 O O . ASP A 1 323 ? 22.768 5.537 -3.143 1.00 95.44 323 ASP A O 1
ATOM 2410 N N . ALA A 1 324 ? 24.723 5.594 -4.195 1.00 94.38 324 ALA A N 1
ATOM 2411 C CA . ALA A 1 324 ? 25.331 4.624 -3.290 1.00 94.38 324 ALA A CA 1
ATOM 2412 C C . ALA A 1 324 ? 25.748 5.273 -1.960 1.00 94.38 324 ALA A C 1
ATOM 2414 O O . ALA A 1 324 ? 26.422 6.303 -1.957 1.00 94.38 324 ALA A O 1
ATOM 2415 N N . ASP A 1 325 ? 25.453 4.607 -0.847 1.00 93.19 325 ASP A N 1
ATOM 2416 C CA . ASP A 1 325 ? 25.743 5.075 0.508 1.00 93.19 325 ASP A CA 1
ATOM 2417 C C . ASP A 1 325 ? 26.134 3.913 1.453 1.00 93.19 325 ASP A C 1
ATOM 2419 O O . ASP A 1 325 ? 26.508 2.819 1.021 1.00 93.19 325 ASP A O 1
ATOM 2423 N N . SER A 1 326 ? 26.064 4.138 2.771 1.00 90.38 326 SER A N 1
ATOM 2424 C CA . SER A 1 326 ? 26.303 3.096 3.783 1.00 90.38 326 SER A CA 1
ATOM 2425 C C . SER A 1 326 ? 25.269 1.964 3.784 1.00 90.38 326 SER A C 1
ATOM 2427 O O . SER A 1 326 ? 25.535 0.903 4.345 1.00 90.38 326 SER A O 1
ATOM 2429 N N . SER A 1 327 ? 24.101 2.187 3.186 1.00 86.25 327 SER A N 1
ATOM 2430 C CA . SER A 1 327 ? 22.988 1.238 3.082 1.00 86.25 327 SER A CA 1
ATOM 2431 C C . SER A 1 327 ? 23.122 0.342 1.844 1.00 86.25 327 SER A C 1
ATOM 2433 O O . SER A 1 327 ? 22.521 -0.732 1.777 1.00 86.25 327 SER A O 1
ATOM 2435 N N . GLY A 1 328 ? 23.962 0.735 0.883 1.00 90.19 328 GLY A N 1
ATOM 2436 C CA . GLY A 1 328 ? 24.405 -0.104 -0.221 1.00 90.19 328 GLY A CA 1
ATOM 2437 C C . GLY A 1 328 ? 24.630 0.669 -1.515 1.00 90.19 328 GLY A C 1
ATOM 2438 O O . GLY A 1 328 ? 24.580 1.890 -1.571 1.00 90.19 328 GLY A O 1
ATOM 2439 N N . ASN A 1 329 ? 24.881 -0.071 -2.595 1.00 95.06 329 ASN A N 1
ATOM 2440 C CA . ASN A 1 329 ? 24.965 0.487 -3.942 1.00 95.06 329 ASN A CA 1
ATOM 2441 C C . ASN A 1 329 ? 23.686 0.143 -4.712 1.00 95.06 329 ASN A C 1
ATOM 2443 O O . ASN A 1 329 ? 23.597 -0.927 -5.325 1.00 95.06 329 ASN A O 1
ATOM 2447 N N . PHE A 1 330 ? 22.697 1.038 -4.670 1.00 96.62 330 PHE A N 1
ATOM 2448 C CA . PHE A 1 330 ? 21.397 0.798 -5.298 1.00 96.62 330 PHE A CA 1
ATOM 2449 C C . PHE A 1 330 ? 21.498 0.651 -6.816 1.00 96.62 330 PHE A C 1
ATOM 2451 O O . PHE A 1 330 ? 20.826 -0.209 -7.380 1.00 96.62 330 PHE A O 1
ATOM 2458 N N . ALA A 1 331 ? 22.387 1.388 -7.490 1.00 97.06 331 ALA A N 1
ATOM 2459 C CA . ALA A 1 331 ? 22.609 1.218 -8.927 1.00 97.06 331 ALA A CA 1
ATOM 2460 C C . ALA A 1 331 ? 23.104 -0.201 -9.273 1.00 97.06 331 ALA A C 1
ATOM 2462 O O . ALA A 1 331 ? 22.602 -0.821 -10.209 1.00 97.06 331 ALA A O 1
ATOM 2463 N N . ALA A 1 332 ? 24.036 -0.758 -8.493 1.00 96.50 332 ALA A N 1
ATOM 2464 C CA . ALA A 1 332 ? 24.514 -2.128 -8.697 1.00 96.50 332 ALA A CA 1
ATOM 2465 C C . ALA A 1 332 ? 23.426 -3.182 -8.414 1.00 96.50 332 ALA A C 1
ATOM 2467 O O . ALA A 1 332 ? 23.292 -4.142 -9.171 1.00 96.50 332 ALA A O 1
ATOM 2468 N N . GLN A 1 333 ? 22.622 -2.991 -7.362 1.00 95.81 333 GLN A N 1
ATOM 2469 C CA . GLN A 1 333 ? 21.464 -3.849 -7.067 1.00 95.81 333 GLN A CA 1
ATOM 2470 C C . GLN A 1 333 ? 20.424 -3.792 -8.196 1.00 95.81 333 GLN A C 1
ATOM 2472 O O . GLN A 1 333 ? 19.883 -4.814 -8.616 1.00 95.81 333 GLN A O 1
ATOM 2477 N N . THR A 1 334 ? 20.208 -2.601 -8.749 1.00 97.81 334 THR A N 1
ATOM 2478 C CA . THR A 1 334 ? 19.298 -2.379 -9.872 1.00 97.81 334 THR A CA 1
ATOM 2479 C C . THR A 1 334 ? 19.769 -3.113 -11.128 1.00 97.81 334 THR A C 1
ATOM 2481 O O . THR A 1 334 ? 18.973 -3.787 -11.779 1.00 97.81 334 THR A O 1
ATOM 2484 N N . GLU A 1 335 ? 21.066 -3.068 -11.453 1.00 97.69 335 GLU A N 1
ATOM 2485 C CA . GLU A 1 335 ? 21.626 -3.840 -12.575 1.00 97.69 335 GLU A CA 1
ATOM 2486 C C . GLU A 1 335 ? 21.501 -5.359 -12.372 1.00 97.69 335 GLU A C 1
ATOM 2488 O O . GLU A 1 335 ? 21.273 -6.089 -13.337 1.00 97.69 335 GLU A O 1
ATOM 2493 N N . ALA A 1 336 ? 21.566 -5.852 -11.130 1.00 97.12 336 ALA A N 1
ATOM 2494 C CA . ALA A 1 336 ? 21.318 -7.265 -10.840 1.00 97.12 336 ALA A CA 1
ATOM 2495 C C . ALA A 1 336 ? 19.859 -7.668 -11.130 1.00 97.12 336 ALA A C 1
ATOM 2497 O O . ALA A 1 336 ? 19.615 -8.753 -11.657 1.00 97.12 336 ALA A O 1
ATOM 2498 N N . SER A 1 337 ? 18.890 -6.783 -10.864 1.00 97.62 337 SER A N 1
ATOM 2499 C CA . SER A 1 337 ? 17.486 -6.995 -11.252 1.00 97.62 337 SER A CA 1
ATOM 2500 C C . SER A 1 337 ? 17.278 -6.914 -12.769 1.00 97.62 337 SER A C 1
ATOM 2502 O O . SER A 1 337 ? 16.530 -7.712 -13.341 1.00 97.62 337 SER A O 1
ATOM 2504 N N . ILE A 1 338 ? 17.984 -6.004 -13.448 1.00 98.25 338 ILE A N 1
ATOM 2505 C CA . ILE A 1 338 ? 17.976 -5.905 -14.914 1.00 98.25 338 ILE A CA 1
ATOM 2506 C C . ILE A 1 338 ? 18.511 -7.194 -15.551 1.00 98.25 338 ILE A C 1
ATOM 2508 O O . ILE A 1 338 ? 17.974 -7.643 -16.562 1.00 98.25 338 ILE A O 1
ATOM 2512 N N . ALA A 1 339 ? 19.520 -7.832 -14.952 1.00 97.56 339 ALA A N 1
ATOM 2513 C CA . ALA A 1 339 ? 20.079 -9.092 -15.444 1.00 97.56 339 ALA A CA 1
ATOM 2514 C C . ALA A 1 339 ? 19.090 -10.277 -15.398 1.00 97.56 339 ALA A C 1
ATOM 2516 O O . ALA A 1 339 ? 19.317 -11.280 -16.075 1.00 97.56 339 ALA A O 1
ATOM 2517 N N . LEU A 1 340 ? 17.987 -10.172 -14.643 1.00 95.81 340 LEU A N 1
ATOM 2518 C CA . LEU A 1 340 ? 16.891 -11.150 -14.664 1.00 95.81 340 LEU A CA 1
ATOM 2519 C C . LEU A 1 340 ? 15.969 -10.979 -15.879 1.00 95.81 340 LEU A C 1
ATOM 2521 O O . LEU A 1 340 ? 15.151 -11.859 -16.154 1.00 95.81 340 LEU A O 1
ATOM 2525 N N . GLN A 1 341 ? 16.064 -9.851 -16.589 1.00 95.38 341 GLN A N 1
ATOM 2526 C CA . GLN A 1 341 ? 15.180 -9.546 -17.703 1.00 95.38 341 GLN A CA 1
ATOM 2527 C C . GLN A 1 341 ? 15.699 -10.164 -19.008 1.00 95.38 341 GLN A C 1
ATOM 2529 O O . GLN A 1 341 ? 16.893 -10.091 -19.312 1.00 95.38 341 GLN A O 1
ATOM 2534 N N . PRO A 1 342 ? 14.811 -10.734 -19.838 1.00 92.88 342 PRO A N 1
ATOM 2535 C CA . PRO A 1 342 ? 15.180 -11.222 -21.157 1.00 92.88 342 PRO A CA 1
ATOM 2536 C C . PRO A 1 342 ? 15.766 -10.101 -22.040 1.00 92.88 342 PRO A C 1
ATOM 2538 O O . PRO A 1 342 ? 15.241 -8.986 -22.024 1.00 92.88 342 PRO A O 1
ATOM 2541 N N . PRO A 1 343 ? 16.754 -10.382 -22.916 1.00 89.69 343 PRO A N 1
ATOM 2542 C CA . PRO A 1 343 ? 17.395 -9.366 -23.771 1.00 89.69 343 PRO A CA 1
ATOM 2543 C C . PRO A 1 343 ? 16.459 -8.605 -24.726 1.00 89.69 343 PRO A C 1
ATOM 2545 O O . PRO A 1 343 ? 16.859 -7.634 -25.358 1.00 89.69 343 PRO A O 1
ATOM 2548 N N . MET A 1 344 ? 15.229 -9.088 -24.901 1.00 88.75 344 MET A N 1
ATOM 2549 C CA . MET A 1 344 ? 14.187 -8.486 -25.738 1.00 88.75 344 MET A CA 1
ATOM 2550 C C . MET A 1 344 ? 13.382 -7.380 -25.047 1.00 88.75 344 MET A C 1
ATOM 2552 O O . MET A 1 344 ? 12.554 -6.747 -25.703 1.00 88.75 344 MET A O 1
ATOM 2556 N N . ILE A 1 345 ? 13.583 -7.179 -23.745 1.00 93.06 345 ILE A N 1
ATOM 2557 C CA . ILE A 1 345 ? 12.966 -6.088 -22.996 1.00 93.06 345 ILE A CA 1
ATOM 2558 C C . ILE A 1 345 ? 13.809 -4.829 -23.178 1.00 93.06 345 ILE A C 1
ATOM 2560 O O . ILE A 1 345 ? 15.023 -4.837 -22.974 1.00 93.06 345 ILE A O 1
ATOM 2564 N N . GLN A 1 346 ? 13.164 -3.727 -23.553 1.00 94.31 346 GLN A N 1
ATOM 2565 C CA . GLN A 1 346 ? 13.811 -2.425 -23.591 1.00 94.31 346 GLN A CA 1
ATOM 2566 C C . GLN A 1 346 ? 13.980 -1.902 -22.162 1.00 94.31 346 GLN A C 1
ATOM 2568 O O . GLN A 1 346 ? 12.999 -1.636 -21.470 1.00 94.31 346 GLN A O 1
ATOM 2573 N N . ILE A 1 347 ? 15.229 -1.726 -21.738 1.00 97.19 347 ILE A N 1
ATOM 2574 C CA . ILE A 1 347 ? 15.569 -1.242 -20.400 1.00 97.19 347 ILE A CA 1
ATOM 2575 C C . ILE A 1 347 ? 15.936 0.237 -20.458 1.00 97.19 347 ILE A C 1
ATOM 2577 O O . ILE A 1 347 ? 16.937 0.609 -21.073 1.00 97.19 347 ILE A O 1
ATOM 2581 N N . ASP A 1 348 ? 15.169 1.056 -19.748 1.00 97.88 348 ASP A N 1
ATOM 2582 C CA . ASP A 1 348 ? 15.498 2.452 -19.491 1.00 97.88 348 ASP A CA 1
ATOM 2583 C C . ASP A 1 348 ? 16.021 2.618 -18.064 1.00 97.88 348 ASP A C 1
ATOM 2585 O O . ASP A 1 348 ? 15.452 2.067 -17.125 1.00 97.88 348 ASP A O 1
ATOM 2589 N N . ARG A 1 349 ? 17.100 3.390 -17.909 1.00 98.44 349 ARG A N 1
ATOM 2590 C CA . ARG A 1 349 ? 17.785 3.619 -16.631 1.00 98.44 349 ARG A CA 1
ATOM 2591 C C . ARG A 1 349 ? 17.751 5.093 -16.266 1.00 98.44 349 ARG A C 1
ATOM 2593 O O . ARG A 1 349 ? 18.027 5.940 -17.117 1.00 98.44 349 ARG A O 1
ATOM 2600 N N . VAL A 1 350 ? 17.464 5.383 -15.005 1.00 98.56 350 VAL A N 1
ATOM 2601 C CA . VAL A 1 350 ? 17.630 6.707 -14.397 1.00 98.56 350 VAL A CA 1
ATOM 2602 C C . VAL A 1 350 ? 18.234 6.490 -13.012 1.00 98.56 350 VAL A C 1
ATOM 2604 O O . VAL A 1 350 ? 17.524 6.208 -12.052 1.00 98.56 350 VAL A O 1
ATOM 2607 N N . PHE A 1 351 ? 19.562 6.542 -12.931 1.00 98.44 351 PHE A N 1
ATOM 2608 C CA . PHE A 1 351 ? 20.302 6.303 -11.690 1.00 98.44 351 PHE A CA 1
ATOM 2609 C C . PHE A 1 351 ? 20.889 7.622 -11.211 1.00 98.44 351 PHE A C 1
ATOM 2611 O O . PHE A 1 351 ? 21.656 8.244 -11.946 1.00 98.44 351 PHE A O 1
ATOM 2618 N N . PHE A 1 352 ? 20.512 8.061 -10.018 1.00 98.31 352 PHE A N 1
ATOM 2619 C CA . PHE A 1 352 ? 21.116 9.221 -9.379 1.00 98.31 352 PHE A CA 1
ATOM 2620 C C . PHE A 1 352 ? 22.496 8.857 -8.815 1.00 98.31 352 PHE A C 1
ATOM 2622 O O . PHE A 1 352 ? 22.722 7.728 -8.385 1.00 98.31 352 PHE A O 1
ATOM 2629 N N . GLY A 1 353 ? 23.435 9.802 -8.869 1.00 96.44 353 GLY A N 1
ATOM 2630 C CA . GLY A 1 353 ? 24.773 9.653 -8.297 1.00 96.44 353 GLY A CA 1
ATOM 2631 C C . GLY A 1 353 ? 25.905 10.043 -9.248 1.00 96.44 353 GLY A C 1
ATOM 2632 O O . GLY A 1 353 ? 25.693 10.508 -10.368 1.00 96.44 353 GLY A O 1
ATOM 2633 N N . ASN A 1 354 ? 27.141 9.865 -8.779 1.00 94.62 354 ASN A N 1
ATOM 2634 C CA . ASN A 1 354 ? 28.362 10.328 -9.456 1.00 94.62 354 ASN A CA 1
ATOM 2635 C C . ASN A 1 354 ? 29.115 9.222 -10.223 1.00 94.62 354 ASN A C 1
ATOM 2637 O O . ASN A 1 354 ? 30.206 9.457 -10.744 1.00 94.62 354 ASN A O 1
ATOM 2641 N N . GLY A 1 355 ? 28.575 8.002 -10.262 1.00 92.56 355 GLY A N 1
ATOM 2642 C CA . GLY A 1 355 ? 29.171 6.868 -10.964 1.00 92.56 355 GLY A CA 1
ATOM 2643 C C . GLY A 1 355 ? 29.042 6.948 -12.490 1.00 92.56 355 GLY A C 1
ATOM 2644 O O . GLY A 1 355 ? 28.307 7.761 -13.048 1.00 92.56 355 GLY A O 1
ATOM 2645 N N . ALA A 1 356 ? 29.741 6.056 -13.195 1.00 91.56 356 ALA A N 1
ATOM 2646 C CA . ALA A 1 356 ? 29.645 5.968 -14.651 1.00 91.56 356 ALA A CA 1
ATOM 2647 C C . ALA A 1 356 ? 28.205 5.646 -15.096 1.00 91.56 356 ALA A C 1
ATOM 2649 O O . ALA A 1 356 ? 27.609 4.678 -14.631 1.00 91.56 356 ALA A O 1
ATOM 2650 N N . GLY A 1 357 ? 27.653 6.458 -16.004 1.00 91.62 357 GLY A N 1
ATOM 2651 C CA . GLY A 1 357 ? 26.274 6.312 -16.491 1.00 91.62 357 GLY A CA 1
ATOM 2652 C C . GLY A 1 357 ? 25.188 6.805 -15.525 1.00 91.62 357 GLY A C 1
ATOM 2653 O O . GLY A 1 357 ? 24.010 6.705 -15.863 1.00 91.62 357 GLY A O 1
ATOM 2654 N N . GLN A 1 358 ? 25.565 7.346 -14.362 1.00 97.31 358 GLN A N 1
ATOM 2655 C CA . GLN A 1 358 ? 24.645 7.964 -13.406 1.00 97.31 358 GLN A CA 1
ATOM 2656 C C . GLN A 1 358 ? 24.472 9.464 -13.687 1.00 97.31 358 GLN A C 1
ATOM 2658 O O . GLN A 1 358 ? 25.253 10.083 -14.416 1.00 97.31 358 GLN A O 1
ATOM 2663 N N . ILE A 1 359 ? 23.409 10.038 -13.131 1.00 97.81 359 ILE A N 1
ATOM 2664 C CA . ILE A 1 359 ? 23.029 11.438 -13.276 1.00 97.81 359 ILE A CA 1
ATOM 2665 C C . ILE A 1 359 ? 23.369 12.154 -11.961 1.00 97.81 359 ILE A C 1
ATOM 2667 O O . ILE A 1 359 ? 22.660 11.959 -10.973 1.00 97.81 359 ILE A O 1
ATOM 2671 N N . PRO A 1 360 ? 24.410 13.007 -11.931 1.00 94.81 360 PRO A N 1
ATOM 2672 C CA . PRO A 1 360 ? 24.882 13.621 -10.689 1.00 94.81 360 PRO A CA 1
ATOM 2673 C C . PRO A 1 360 ? 24.024 14.804 -10.229 1.00 94.81 360 PRO A C 1
ATOM 2675 O O . PRO A 1 360 ? 24.191 15.275 -9.112 1.00 94.81 360 PRO A O 1
ATOM 2678 N N . SER A 1 361 ? 23.124 15.298 -11.087 1.00 96.44 361 SER A N 1
ATOM 2679 C CA . SER A 1 361 ? 22.237 16.417 -10.773 1.00 96.44 361 SER A CA 1
ATOM 2680 C C . SER A 1 361 ? 20.840 15.928 -10.398 1.00 96.44 361 SER A C 1
ATOM 2682 O O . SER A 1 361 ? 20.177 15.289 -11.216 1.00 96.44 361 SER A O 1
ATOM 2684 N N . ALA A 1 362 ? 20.358 16.313 -9.218 1.00 95.25 362 ALA A N 1
ATOM 2685 C CA . ALA A 1 362 ? 19.011 16.057 -8.717 1.00 95.25 362 ALA A CA 1
ATOM 2686 C C . ALA A 1 362 ? 17.940 16.552 -9.697 1.00 95.25 362 ALA A C 1
ATOM 2688 O O . ALA A 1 362 ? 17.055 15.797 -10.095 1.00 95.25 362 ALA A O 1
ATOM 2689 N N . ALA A 1 363 ? 18.071 17.793 -10.178 1.00 97.00 363 ALA A N 1
ATOM 2690 C CA . ALA A 1 363 ? 17.140 18.375 -11.141 1.00 97.00 363 ALA A CA 1
ATOM 2691 C C . ALA A 1 363 ? 17.108 17.591 -12.465 1.00 97.00 363 ALA A C 1
ATOM 2693 O O . ALA A 1 363 ? 16.032 17.321 -13.003 1.00 97.00 363 ALA A O 1
ATOM 2694 N N . ALA A 1 364 ? 18.275 17.186 -12.980 1.00 97.81 364 ALA A N 1
ATOM 2695 C CA . ALA A 1 364 ? 18.356 16.391 -14.204 1.00 97.81 364 ALA A CA 1
ATOM 2696 C C . ALA A 1 364 ? 17.807 14.969 -14.005 1.00 97.81 364 ALA A C 1
ATOM 2698 O O . ALA A 1 364 ? 17.111 14.457 -14.883 1.00 97.81 364 ALA A O 1
ATOM 2699 N N . ALA A 1 365 ? 18.079 14.346 -12.856 1.00 98.19 365 ALA A N 1
ATOM 2700 C CA . ALA A 1 365 ? 17.598 13.011 -12.524 1.00 98.19 365 ALA A CA 1
ATOM 2701 C C . ALA A 1 365 ? 16.073 13.009 -12.350 1.00 98.19 365 ALA A C 1
ATOM 2703 O O . ALA A 1 365 ? 15.397 12.206 -12.984 1.00 98.19 365 ALA A O 1
ATOM 2704 N N . ARG A 1 366 ? 15.512 13.981 -11.618 1.00 98.06 366 ARG A N 1
ATOM 2705 C CA . ARG A 1 366 ? 14.063 14.198 -11.499 1.00 98.06 366 ARG A CA 1
ATOM 2706 C C . ARG A 1 366 ? 13.404 14.439 -12.858 1.00 98.06 366 ARG A C 1
ATOM 2708 O O . ARG A 1 366 ? 12.394 13.814 -13.177 1.00 98.06 366 ARG A O 1
ATOM 2715 N N . ALA A 1 367 ? 13.978 15.308 -13.694 1.00 98.38 367 ALA A N 1
ATOM 2716 C CA . ALA A 1 367 ? 13.459 15.557 -15.039 1.00 98.38 367 ALA A CA 1
ATOM 2717 C C . ALA A 1 367 ? 13.479 14.285 -15.906 1.00 98.38 367 ALA A C 1
ATOM 2719 O O . ALA A 1 367 ? 12.508 13.997 -16.611 1.00 98.38 367 ALA A O 1
ATOM 2720 N N . ALA A 1 368 ? 14.551 13.489 -15.820 1.00 98.44 368 ALA A N 1
ATOM 2721 C CA . ALA A 1 368 ? 14.647 12.200 -16.492 1.00 98.44 368 ALA A CA 1
ATOM 2722 C C . ALA A 1 368 ? 13.607 11.202 -15.960 1.00 98.44 368 ALA A C 1
ATOM 2724 O O . ALA A 1 368 ? 12.950 10.548 -16.770 1.00 98.44 368 ALA A O 1
ATOM 2725 N N . THR A 1 369 ? 13.392 11.128 -14.642 1.00 98.56 369 THR A N 1
ATOM 2726 C CA . THR A 1 369 ? 12.344 10.306 -14.020 1.00 98.56 369 THR A CA 1
ATOM 2727 C C . THR A 1 369 ? 10.976 10.648 -14.598 1.00 98.56 369 THR A C 1
ATOM 2729 O O . THR A 1 369 ? 10.310 9.767 -15.140 1.00 98.56 369 THR A O 1
ATOM 2732 N N . LEU A 1 370 ? 10.578 11.924 -14.580 1.00 98.44 370 LEU A N 1
ATOM 2733 C CA . LEU A 1 370 ? 9.268 12.359 -15.078 1.00 98.44 370 LEU A CA 1
ATOM 2734 C C . LEU A 1 370 ? 9.090 12.093 -16.573 1.00 98.44 370 LEU A C 1
ATOM 2736 O O . LEU A 1 370 ? 8.047 11.581 -16.990 1.00 98.44 370 LEU A O 1
ATOM 2740 N N . ALA A 1 371 ? 10.111 12.391 -17.380 1.00 98.38 371 ALA A N 1
ATOM 2741 C CA . ALA A 1 371 ? 10.073 12.168 -18.820 1.00 98.38 371 ALA A CA 1
ATOM 2742 C C . ALA A 1 371 ? 9.979 10.673 -19.160 1.00 98.38 371 ALA A C 1
ATOM 2744 O O . ALA A 1 371 ? 9.165 10.264 -19.992 1.00 98.38 371 ALA A O 1
ATOM 2745 N N . ARG A 1 372 ? 10.790 9.832 -18.504 1.00 98.06 372 ARG A N 1
ATOM 2746 C CA . ARG A 1 372 ? 10.802 8.390 -18.753 1.00 98.06 372 ARG A CA 1
ATOM 2747 C C . ARG A 1 372 ? 9.520 7.742 -18.247 1.00 98.06 372 ARG A C 1
ATOM 2749 O O . ARG A 1 372 ? 8.927 6.985 -19.010 1.00 98.06 372 ARG A O 1
ATOM 2756 N N . PHE A 1 373 ? 9.053 8.067 -17.048 1.00 98.31 373 PHE A N 1
ATOM 2757 C CA . PHE A 1 373 ? 7.784 7.550 -16.535 1.00 98.31 373 PHE A CA 1
ATOM 2758 C C . PHE A 1 373 ? 6.629 7.924 -17.481 1.00 98.31 373 PHE A C 1
ATOM 2760 O O . PHE A 1 373 ? 5.870 7.056 -17.907 1.00 98.31 373 PHE A O 1
ATOM 2767 N N . SER A 1 374 ? 6.562 9.186 -17.921 1.00 97.56 374 SER A N 1
ATOM 2768 C CA . SER A 1 374 ? 5.525 9.689 -18.840 1.00 97.56 374 SER A CA 1
ATOM 2769 C C . SER A 1 374 ? 5.504 9.014 -20.220 1.00 97.56 374 SER A C 1
ATOM 2771 O O . SER A 1 374 ? 4.456 8.930 -20.866 1.00 97.56 374 SER A O 1
ATOM 2773 N N . HIS A 1 375 ? 6.640 8.487 -20.683 1.00 95.69 375 HIS A N 1
ATOM 2774 C CA . HIS A 1 375 ? 6.696 7.723 -21.933 1.00 95.69 375 HIS A CA 1
ATOM 2775 C C . HIS A 1 375 ? 5.992 6.354 -21.828 1.00 95.69 375 HIS A C 1
ATOM 2777 O O . HIS A 1 375 ? 5.592 5.786 -22.844 1.00 95.69 375 HIS A O 1
ATOM 2783 N N . GLY A 1 376 ? 5.776 5.851 -20.609 1.00 94.81 376 GLY A N 1
ATOM 2784 C CA . GLY A 1 376 ? 5.156 4.558 -20.339 1.00 94.81 376 GLY A CA 1
ATOM 2785 C C . GLY A 1 376 ? 6.162 3.405 -20.299 1.00 94.81 376 GLY A C 1
ATOM 2786 O O . GLY A 1 376 ? 7.150 3.376 -21.037 1.00 94.81 376 GLY A O 1
ATOM 2787 N N . ALA A 1 377 ? 5.887 2.443 -19.424 1.00 96.38 377 ALA A N 1
ATOM 2788 C CA . ALA A 1 377 ? 6.623 1.194 -19.256 1.00 96.38 377 ALA A CA 1
ATOM 2789 C C . ALA A 1 377 ? 5.668 0.131 -18.691 1.00 96.38 377 ALA A C 1
ATOM 2791 O O . ALA A 1 377 ? 4.697 0.486 -18.030 1.00 96.38 377 ALA A O 1
ATOM 2792 N N . ALA A 1 378 ? 5.919 -1.152 -18.945 1.00 96.81 378 ALA A N 1
ATOM 2793 C CA . ALA A 1 378 ? 5.168 -2.234 -18.307 1.00 96.81 378 ALA A CA 1
ATOM 2794 C C . ALA A 1 378 ? 5.470 -2.310 -16.806 1.00 96.81 378 ALA A C 1
ATOM 2796 O O . ALA A 1 378 ? 4.572 -2.535 -15.998 1.00 96.81 378 ALA A O 1
ATOM 2797 N N . VAL A 1 379 ? 6.742 -2.096 -16.455 1.00 98.62 379 VAL A N 1
ATOM 2798 C CA . VAL A 1 379 ? 7.234 -2.079 -15.077 1.00 98.62 379 VAL A CA 1
ATOM 2799 C C . VAL A 1 379 ? 8.044 -0.812 -14.840 1.00 98.62 379 VAL A C 1
ATOM 2801 O O . VAL A 1 379 ? 8.867 -0.431 -15.677 1.00 98.62 379 VAL A O 1
ATOM 2804 N N . VAL A 1 380 ? 7.822 -0.185 -13.690 1.00 98.88 380 VAL A N 1
ATOM 2805 C CA . VAL A 1 380 ? 8.725 0.814 -13.112 1.00 98.88 380 VAL A CA 1
ATOM 2806 C C . VAL A 1 380 ? 9.248 0.238 -11.803 1.00 98.88 380 VAL A C 1
ATOM 2808 O O . VAL A 1 380 ? 8.461 0.002 -10.897 1.00 98.88 380 VAL A O 1
ATOM 2811 N N . ALA A 1 381 ? 10.547 -0.011 -11.695 1.00 98.81 381 ALA A N 1
ATOM 2812 C CA . ALA A 1 381 ? 11.159 -0.511 -10.468 1.00 98.81 381 ALA A CA 1
ATOM 2813 C C . ALA A 1 381 ? 12.084 0.556 -9.881 1.00 98.81 381 ALA A C 1
ATOM 2815 O O . ALA A 1 381 ? 12.985 1.035 -10.573 1.00 98.81 381 ALA A O 1
ATOM 2816 N N . TYR A 1 382 ? 11.850 0.930 -8.626 1.00 98.75 382 TYR A N 1
ATOM 2817 C CA . TYR A 1 382 ? 12.664 1.898 -7.900 1.00 98.75 382 TYR A CA 1
ATOM 2818 C C . TYR A 1 382 ? 13.451 1.215 -6.782 1.00 98.75 382 TYR A C 1
ATOM 2820 O O . TYR A 1 382 ? 12.855 0.509 -5.977 1.00 98.75 382 TYR A O 1
ATOM 2828 N N . PHE A 1 383 ? 14.763 1.452 -6.727 1.00 98.44 383 PHE A N 1
ATOM 2829 C CA . PHE A 1 383 ? 15.678 0.951 -5.701 1.00 98.44 383 PHE A CA 1
ATOM 2830 C C . PHE A 1 383 ? 16.340 2.134 -4.998 1.00 98.44 383 PHE A C 1
ATOM 2832 O O . PHE A 1 383 ? 17.030 2.926 -5.641 1.00 98.44 383 PHE A O 1
ATOM 2839 N N . GLY A 1 384 ? 16.172 2.260 -3.687 1.00 97.44 384 GLY A N 1
ATOM 2840 C CA . GLY A 1 384 ? 16.762 3.387 -2.971 1.00 97.44 384 GLY A CA 1
ATOM 2841 C C . GLY A 1 384 ? 16.100 3.702 -1.650 1.00 97.44 384 GLY A C 1
ATOM 2842 O O . GLY A 1 384 ? 15.276 2.927 -1.160 1.00 97.44 384 GLY A O 1
ATOM 2843 N N . HIS A 1 385 ? 16.435 4.865 -1.098 1.00 97.19 385 HIS A N 1
ATOM 2844 C CA . HIS A 1 385 ? 15.768 5.402 0.082 1.00 97.19 385 HIS A CA 1
ATOM 2845 C C . HIS A 1 385 ? 14.432 6.039 -0.272 1.00 97.19 385 HIS A C 1
ATOM 2847 O O . HIS A 1 385 ? 14.254 6.614 -1.340 1.00 97.19 385 HIS A O 1
ATOM 2853 N N . ALA A 1 386 ? 13.485 6.011 0.653 1.00 96.56 386 ALA A N 1
ATOM 2854 C CA . ALA A 1 386 ? 12.245 6.743 0.477 1.00 96.56 386 ALA A CA 1
ATOM 2855 C C . ALA A 1 386 ? 11.686 7.220 1.809 1.00 96.56 386 ALA A C 1
ATOM 2857 O O . ALA A 1 386 ? 12.077 6.800 2.897 1.00 96.56 386 ALA A O 1
ATOM 2858 N N . HIS A 1 387 ? 10.745 8.133 1.662 1.00 93.88 387 HIS A N 1
ATOM 2859 C CA . HIS A 1 387 ? 9.813 8.565 2.680 1.00 93.88 387 HIS A CA 1
ATOM 2860 C C . HIS A 1 387 ? 8.406 8.310 2.130 1.00 93.88 387 HIS A C 1
ATOM 2862 O O . HIS A 1 387 ? 8.218 8.164 0.920 1.00 93.88 387 HIS A O 1
ATOM 2868 N N . GLN A 1 388 ? 7.384 8.394 2.977 1.00 95.88 388 GLN A N 1
ATOM 2869 C CA . GLN A 1 388 ? 5.973 8.294 2.586 1.00 95.88 388 GLN A CA 1
ATOM 2870 C C . GLN A 1 388 ? 5.590 9.244 1.436 1.00 95.88 388 GLN A C 1
ATOM 2872 O O . GLN A 1 388 ? 4.551 9.069 0.819 1.00 95.88 388 GLN A O 1
ATOM 2877 N N . GLN A 1 389 ? 6.379 10.288 1.165 1.00 96.25 389 GLN A N 1
ATOM 2878 C CA . GLN A 1 389 ? 6.059 11.350 0.206 1.00 96.25 389 GLN A CA 1
ATOM 2879 C C . GLN A 1 389 ? 6.982 11.383 -1.022 1.00 96.25 389 GLN A C 1
ATOM 2881 O O . GLN A 1 389 ? 6.649 12.076 -1.985 1.00 96.25 389 GLN A O 1
ATOM 2886 N N . GLN A 1 390 ? 8.121 10.677 -1.008 1.00 97.19 390 GLN A N 1
ATOM 2887 C CA . GLN A 1 390 ? 9.112 10.759 -2.086 1.00 97.19 390 GLN A CA 1
ATOM 2888 C C . GLN A 1 390 ? 10.054 9.562 -2.175 1.00 97.19 390 GLN A C 1
ATOM 2890 O O . GLN A 1 390 ? 10.322 8.890 -1.182 1.00 97.19 390 GLN A O 1
ATOM 2895 N N . TRP A 1 391 ? 10.623 9.394 -3.364 1.00 98.31 391 TRP A N 1
ATOM 2896 C CA . TRP A 1 391 ? 11.763 8.539 -3.672 1.00 98.31 391 TRP A CA 1
ATOM 2897 C C . TRP A 1 391 ? 13.054 9.360 -3.692 1.00 98.31 391 TRP A C 1
ATOM 2899 O O . TRP A 1 391 ? 13.111 10.394 -4.368 1.00 98.31 391 TRP A O 1
ATOM 2909 N N . ALA A 1 392 ? 14.080 8.849 -3.014 1.00 96.44 392 ALA A N 1
ATOM 2910 C CA . ALA A 1 392 ? 15.391 9.441 -2.772 1.00 96.44 392 ALA A CA 1
ATOM 2911 C C . ALA A 1 392 ? 15.369 10.747 -1.966 1.00 96.44 392 ALA A C 1
ATOM 2913 O O . ALA A 1 392 ? 14.445 11.560 -2.055 1.00 96.44 392 ALA A O 1
ATOM 2914 N N . VAL A 1 393 ? 16.449 10.982 -1.224 1.00 93.50 393 VAL A N 1
ATOM 2915 C CA . VAL A 1 393 ? 16.870 12.326 -0.817 1.00 93.50 393 VAL A CA 1
ATOM 2916 C C . VAL A 1 393 ? 18.174 12.592 -1.554 1.00 93.50 393 VAL A C 1
ATOM 2918 O O . VAL A 1 393 ? 19.218 12.097 -1.159 1.00 93.50 393 VAL A O 1
ATOM 2921 N N . THR A 1 394 ? 18.086 13.335 -2.653 1.00 91.50 394 THR A N 1
ATOM 2922 C CA . THR A 1 394 ? 19.200 13.546 -3.586 1.00 91.50 394 THR A CA 1
ATOM 2923 C C . THR A 1 394 ? 20.136 14.659 -3.082 1.00 91.50 394 THR A C 1
ATOM 2925 O O . THR A 1 394 ? 20.697 14.588 -1.991 1.00 91.50 394 THR A O 1
ATOM 2928 N N . GLU A 1 395 ? 20.310 15.748 -3.830 1.00 91.94 395 GLU A N 1
ATOM 2929 C CA . GLU A 1 395 ? 21.134 16.876 -3.393 1.00 91.94 395 GLU A CA 1
ATOM 2930 C C . GLU A 1 395 ? 20.380 17.726 -2.362 1.00 91.94 395 GLU A C 1
ATOM 2932 O O . GLU A 1 395 ? 19.453 18.448 -2.714 1.00 91.94 395 GLU A O 1
ATOM 2937 N N . LEU A 1 396 ? 20.799 17.718 -1.091 1.00 87.81 396 LEU A N 1
ATOM 2938 C CA . LEU A 1 396 ? 20.143 18.494 -0.019 1.00 87.81 396 LEU A CA 1
ATOM 2939 C C . LEU A 1 396 ? 20.044 20.006 -0.288 1.00 87.81 396 LEU A C 1
ATOM 2941 O O . LEU A 1 396 ? 19.192 20.676 0.292 1.00 87.81 396 LEU A O 1
ATOM 2945 N N . SER A 1 397 ? 20.924 20.557 -1.126 1.00 91.50 397 SER A N 1
ATOM 2946 C CA . SER A 1 397 ? 20.892 21.964 -1.537 1.00 91.50 397 SER A CA 1
ATOM 2947 C C . SER A 1 397 ? 19.949 22.250 -2.707 1.00 91.50 397 SER A C 1
ATOM 2949 O O . SER A 1 397 ? 19.713 23.421 -3.005 1.00 91.50 397 SER A O 1
ATOM 2951 N N . ALA A 1 398 ? 19.447 21.223 -3.396 1.00 90.69 398 ALA A N 1
ATOM 2952 C CA . ALA A 1 398 ? 18.500 21.397 -4.487 1.00 90.69 398 ALA A CA 1
ATOM 2953 C C . ALA A 1 398 ? 17.101 21.731 -3.936 1.00 90.69 398 ALA A C 1
ATOM 2955 O O . ALA A 1 398 ? 16.695 21.170 -2.918 1.00 90.69 398 ALA A O 1
ATOM 2956 N N . PRO A 1 399 ? 16.346 22.629 -4.597 1.00 90.50 399 PRO A N 1
ATOM 2957 C CA . PRO A 1 399 ? 14.975 22.943 -4.196 1.00 90.50 399 PRO A CA 1
ATOM 2958 C C . PRO A 1 399 ? 14.051 21.721 -4.295 1.00 90.50 399 PRO A C 1
ATOM 2960 O O . PRO A 1 399 ? 13.251 21.489 -3.392 1.00 90.50 399 PRO A O 1
ATOM 2963 N N . GLU A 1 400 ? 14.198 20.918 -5.352 1.00 94.19 400 GLU A N 1
ATOM 2964 C CA . GLU A 1 400 ? 13.597 19.590 -5.473 1.00 94.19 400 GLU A CA 1
ATOM 2965 C C . GLU A 1 400 ? 14.671 18.516 -5.270 1.00 94.19 400 GLU A C 1
ATOM 2967 O O . GLU A 1 400 ? 15.343 18.094 -6.213 1.00 94.19 400 GLU A O 1
ATOM 2972 N N . ASN A 1 401 ? 14.852 18.078 -4.025 1.00 94.12 401 ASN A N 1
ATOM 2973 C CA . ASN A 1 401 ? 15.879 17.113 -3.632 1.00 94.12 401 ASN A CA 1
ATOM 2974 C C . ASN A 1 401 ? 15.373 15.659 -3.626 1.00 94.12 401 ASN A C 1
ATOM 2976 O O . ASN A 1 401 ? 15.710 14.878 -2.741 1.00 94.12 401 ASN A O 1
ATOM 2980 N N . TRP A 1 402 ? 14.617 15.256 -4.645 1.00 96.94 402 TRP A N 1
ATOM 2981 C CA . TRP A 1 402 ? 14.042 13.911 -4.791 1.00 96.94 402 TRP A CA 1
ATOM 2982 C C . TRP A 1 402 ? 14.042 13.453 -6.250 1.00 96.94 402 TRP A C 1
ATOM 2984 O O . TRP A 1 402 ? 14.044 14.270 -7.170 1.00 96.94 402 TRP A O 1
ATOM 2994 N N . LEU A 1 403 ? 13.973 12.141 -6.473 1.00 97.38 403 LEU A N 1
ATOM 2995 C CA . LEU A 1 403 ? 13.760 11.575 -7.808 1.00 97.38 403 LEU A CA 1
ATOM 2996 C C . LEU A 1 403 ? 12.299 11.673 -8.248 1.00 97.38 403 LEU A C 1
ATOM 2998 O O . LEU A 1 403 ? 12.025 11.931 -9.422 1.00 97.38 403 LEU A O 1
ATOM 3002 N N . LEU A 1 404 ? 11.376 11.464 -7.310 1.00 98.38 404 LEU A N 1
ATOM 3003 C CA . LEU A 1 404 ? 9.938 11.609 -7.508 1.00 98.38 404 LEU A CA 1
ATOM 3004 C C . LEU A 1 404 ? 9.279 11.933 -6.166 1.00 98.38 404 LEU A C 1
ATOM 3006 O O . LEU A 1 404 ? 9.452 11.183 -5.213 1.00 98.38 404 LEU A O 1
ATOM 3010 N N . HIS A 1 405 ? 8.505 13.012 -6.091 1.00 97.88 405 HIS A N 1
ATOM 3011 C CA . HIS A 1 405 ? 7.685 13.344 -4.919 1.00 97.88 405 HIS A CA 1
ATOM 3012 C C . HIS A 1 405 ? 6.199 13.269 -5.280 1.00 97.88 405 HIS A C 1
ATOM 3014 O O . HIS A 1 405 ? 5.832 13.424 -6.446 1.00 97.88 405 HIS A O 1
ATOM 3020 N N . ARG A 1 406 ? 5.300 13.079 -4.303 1.00 96.31 406 ARG A N 1
ATOM 3021 C CA . ARG A 1 406 ? 3.858 12.924 -4.593 1.00 96.31 406 ARG A CA 1
ATOM 3022 C C . ARG A 1 406 ? 3.266 14.113 -5.359 1.00 96.31 406 ARG A C 1
ATOM 3024 O O . ARG A 1 406 ? 2.300 13.966 -6.097 1.00 96.31 406 ARG A O 1
ATOM 3031 N N . SER A 1 407 ? 3.835 15.307 -5.176 1.00 95.94 407 SER A N 1
ATOM 3032 C CA . SER A 1 407 ? 3.422 16.537 -5.871 1.00 95.94 407 SER A CA 1
ATOM 3033 C C . SER A 1 407 ? 3.819 16.555 -7.345 1.00 95.94 407 SER A C 1
ATOM 3035 O O . SER A 1 407 ? 3.323 17.387 -8.102 1.00 95.94 407 SER A O 1
ATOM 3037 N N . ASP A 1 408 ? 4.704 15.651 -7.753 1.00 97.25 408 ASP A N 1
ATOM 3038 C CA . ASP A 1 408 ? 5.121 15.488 -9.137 1.00 97.25 408 ASP A CA 1
ATOM 3039 C C . ASP A 1 408 ? 4.202 14.536 -9.900 1.00 97.25 408 ASP A C 1
ATOM 3041 O O . ASP A 1 408 ? 4.101 14.634 -11.118 1.00 97.25 408 ASP A O 1
ATOM 3045 N N . VAL A 1 409 ? 3.484 13.653 -9.201 1.00 97.56 409 VAL A N 1
ATOM 3046 C CA . VAL A 1 409 ? 2.594 12.662 -9.820 1.00 97.56 409 VAL A CA 1
ATOM 3047 C C . VAL A 1 409 ? 1.537 13.291 -10.743 1.00 97.56 409 VAL A C 1
ATOM 3049 O O . VAL A 1 409 ? 1.347 12.768 -11.842 1.00 97.56 409 VAL A O 1
ATOM 3052 N N . PRO A 1 410 ? 0.901 14.436 -10.408 1.00 95.88 410 PRO A N 1
ATOM 3053 C CA . PRO A 1 410 ? -0.008 15.118 -11.334 1.00 95.88 410 PRO A CA 1
ATOM 3054 C C . PRO A 1 410 ? 0.646 15.624 -12.634 1.00 95.88 410 PRO A C 1
ATOM 3056 O O . PRO A 1 410 ? -0.070 15.974 -13.569 1.00 95.88 410 PRO A O 1
ATOM 3059 N N . GLN A 1 411 ? 1.981 15.701 -12.697 1.00 96.25 411 GLN A N 1
ATOM 3060 C CA . GLN A 1 411 ? 2.741 16.115 -13.885 1.00 96.25 411 GLN A CA 1
ATOM 3061 C C . GLN A 1 411 ? 3.041 14.936 -14.824 1.00 96.25 411 GLN A C 1
ATOM 3063 O O . GLN A 1 411 ? 3.526 15.150 -15.936 1.00 96.25 411 GLN A O 1
ATOM 3068 N N . LEU A 1 412 ? 2.774 13.695 -14.402 1.00 97.56 412 LEU A N 1
ATOM 3069 C CA . LEU A 1 412 ? 2.936 12.522 -15.254 1.00 97.56 412 LEU A CA 1
ATOM 3070 C C . LEU A 1 412 ? 1.924 12.555 -16.403 1.00 97.56 412 LEU A C 1
ATOM 3072 O O . LEU A 1 412 ? 0.749 12.856 -16.216 1.00 97.56 412 LEU A O 1
ATOM 3076 N N . THR A 1 413 ? 2.392 12.226 -17.607 1.00 97.00 413 THR A N 1
ATOM 3077 C CA . THR A 1 413 ? 1.586 12.272 -18.843 1.00 97.00 413 THR A CA 1
ATOM 3078 C C . THR A 1 413 ? 1.507 10.915 -19.543 1.00 97.00 413 THR A C 1
ATOM 3080 O O . THR A 1 413 ? 1.295 10.822 -20.755 1.00 97.00 413 THR A O 1
ATOM 3083 N N . ASN A 1 414 ? 1.676 9.827 -18.786 1.00 96.75 414 ASN A N 1
ATOM 3084 C CA . ASN A 1 414 ? 1.618 8.476 -19.336 1.00 96.75 414 ASN A CA 1
ATOM 3085 C C . ASN A 1 414 ? 0.204 8.028 -19.735 1.00 96.75 414 ASN A C 1
ATOM 3087 O O . ASN A 1 414 ? 0.103 7.110 -20.547 1.00 96.75 414 ASN A O 1
ATOM 3091 N N . GLY A 1 415 ? -0.861 8.695 -19.267 1.00 95.94 415 GLY A N 1
ATOM 3092 C CA . GLY A 1 415 ? -2.242 8.353 -19.629 1.00 95.94 415 GLY A CA 1
ATOM 3093 C C . GLY A 1 415 ? -2.515 6.863 -19.405 1.00 95.94 415 GLY A C 1
ATOM 3094 O O . GLY A 1 415 ? -2.151 6.326 -18.364 1.00 95.94 415 GLY A O 1
ATOM 3095 N N . ASP A 1 416 ? -3.039 6.171 -20.417 1.00 94.62 416 ASP A N 1
ATOM 3096 C CA . ASP A 1 416 ? -3.353 4.731 -20.344 1.00 94.62 416 ASP A CA 1
ATOM 3097 C C . ASP A 1 416 ? -2.116 3.803 -20.365 1.00 94.62 416 ASP A C 1
ATOM 3099 O O . ASP A 1 416 ? -2.238 2.577 -20.298 1.00 94.62 416 ASP A O 1
ATOM 3103 N N . ARG A 1 417 ? -0.895 4.353 -20.460 1.00 96.06 417 ARG A N 1
ATOM 3104 C CA . ARG A 1 417 ? 0.367 3.592 -20.410 1.00 96.06 417 ARG A CA 1
ATOM 3105 C C . ARG A 1 417 ? 0.799 3.383 -18.961 1.00 96.06 417 ARG A C 1
ATOM 3107 O O . ARG A 1 417 ? 1.738 4.019 -18.480 1.00 96.06 417 ARG A O 1
ATOM 3114 N N . LEU A 1 418 ? 0.060 2.538 -18.258 1.00 97.56 418 LEU A N 1
ATOM 3115 C CA . LEU A 1 418 ? 0.135 2.396 -16.807 1.00 97.56 418 LEU A CA 1
ATOM 3116 C C . LEU A 1 418 ? 1.077 1.249 -16.404 1.00 97.56 418 LEU A C 1
ATOM 3118 O O . LEU A 1 418 ? 0.752 0.089 -16.667 1.00 97.56 418 LEU A O 1
ATOM 3122 N N . PRO A 1 419 ? 2.230 1.531 -15.776 1.00 98.31 419 PRO A N 1
ATOM 3123 C CA . PRO A 1 419 ? 3.102 0.499 -15.237 1.00 98.31 419 PRO A CA 1
ATOM 3124 C C . PRO A 1 419 ? 2.508 -0.179 -14.004 1.00 98.31 419 PRO A C 1
ATOM 3126 O O . PRO A 1 419 ? 1.726 0.412 -13.252 1.00 98.31 419 PRO A O 1
ATOM 3129 N N . VAL A 1 420 ? 2.992 -1.393 -13.755 1.00 98.88 420 VAL A N 1
ATOM 3130 C CA . VAL A 1 420 ? 3.100 -1.942 -12.401 1.00 98.88 420 VAL A CA 1
ATOM 3131 C C . VAL A 1 420 ? 4.365 -1.361 -11.769 1.00 98.88 420 VAL A C 1
ATOM 3133 O O . VAL A 1 420 ? 5.447 -1.449 -12.357 1.00 98.88 420 VAL A O 1
ATOM 3136 N N . VAL A 1 421 ? 4.241 -0.745 -10.597 1.00 98.94 421 VAL A N 1
ATOM 3137 C CA . VAL A 1 421 ? 5.375 -0.150 -9.880 1.00 98.94 421 VAL A CA 1
ATOM 3138 C C . VAL A 1 421 ? 5.877 -1.116 -8.810 1.00 98.94 421 VAL A C 1
ATOM 3140 O O . VAL A 1 421 ? 5.085 -1.621 -8.017 1.00 98.94 421 VAL A O 1
ATOM 3143 N N . LEU A 1 422 ? 7.185 -1.365 -8.784 1.00 98.88 422 LEU A N 1
ATOM 3144 C CA . LEU A 1 422 ? 7.874 -2.084 -7.715 1.00 98.88 422 LEU A CA 1
ATOM 3145 C C . LEU A 1 422 ? 8.684 -1.073 -6.897 1.00 98.88 422 LEU A C 1
ATOM 3147 O O . LEU A 1 422 ? 9.722 -0.593 -7.360 1.00 98.88 422 LEU A O 1
ATOM 3151 N N . SER A 1 423 ? 8.206 -0.742 -5.701 1.00 98.38 423 SER A N 1
ATOM 3152 C CA . SER A 1 423 ? 8.873 0.192 -4.791 1.00 98.38 423 SER A CA 1
ATOM 3153 C C . SER A 1 423 ? 9.803 -0.589 -3.859 1.00 98.38 423 SER A C 1
ATOM 3155 O O . SER A 1 423 ? 9.407 -0.991 -2.772 1.00 98.38 423 SER A O 1
ATOM 3157 N N . LEU A 1 424 ? 11.046 -0.828 -4.285 1.00 98.06 424 LEU A N 1
ATOM 3158 C CA . LEU A 1 424 ? 12.056 -1.614 -3.560 1.00 98.06 424 LEU A CA 1
ATOM 3159 C C . LEU A 1 424 ? 12.834 -0.713 -2.592 1.00 98.06 424 LEU A C 1
ATOM 3161 O O . LEU A 1 424 ? 14.033 -0.464 -2.737 1.00 98.06 424 LEU A O 1
ATOM 3165 N N . THR A 1 425 ? 12.093 -0.173 -1.628 1.00 97.25 425 THR A N 1
ATOM 3166 C CA . THR A 1 425 ? 12.487 0.949 -0.766 1.00 97.25 425 THR A CA 1
ATOM 3167 C C . THR A 1 425 ? 11.864 0.823 0.635 1.00 97.25 425 THR A C 1
ATOM 3169 O O . THR A 1 425 ? 11.510 -0.283 1.028 1.00 97.25 425 THR A O 1
ATOM 3172 N N . CYS A 1 426 ? 11.716 1.918 1.388 1.00 96.56 426 CYS A N 1
ATOM 3173 C CA . CYS A 1 426 ? 11.033 1.980 2.686 1.00 96.56 426 CYS A CA 1
ATOM 3174 C C . CYS A 1 426 ? 9.803 2.909 2.637 1.00 96.56 426 CYS A C 1
ATOM 3176 O O . CYS A 1 426 ? 9.828 3.927 1.954 1.00 96.56 426 CYS A O 1
ATOM 3178 N N . LEU A 1 427 ? 8.754 2.612 3.412 1.00 97.19 427 LEU A N 1
ATOM 3179 C CA . LEU A 1 427 ? 7.606 3.484 3.749 1.00 97.19 427 LEU A CA 1
ATOM 3180 C C . LEU A 1 427 ? 6.760 4.074 2.599 1.00 97.19 427 LEU A C 1
ATOM 3182 O O . LEU A 1 427 ? 5.789 4.784 2.864 1.00 97.19 427 LEU A O 1
ATOM 3186 N N . SER A 1 428 ? 7.091 3.834 1.332 1.00 98.12 428 SER A N 1
ATOM 3187 C CA . SER A 1 428 ? 6.436 4.491 0.192 1.00 98.12 428 SER A CA 1
ATOM 3188 C C . SER A 1 428 ? 4.955 4.129 0.044 1.00 98.12 428 SER A C 1
ATOM 3190 O O . SER A 1 428 ? 4.195 4.937 -0.488 1.00 98.12 428 SER A O 1
ATOM 3192 N N . SER A 1 429 ? 4.555 2.960 0.559 1.00 98.25 429 SER A N 1
ATOM 3193 C CA . SER A 1 429 ? 3.181 2.448 0.630 1.00 98.25 429 SER A CA 1
ATOM 3194 C C . SER A 1 429 ? 2.618 2.469 2.059 1.00 98.25 429 SER A C 1
ATOM 3196 O O . SER A 1 429 ? 1.646 1.773 2.332 1.00 98.25 429 SER A O 1
ATOM 3198 N N . ALA A 1 430 ? 3.192 3.242 2.989 1.00 97.75 430 ALA A N 1
ATOM 3199 C CA . ALA A 1 430 ? 2.701 3.370 4.366 1.00 97.75 430 ALA A CA 1
ATOM 3200 C C . ALA A 1 430 ? 1.391 4.182 4.457 1.00 97.75 430 ALA A C 1
ATOM 3202 O O . ALA A 1 430 ? 1.344 5.226 5.110 1.00 97.75 430 ALA A O 1
ATOM 3203 N N . PHE A 1 431 ? 0.340 3.723 3.770 1.00 97.19 431 PHE A N 1
ATOM 3204 C CA . PHE A 1 431 ? -0.973 4.371 3.664 1.00 97.19 431 PHE A CA 1
ATOM 3205 C C . PHE A 1 431 ? -1.609 4.618 5.038 1.00 97.19 431 PHE A C 1
ATOM 3207 O O . PHE A 1 431 ? -2.295 5.614 5.239 1.00 97.19 431 PHE A O 1
ATOM 3214 N N . GLN A 1 432 ? -1.293 3.770 6.023 1.00 96.56 432 GLN A N 1
ATOM 3215 C CA . GLN A 1 432 ? -1.765 3.921 7.393 1.00 96.56 432 GLN A CA 1
ATOM 3216 C C . GLN A 1 432 ? -1.258 5.194 8.080 1.00 96.56 432 GLN A C 1
ATOM 3218 O O . GLN A 1 432 ? -1.867 5.638 9.053 1.00 96.56 432 GLN A O 1
ATOM 3223 N N . TRP A 1 433 ? -0.134 5.758 7.622 1.00 94.69 433 TRP A N 1
ATOM 3224 C CA . TRP A 1 433 ? 0.541 6.861 8.294 1.00 94.69 433 TRP A CA 1
ATOM 3225 C C . TRP A 1 433 ? -0.264 8.172 8.196 1.00 94.69 433 TRP A C 1
ATOM 3227 O O . TRP A 1 433 ? -0.427 8.716 7.096 1.00 94.69 433 TRP A O 1
ATOM 3237 N N . PRO A 1 434 ? -0.691 8.765 9.329 1.00 93.00 434 PRO A N 1
ATOM 3238 C CA . PRO A 1 434 ? -1.452 10.005 9.322 1.00 93.00 434 PRO A CA 1
ATOM 3239 C C . PRO A 1 434 ? -0.636 11.173 8.755 1.00 93.00 434 PRO A C 1
ATOM 3241 O O . PRO A 1 434 ? 0.466 11.490 9.213 1.00 93.00 434 PRO A O 1
ATOM 3244 N N . SER A 1 435 ? -1.182 11.872 7.762 1.00 91.94 435 SER A N 1
ATOM 3245 C CA . SER A 1 435 ? -0.521 13.014 7.126 1.00 91.94 435 SER A CA 1
ATOM 3246 C C . SER A 1 435 ? -1.507 14.131 6.787 1.00 91.94 435 SER A C 1
ATOM 3248 O O . SER A 1 435 ? -2.691 13.896 6.571 1.00 91.94 435 SER A O 1
ATOM 3250 N N . TYR A 1 436 ? -1.019 15.371 6.666 1.00 91.12 436 TYR A N 1
ATOM 3251 C CA . TYR A 1 436 ? -1.860 16.523 6.284 1.00 91.12 436 TYR A CA 1
ATOM 3252 C C . TYR A 1 436 ? -2.506 16.395 4.898 1.00 91.12 436 TYR A C 1
ATOM 3254 O O . TYR A 1 436 ? -3.439 17.121 4.543 1.00 91.12 436 TYR A O 1
ATOM 3262 N N . VAL A 1 437 ? -1.953 15.516 4.071 1.00 91.25 437 VAL A N 1
ATOM 3263 C CA . VAL A 1 437 ? -2.400 15.267 2.703 1.00 91.25 437 VAL A CA 1
ATOM 3264 C C . VAL A 1 437 ? -3.253 14.003 2.616 1.00 91.25 437 VAL A C 1
ATOM 3266 O O . VAL A 1 437 ? -3.997 13.880 1.650 1.00 9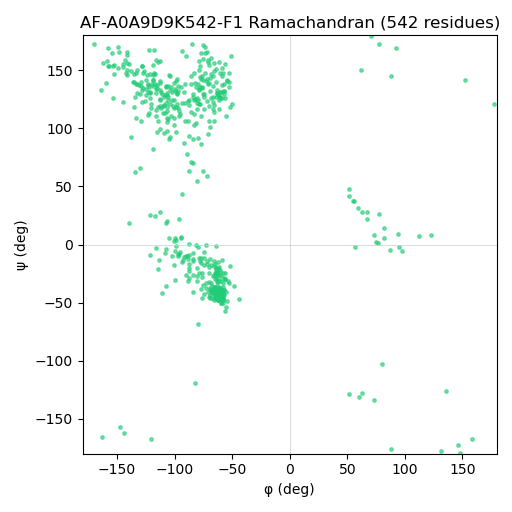1.25 437 VAL A O 1
ATOM 3269 N N . GLY A 1 438 ? -3.186 13.133 3.632 1.00 92.06 438 GLY A N 1
ATOM 3270 C CA . GLY A 1 438 ? -3.883 11.853 3.706 1.00 92.06 438 GLY A CA 1
ATOM 3271 C C . GLY A 1 438 ? -3.456 10.867 2.625 1.00 92.06 438 GLY A C 1
ATOM 3272 O O . GLY A 1 438 ? -4.294 10.120 2.155 1.00 92.06 438 GLY A O 1
ATOM 3273 N N . MET A 1 439 ? -2.224 10.943 2.114 1.00 94.38 439 MET A N 1
ATOM 3274 C CA . MET A 1 439 ? -1.805 10.109 0.985 1.00 94.38 439 MET A CA 1
ATOM 3275 C C . MET A 1 439 ? -0.286 9.985 0.893 1.00 94.38 439 MET A C 1
ATOM 3277 O O . MET A 1 439 ? 0.437 10.979 1.038 1.00 94.38 439 MET A O 1
ATOM 3281 N N . THR A 1 440 ? 0.183 8.781 0.590 1.00 97.88 440 THR A N 1
ATOM 3282 C CA . THR A 1 440 ? 1.574 8.448 0.271 1.00 97.88 440 THR A CA 1
ATOM 3283 C C . THR A 1 440 ? 1.927 8.675 -1.206 1.00 97.88 440 THR A C 1
ATOM 3285 O O . THR A 1 440 ? 1.068 8.974 -2.036 1.00 97.88 440 THR A O 1
ATOM 3288 N N . ILE A 1 441 ? 3.208 8.552 -1.568 1.00 98.31 441 ILE A N 1
ATOM 3289 C CA . ILE A 1 441 ? 3.649 8.574 -2.970 1.00 98.31 441 ILE A CA 1
ATOM 3290 C C . ILE A 1 441 ? 3.060 7.404 -3.768 1.00 98.31 441 ILE A C 1
ATOM 3292 O O . ILE A 1 441 ? 2.616 7.617 -4.898 1.00 98.31 441 ILE A O 1
ATOM 3296 N N . ASP A 1 442 ? 2.993 6.203 -3.190 1.00 98.62 442 ASP A N 1
ATOM 3297 C CA . ASP A 1 442 ? 2.486 5.028 -3.902 1.00 98.62 442 ASP A CA 1
ATOM 3298 C C . ASP A 1 442 ? 0.960 5.094 -4.079 1.00 98.62 442 ASP A C 1
ATOM 3300 O O . ASP A 1 442 ? 0.456 4.796 -5.165 1.00 98.62 442 ASP A O 1
ATOM 3304 N N . GLU A 1 443 ? 0.215 5.596 -3.085 1.00 98.50 443 GLU A N 1
ATOM 3305 C CA . GLU A 1 443 ? -1.205 5.922 -3.271 1.00 98.50 443 GLU A CA 1
ATOM 3306 C C . GLU A 1 443 ? -1.403 7.018 -4.323 1.00 98.50 443 GLU A C 1
ATOM 3308 O O . GLU A 1 443 ? -2.296 6.901 -5.157 1.00 98.50 443 GLU A O 1
ATOM 3313 N N . ALA A 1 444 ? -0.567 8.063 -4.342 1.00 98.25 444 ALA A N 1
ATOM 3314 C CA . ALA A 1 444 ? -0.673 9.121 -5.346 1.00 98.25 444 ALA A CA 1
ATOM 3315 C C . ALA A 1 444 ? -0.469 8.573 -6.764 1.00 98.25 444 ALA A C 1
ATOM 3317 O O . ALA A 1 444 ? -1.221 8.926 -7.675 1.00 98.25 444 ALA A O 1
ATOM 3318 N N . LEU A 1 445 ? 0.510 7.682 -6.957 1.00 98.69 445 LEU A N 1
ATOM 3319 C CA . LEU A 1 445 ? 0.724 6.978 -8.222 1.00 98.69 445 LEU A CA 1
ATOM 3320 C C . LEU A 1 445 ? -0.493 6.129 -8.606 1.00 98.69 445 LEU A C 1
ATOM 3322 O O . LEU A 1 445 ? -0.944 6.190 -9.754 1.00 98.69 445 LEU A O 1
ATOM 3326 N N . LEU A 1 446 ? -1.046 5.363 -7.663 1.00 98.62 446 LEU A N 1
ATOM 3327 C CA . LEU A 1 446 ? -2.202 4.502 -7.906 1.00 98.62 446 LEU A CA 1
ATOM 3328 C C . LEU A 1 446 ? -3.502 5.281 -8.128 1.00 98.62 446 LEU A C 1
ATOM 3330 O O . LEU A 1 446 ? -4.338 4.837 -8.906 1.00 98.62 446 LEU A O 1
ATOM 3334 N N . LEU A 1 447 ? -3.696 6.435 -7.498 1.00 97.75 447 LEU A N 1
ATOM 3335 C CA . LEU A 1 447 ? -4.945 7.205 -7.559 1.00 97.75 447 LEU A CA 1
ATOM 3336 C C . LEU A 1 447 ? -4.897 8.356 -8.571 1.00 97.75 447 LEU A C 1
ATOM 3338 O O . LEU A 1 447 ? -5.898 9.037 -8.777 1.00 97.75 447 LEU A O 1
ATOM 3342 N N . SER A 1 448 ? -3.764 8.559 -9.250 1.00 97.00 448 SER A N 1
ATOM 3343 C CA . SER A 1 448 ? -3.649 9.568 -10.305 1.00 97.00 448 SER A CA 1
ATOM 3344 C C . SER A 1 448 ? -4.664 9.328 -11.429 1.00 97.00 448 SER A C 1
ATOM 3346 O O . SER A 1 448 ? -4.714 8.245 -12.022 1.00 97.00 448 SER A O 1
ATOM 3348 N N . GLU A 1 449 ? -5.450 10.364 -11.737 1.00 92.25 449 GLU A N 1
ATOM 3349 C CA . GLU A 1 449 ? -6.495 10.341 -12.770 1.00 92.25 449 GLU A CA 1
ATOM 3350 C C . GLU A 1 449 ? -5.924 10.418 -14.196 1.00 92.25 449 GLU A C 1
ATOM 3352 O O . GLU A 1 449 ? -6.566 9.995 -15.152 1.00 92.25 449 GLU A O 1
ATOM 3357 N N . LYS A 1 450 ? -4.719 10.986 -14.357 1.00 88.62 450 LYS A N 1
ATOM 3358 C CA . LYS A 1 450 ? -4.098 11.286 -15.665 1.00 88.62 450 LYS A CA 1
ATOM 3359 C C . LYS A 1 450 ? -2.862 10.429 -15.955 1.00 88.62 450 LYS A C 1
ATOM 3361 O O . LYS A 1 450 ? -1.964 10.844 -16.686 1.00 88.62 450 LYS A O 1
ATOM 3366 N N . GLY A 1 451 ? -2.814 9.230 -15.384 1.00 95.56 451 GLY A N 1
ATOM 3367 C CA . GLY A 1 451 ? -1.703 8.297 -15.535 1.00 95.56 451 GLY A CA 1
ATOM 3368 C C . GLY A 1 451 ? -1.315 7.681 -14.200 1.00 95.56 451 GLY A C 1
ATOM 3369 O O . GLY A 1 451 ? -2.154 7.110 -13.504 1.00 95.56 451 GLY A O 1
ATOM 3370 N N . GLY A 1 452 ? -0.033 7.781 -13.849 1.00 98.06 452 GLY A N 1
ATOM 3371 C CA . GLY A 1 452 ? 0.503 7.108 -12.667 1.00 98.06 452 GLY A CA 1
ATOM 3372 C C . GLY A 1 452 ? 0.623 5.607 -12.915 1.00 98.06 452 GLY A C 1
ATOM 3373 O O . GLY A 1 452 ? 1.126 5.219 -13.965 1.00 98.06 452 GLY A O 1
ATOM 3374 N N . ALA A 1 453 ? 0.175 4.774 -11.982 1.00 98.62 453 ALA A N 1
ATOM 3375 C CA . ALA A 1 453 ? 0.313 3.318 -12.026 1.00 98.62 453 ALA A CA 1
ATOM 3376 C C . ALA A 1 453 ? -1.044 2.598 -12.107 1.00 98.62 453 ALA A C 1
ATOM 3378 O O . ALA A 1 453 ? -2.075 3.165 -11.733 1.00 98.62 453 ALA A O 1
ATOM 3379 N N . VAL A 1 454 ? -1.037 1.342 -12.575 1.00 98.69 454 VAL A N 1
ATOM 3380 C CA . VAL A 1 454 ? -2.198 0.432 -12.455 1.00 98.69 454 VAL A CA 1
ATOM 3381 C C . VAL A 1 454 ? -2.179 -0.333 -11.128 1.00 98.69 454 VAL A C 1
ATOM 3383 O O . VAL A 1 454 ? -3.230 -0.677 -10.597 1.00 98.69 454 VAL A O 1
ATOM 3386 N N . ALA A 1 455 ? -0.984 -0.575 -10.590 1.00 98.88 455 ALA A N 1
ATOM 3387 C CA . ALA A 1 455 ? -0.752 -1.197 -9.295 1.00 98.88 455 ALA A CA 1
ATOM 3388 C C . ALA A 1 455 ? 0.635 -0.804 -8.773 1.00 98.88 455 ALA A C 1
ATOM 3390 O O . ALA A 1 455 ? 1.544 -0.532 -9.566 1.00 98.88 455 ALA A O 1
ATOM 3391 N N . VAL A 1 456 ? 0.800 -0.819 -7.454 1.00 98.94 456 VAL A N 1
ATOM 3392 C CA . VAL A 1 456 ? 2.079 -0.602 -6.774 1.00 98.94 456 VAL A CA 1
ATOM 3393 C C . VAL A 1 456 ? 2.290 -1.717 -5.755 1.00 98.94 456 VAL A C 1
ATOM 3395 O O . VAL A 1 456 ? 1.399 -1.999 -4.960 1.00 98.94 456 VAL A O 1
ATOM 3398 N N . TRP A 1 457 ? 3.449 -2.369 -5.779 1.00 98.88 457 TRP A N 1
ATOM 3399 C CA . TRP A 1 457 ? 3.871 -3.289 -4.725 1.00 98.88 457 TRP A CA 1
ATOM 3400 C C . TRP A 1 457 ? 5.003 -2.636 -3.943 1.00 98.88 457 TRP A C 1
ATOM 3402 O O . TRP A 1 457 ? 6.074 -2.382 -4.503 1.00 98.88 457 TRP A O 1
ATOM 3412 N N . GLY A 1 458 ? 4.741 -2.319 -2.678 1.00 98.44 458 GLY A N 1
ATOM 3413 C CA . GLY A 1 458 ? 5.638 -1.490 -1.894 1.00 98.44 458 GLY A CA 1
ATOM 3414 C C . GLY A 1 458 ? 5.488 -1.655 -0.382 1.00 98.44 458 GLY A C 1
ATOM 3415 O O . GLY A 1 458 ? 4.551 -2.296 0.100 1.00 98.44 458 GLY A O 1
ATOM 3416 N N . PRO A 1 459 ? 6.434 -1.085 0.371 1.00 98.19 459 PRO A N 1
ATOM 3417 C CA . PRO A 1 459 ? 6.548 -1.231 1.814 1.00 98.19 459 PRO A CA 1
ATOM 3418 C C . PRO A 1 459 ? 5.612 -0.295 2.599 1.00 98.19 459 PRO A C 1
ATOM 3420 O O . PRO A 1 459 ? 5.552 0.911 2.350 1.00 98.19 459 PRO A O 1
ATOM 3423 N N . THR A 1 460 ? 4.952 -0.821 3.624 1.00 98.06 460 THR A N 1
ATOM 3424 C CA . THR A 1 460 ? 4.259 -0.062 4.675 1.00 98.06 460 THR A CA 1
ATOM 3425 C C . THR A 1 460 ? 5.189 0.315 5.831 1.00 98.06 460 THR A C 1
ATOM 3427 O O . THR A 1 460 ? 4.877 1.228 6.594 1.00 98.06 460 THR A O 1
ATOM 3430 N N . GLY A 1 461 ? 6.320 -0.383 5.974 1.00 96.62 461 GLY A N 1
ATOM 3431 C CA . GLY A 1 461 ? 7.327 -0.193 7.020 1.00 96.62 461 GLY A CA 1
ATOM 3432 C C . GLY A 1 461 ? 8.714 0.154 6.477 1.00 96.62 461 GLY A C 1
ATOM 3433 O O . GLY A 1 461 ? 8.893 0.501 5.307 1.00 96.62 461 GLY A O 1
ATOM 3434 N N . LEU A 1 462 ? 9.703 0.076 7.355 1.00 95.06 462 LEU A N 1
ATOM 3435 C CA . LEU A 1 462 ? 11.116 0.054 7.016 1.00 95.06 462 LEU A CA 1
ATOM 3436 C C . LEU A 1 462 ? 11.510 -1.343 6.509 1.00 95.06 462 LEU A C 1
ATOM 3438 O O . LEU A 1 462 ? 10.784 -2.330 6.647 1.00 95.06 462 LEU A O 1
ATOM 3442 N N . GLY A 1 463 ? 12.675 -1.415 5.881 1.00 91.44 463 GLY A N 1
ATOM 3443 C CA . GLY A 1 463 ? 13.210 -2.653 5.343 1.00 91.44 463 GLY A CA 1
ATOM 3444 C C . GLY A 1 463 ? 14.654 -2.482 4.909 1.00 91.44 463 GLY A C 1
ATOM 3445 O O . GLY A 1 463 ? 15.206 -1.380 4.898 1.00 91.44 463 GLY A O 1
ATOM 3446 N N . VAL A 1 464 ? 15.280 -3.595 4.552 1.00 91.75 464 VAL A N 1
ATOM 3447 C CA . VAL A 1 464 ? 16.666 -3.624 4.084 1.00 91.75 464 VAL A CA 1
ATOM 3448 C C . VAL A 1 464 ? 16.733 -4.156 2.661 1.00 91.75 464 VAL A C 1
ATOM 3450 O O . VAL A 1 464 ? 15.996 -5.067 2.279 1.00 91.75 464 VAL A O 1
ATOM 3453 N N . SER A 1 465 ? 17.673 -3.631 1.871 1.00 91.69 465 SER A N 1
ATOM 3454 C CA . SER A 1 465 ? 17.744 -3.895 0.427 1.00 91.69 465 SER A CA 1
ATOM 3455 C C . SER A 1 465 ? 17.838 -5.377 0.067 1.00 91.69 465 SER A C 1
ATOM 3457 O O . SER A 1 465 ? 17.349 -5.784 -0.982 1.00 91.69 465 SER A O 1
ATOM 3459 N N . TYR A 1 466 ? 18.427 -6.206 0.935 1.00 93.56 466 TYR A N 1
ATOM 3460 C CA . TYR A 1 466 ? 18.490 -7.651 0.719 1.00 93.56 466 TYR A CA 1
ATOM 3461 C C . TYR A 1 466 ? 17.094 -8.301 0.681 1.00 93.56 466 TYR A C 1
ATOM 3463 O O . TYR A 1 466 ? 16.837 -9.143 -0.179 1.00 93.56 466 TYR A O 1
ATOM 3471 N N . GLY A 1 467 ? 16.185 -7.911 1.584 1.00 95.00 467 GLY A N 1
ATOM 3472 C CA . GLY A 1 467 ? 14.805 -8.408 1.590 1.00 95.00 467 GLY A CA 1
ATOM 3473 C C . GLY A 1 467 ? 14.076 -8.018 0.306 1.00 95.00 467 GLY A C 1
ATOM 3474 O O . GLY A 1 467 ? 13.500 -8.872 -0.369 1.00 95.00 467 GLY A O 1
ATOM 3475 N N . HIS A 1 468 ? 14.206 -6.750 -0.096 1.00 95.75 468 HIS A N 1
ATOM 3476 C CA . HIS A 1 468 ? 13.615 -6.224 -1.331 1.00 95.75 468 HIS A CA 1
ATOM 3477 C C . HIS A 1 468 ? 14.148 -6.950 -2.580 1.00 95.75 468 HIS A C 1
ATOM 3479 O O . HIS A 1 468 ? 13.384 -7.308 -3.478 1.00 95.75 468 HIS A O 1
ATOM 3485 N N . ASP A 1 469 ? 15.451 -7.239 -2.622 1.00 95.38 469 ASP A N 1
ATOM 3486 C CA . ASP A 1 469 ? 16.077 -7.985 -3.715 1.00 95.38 469 ASP A CA 1
ATOM 3487 C C . ASP A 1 469 ? 15.528 -9.421 -3.835 1.00 95.38 469 ASP A C 1
ATOM 3489 O O . ASP A 1 469 ? 15.260 -9.906 -4.937 1.00 95.38 469 ASP A O 1
ATOM 3493 N N . LYS A 1 470 ? 15.276 -10.104 -2.713 1.00 97.25 470 LYS A N 1
ATOM 3494 C CA . LYS A 1 470 ? 14.641 -11.432 -2.737 1.00 97.25 470 LYS A CA 1
ATOM 3495 C C . LYS A 1 470 ? 13.194 -11.392 -3.206 1.00 97.25 470 LYS A C 1
ATOM 3497 O O . LYS A 1 470 ? 12.804 -12.227 -4.024 1.00 97.25 470 LYS A O 1
ATOM 3502 N N . LEU A 1 471 ? 12.434 -10.393 -2.769 1.00 97.94 471 LEU A N 1
ATOM 3503 C CA . LEU A 1 471 ? 11.068 -10.181 -3.236 1.00 97.94 471 LEU A CA 1
ATOM 3504 C C . LEU A 1 471 ? 11.008 -10.008 -4.763 1.00 97.94 471 LEU A C 1
ATOM 3506 O O . LEU A 1 471 ? 10.263 -10.725 -5.437 1.00 97.94 471 LEU A O 1
ATOM 3510 N N . GLN A 1 472 ? 11.831 -9.121 -5.334 1.00 97.88 472 GLN A N 1
ATOM 3511 C CA . GLN A 1 472 ? 11.837 -8.899 -6.786 1.00 97.88 472 GLN A CA 1
ATOM 3512 C C . GLN A 1 472 ? 12.380 -10.103 -7.574 1.00 97.88 472 GLN A C 1
ATOM 3514 O O . GLN A 1 472 ? 11.883 -10.389 -8.664 1.00 97.88 472 GLN A O 1
ATOM 3519 N N . GLN A 1 473 ? 13.339 -10.863 -7.024 1.00 97.94 473 GLN A N 1
ATOM 3520 C CA . GLN A 1 473 ? 13.822 -12.102 -7.649 1.00 97.94 473 GLN A CA 1
ATOM 3521 C C . GLN A 1 473 ? 12.691 -13.115 -7.828 1.00 97.94 473 GLN A C 1
ATOM 3523 O O . GLN A 1 473 ? 12.508 -13.625 -8.935 1.00 97.94 473 GLN A O 1
ATOM 3528 N N . GLY A 1 474 ? 11.920 -13.390 -6.772 1.00 98.19 474 GLY A N 1
ATOM 3529 C CA . GLY A 1 474 ? 10.786 -14.314 -6.849 1.00 98.19 474 GLY A CA 1
ATOM 3530 C C . GLY A 1 474 ? 9.710 -13.819 -7.814 1.00 98.19 474 GLY A C 1
ATOM 3531 O O . GLY A 1 474 ? 9.231 -14.590 -8.650 1.00 98.19 474 GLY A O 1
ATOM 3532 N N . PHE A 1 475 ? 9.417 -12.516 -7.778 1.00 98.75 475 PHE A N 1
ATOM 3533 C CA . PHE A 1 475 ? 8.484 -11.860 -8.693 1.00 98.75 475 PHE A CA 1
ATOM 3534 C C . PHE A 1 475 ? 8.877 -12.071 -10.164 1.00 98.75 475 PHE A C 1
ATOM 3536 O O . PHE A 1 475 ? 8.099 -12.623 -10.946 1.00 98.75 475 PHE A O 1
ATOM 3543 N N . PHE A 1 476 ? 10.096 -11.687 -10.561 1.00 98.12 476 PHE A N 1
ATOM 3544 C CA . PHE A 1 476 ? 10.522 -11.785 -11.960 1.00 98.12 476 PHE A CA 1
ATOM 3545 C C . PHE A 1 476 ? 10.797 -13.220 -12.405 1.00 98.12 476 PHE A C 1
ATOM 3547 O O . PHE A 1 476 ? 10.512 -13.551 -13.552 1.00 98.12 476 PHE A O 1
ATOM 3554 N N . ARG A 1 477 ? 11.291 -14.104 -11.530 1.00 96.75 477 ARG A N 1
ATOM 3555 C CA . ARG A 1 477 ? 11.447 -15.530 -11.868 1.00 96.75 477 ARG A CA 1
ATOM 3556 C C . ARG A 1 477 ? 10.103 -16.198 -12.122 1.00 96.75 477 ARG A C 1
ATOM 3558 O O . ARG A 1 477 ? 9.989 -16.966 -13.073 1.00 96.75 477 ARG A O 1
ATOM 3565 N N . MET A 1 478 ? 9.079 -15.884 -11.328 1.00 97.19 478 MET A N 1
ATOM 3566 C CA . MET A 1 478 ? 7.721 -16.354 -11.598 1.00 97.19 478 MET A CA 1
ATOM 3567 C C . MET A 1 478 ? 7.184 -15.759 -12.899 1.00 97.19 478 MET A C 1
ATOM 3569 O O . MET A 1 478 ? 6.629 -16.485 -13.732 1.00 97.19 478 MET A O 1
ATOM 3573 N N . PHE A 1 479 ? 7.410 -14.462 -13.122 1.00 97.06 479 PHE A N 1
ATOM 3574 C CA . PHE A 1 479 ? 7.014 -13.812 -14.363 1.00 97.06 479 PHE A CA 1
ATOM 3575 C C . PHE A 1 479 ? 7.735 -14.380 -15.590 1.00 97.06 479 PHE A C 1
ATOM 3577 O O . PHE A 1 479 ? 7.137 -14.427 -16.647 1.00 97.06 479 PHE A O 1
ATOM 3584 N N . TRP A 1 480 ? 8.965 -14.878 -15.487 1.00 94.62 480 TRP A N 1
ATOM 3585 C CA . TRP A 1 480 ? 9.708 -15.474 -16.608 1.00 94.62 480 TRP A CA 1
ATOM 3586 C C . TRP A 1 480 ? 9.821 -17.003 -16.529 1.00 94.62 480 TRP A C 1
ATOM 3588 O O . TRP A 1 480 ? 10.666 -17.605 -17.187 1.00 94.62 480 TRP A O 1
ATOM 3598 N N . SER A 1 481 ? 8.942 -17.649 -15.758 1.00 92.88 481 SER A N 1
ATOM 3599 C CA . SER A 1 481 ? 8.940 -19.107 -15.542 1.00 92.88 481 SER A CA 1
ATOM 3600 C C . SER A 1 481 ? 8.671 -19.933 -16.803 1.00 92.88 481 SER A C 1
ATOM 3602 O O . SER A 1 481 ? 9.028 -21.108 -16.857 1.00 92.88 481 SER A O 1
ATOM 3604 N N . SER A 1 482 ? 8.075 -19.328 -17.834 1.00 85.81 482 SER A N 1
ATOM 3605 C CA . SER A 1 482 ? 8.035 -19.902 -19.182 1.00 85.81 482 SER A CA 1
ATOM 3606 C C . SER A 1 482 ? 8.778 -18.994 -20.154 1.00 85.81 482 SER A C 1
ATOM 3608 O O . SER A 1 482 ? 8.802 -17.774 -19.976 1.00 85.81 482 SER A O 1
ATOM 3610 N N . SER A 1 483 ? 9.416 -19.599 -21.158 1.00 81.19 483 SER A N 1
ATOM 3611 C CA . SER A 1 483 ? 10.302 -18.886 -22.076 1.00 81.19 483 SER A CA 1
ATOM 3612 C C . SER A 1 483 ? 9.571 -17.735 -22.777 1.00 81.19 483 SER A C 1
ATOM 3614 O O . SER A 1 483 ? 8.487 -17.948 -23.318 1.00 81.19 483 SER A O 1
ATOM 3616 N N . PRO A 1 484 ? 10.133 -16.516 -22.774 1.0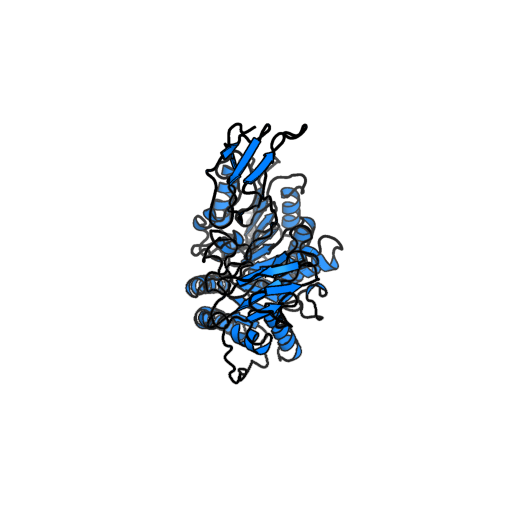0 82.12 484 PRO A N 1
ATOM 3617 C CA . PRO A 1 484 ? 9.527 -15.384 -23.457 1.00 82.12 484 PRO A CA 1
ATOM 3618 C C . PRO A 1 484 ? 9.633 -15.556 -24.977 1.00 82.12 484 PRO A C 1
ATOM 3620 O O . PRO A 1 484 ? 10.684 -15.930 -25.502 1.00 82.12 484 PRO A O 1
ATOM 3623 N N . GLU A 1 485 ? 8.558 -15.227 -25.687 1.00 82.25 485 GLU A N 1
ATOM 3624 C CA . GLU A 1 485 ? 8.493 -15.278 -27.148 1.00 82.25 485 GLU A CA 1
ATOM 3625 C C . GLU A 1 485 ? 8.372 -13.865 -27.733 1.00 82.25 485 GLU A C 1
ATOM 3627 O O . GLU A 1 485 ? 7.673 -13.003 -27.198 1.00 82.25 485 GLU A O 1
ATOM 3632 N N . TYR A 1 486 ? 9.085 -13.601 -28.834 1.00 81.62 486 TYR A N 1
ATOM 3633 C CA . TYR A 1 486 ? 9.051 -12.298 -29.509 1.00 81.62 486 TYR A CA 1
ATOM 3634 C C . TYR A 1 486 ? 7.635 -12.004 -30.015 1.00 81.62 486 TYR A C 1
ATOM 3636 O O . TYR A 1 486 ? 7.061 -12.810 -30.741 1.00 81.62 486 TYR A O 1
ATOM 3644 N N . GLY A 1 487 ? 7.092 -10.831 -29.681 1.00 78.81 487 GLY A N 1
ATOM 3645 C CA . GLY A 1 487 ? 5.765 -10.418 -30.138 1.00 78.81 487 GLY A CA 1
ATOM 3646 C C . GLY A 1 487 ? 4.584 -11.138 -29.474 1.00 78.81 487 GLY A C 1
ATOM 3647 O O . GLY A 1 487 ? 3.450 -10.918 -29.895 1.00 78.81 487 GLY A O 1
ATOM 3648 N N . VAL A 1 488 ? 4.817 -11.952 -28.441 1.00 85.31 488 VAL A N 1
ATOM 3649 C CA . VAL A 1 488 ? 3.752 -12.570 -27.641 1.00 85.31 488 VAL A CA 1
ATOM 3650 C C . VAL A 1 488 ? 3.622 -11.807 -26.327 1.00 85.31 488 VAL A C 1
ATOM 3652 O O . VAL A 1 488 ? 4.598 -11.617 -25.598 1.00 85.31 488 VAL A O 1
ATOM 3655 N N . GLU A 1 489 ? 2.414 -11.327 -26.032 1.00 88.50 489 GLU A N 1
ATOM 3656 C CA . GLU A 1 489 ? 2.129 -10.705 -24.741 1.00 88.50 489 GLU A CA 1
ATOM 3657 C C . GLU A 1 489 ? 2.002 -11.783 -23.666 1.00 88.50 489 GLU A C 1
ATOM 3659 O O . GLU A 1 489 ? 1.250 -12.748 -23.805 1.00 88.50 489 GLU A O 1
ATOM 3664 N N . ARG A 1 490 ? 2.730 -11.584 -22.572 1.00 92.00 490 ARG A N 1
ATOM 3665 C CA . ARG A 1 490 ? 2.606 -12.360 -21.353 1.00 92.00 490 ARG A CA 1
ATOM 3666 C C . ARG A 1 490 ? 1.775 -11.589 -20.340 1.00 92.00 490 ARG A C 1
ATOM 3668 O O . ARG A 1 490 ? 2.075 -10.432 -20.058 1.00 92.00 490 ARG A O 1
ATOM 3675 N N . ALA A 1 491 ? 0.800 -12.271 -19.751 1.00 94.56 491 ALA A N 1
ATOM 3676 C CA . ALA A 1 491 ? -0.049 -11.764 -18.685 1.00 94.56 491 ALA A CA 1
ATOM 3677 C C . ALA A 1 491 ? -0.000 -12.727 -17.488 1.00 94.56 491 ALA A C 1
ATOM 3679 O O . ALA A 1 491 ? -0.283 -13.913 -17.650 1.00 94.56 491 ALA A O 1
ATOM 3680 N N . VAL A 1 492 ? 0.372 -12.241 -16.300 1.00 97.62 492 VAL A N 1
ATOM 3681 C CA . VAL A 1 492 ? 0.367 -13.041 -15.057 1.00 97.62 492 VAL A CA 1
ATOM 3682 C C . VAL A 1 492 ? -0.262 -12.220 -13.927 1.00 97.62 492 VAL A C 1
ATOM 3684 O O . VAL A 1 492 ? 0.203 -11.099 -13.719 1.00 97.62 492 VAL A O 1
ATOM 3687 N N . PRO A 1 493 ? -1.278 -12.733 -13.200 1.00 98.50 493 PRO A N 1
ATOM 3688 C CA . PRO A 1 493 ? -1.896 -12.032 -12.071 1.00 98.50 493 PRO A CA 1
ATOM 3689 C C . PRO A 1 493 ? -0.872 -11.561 -11.038 1.00 98.50 493 PRO A C 1
ATOM 3691 O O . PRO A 1 493 ? 0.018 -12.324 -10.653 1.00 98.50 493 PRO A O 1
ATOM 3694 N N . LEU A 1 494 ? -1.010 -10.324 -10.564 1.00 98.88 494 LEU A N 1
ATOM 3695 C CA . LEU A 1 494 ? -0.091 -9.727 -9.595 1.00 98.88 494 LEU A CA 1
ATOM 3696 C C . LEU A 1 494 ? -0.018 -10.519 -8.290 1.00 98.88 494 LEU A C 1
ATOM 3698 O O . LEU A 1 494 ? 1.077 -10.686 -7.764 1.00 98.88 494 LEU A O 1
ATOM 3702 N N . GLY A 1 495 ? -1.135 -11.078 -7.821 1.00 98.69 495 GLY A N 1
ATOM 3703 C CA . GLY A 1 495 ? -1.169 -11.929 -6.632 1.00 98.69 495 GLY A CA 1
ATOM 3704 C C . GLY A 1 495 ? -0.235 -13.138 -6.731 1.00 98.69 495 GLY A C 1
ATOM 3705 O O . GLY A 1 495 ? 0.476 -13.457 -5.782 1.00 98.69 495 GLY A O 1
ATOM 3706 N N . ALA A 1 496 ? -0.146 -13.762 -7.911 1.00 98.69 496 ALA A N 1
ATOM 3707 C CA . ALA A 1 496 ? 0.786 -14.865 -8.140 1.00 98.69 496 ALA A CA 1
ATOM 3708 C C . ALA A 1 496 ? 2.253 -14.403 -8.096 1.00 98.69 496 ALA A C 1
ATOM 3710 O O . ALA A 1 496 ? 3.124 -15.134 -7.622 1.00 98.69 496 ALA A O 1
ATOM 3711 N N . LEU A 1 497 ? 2.532 -13.195 -8.592 1.00 98.88 497 LEU A N 1
ATOM 3712 C CA . LEU A 1 497 ? 3.882 -12.636 -8.641 1.00 98.88 497 LEU A CA 1
ATOM 3713 C C . LEU A 1 497 ? 4.369 -12.187 -7.257 1.00 98.88 497 LEU A C 1
ATOM 3715 O O . LEU A 1 497 ? 5.505 -12.489 -6.890 1.00 98.88 497 LEU A O 1
ATOM 3719 N N . THR A 1 498 ? 3.519 -11.527 -6.467 1.00 98.69 498 THR A N 1
ATOM 3720 C CA . THR A 1 498 ? 3.858 -11.125 -5.093 1.00 98.69 498 THR A CA 1
ATOM 3721 C C . THR A 1 498 ? 4.004 -12.342 -4.179 1.00 98.69 498 THR A C 1
ATOM 3723 O O . THR A 1 498 ? 4.991 -12.433 -3.451 1.00 98.69 498 THR A O 1
ATOM 3726 N N . ALA A 1 499 ? 3.121 -13.343 -4.295 1.00 98.50 499 ALA A N 1
ATOM 3727 C CA . ALA A 1 499 ? 3.244 -14.611 -3.569 1.00 98.50 499 ALA A CA 1
ATOM 3728 C C . ALA A 1 499 ? 4.562 -15.342 -3.885 1.00 98.50 499 ALA A C 1
ATOM 3730 O O . ALA A 1 499 ? 5.216 -15.877 -2.988 1.00 98.50 499 ALA A O 1
ATOM 3731 N N . ALA A 1 500 ? 4.996 -15.335 -5.150 1.00 98.56 500 ALA A N 1
ATOM 3732 C CA . ALA A 1 500 ? 6.289 -15.897 -5.528 1.00 98.56 500 ALA A CA 1
ATOM 3733 C C . ALA A 1 500 ? 7.471 -15.113 -4.936 1.00 98.56 500 ALA A C 1
ATOM 3735 O O . ALA A 1 500 ? 8.452 -15.725 -4.513 1.00 98.56 500 ALA A O 1
ATOM 3736 N N . GLY A 1 501 ? 7.371 -13.783 -4.866 1.00 98.31 501 GLY A N 1
ATOM 3737 C CA . GLY A 1 501 ? 8.340 -12.932 -4.177 1.00 98.31 501 GLY A CA 1
ATOM 3738 C C . GLY A 1 501 ? 8.469 -13.270 -2.692 1.00 98.31 501 GLY A C 1
ATOM 3739 O O . GLY A 1 501 ? 9.573 -13.540 -2.219 1.00 98.31 501 GLY A O 1
ATOM 3740 N N . PHE A 1 502 ? 7.344 -13.351 -1.974 1.00 98.12 502 PHE A N 1
ATOM 3741 C CA . PHE A 1 502 ? 7.326 -13.762 -0.567 1.00 98.12 502 PHE A CA 1
ATOM 3742 C C . PHE A 1 502 ? 7.933 -15.155 -0.371 1.00 98.12 502 PHE A C 1
ATOM 3744 O O . PHE A 1 502 ? 8.764 -15.358 0.514 1.00 98.12 502 PHE A O 1
ATOM 3751 N N . ARG A 1 503 ? 7.608 -16.110 -1.250 1.00 97.50 503 ARG A N 1
ATOM 3752 C CA . ARG A 1 503 ? 8.179 -17.460 -1.200 1.00 97.50 503 ARG A CA 1
ATOM 3753 C C . ARG A 1 503 ? 9.693 -17.478 -1.435 1.00 97.50 503 ARG A C 1
ATOM 3755 O O . ARG A 1 503 ? 10.389 -18.229 -0.750 1.00 97.50 503 ARG A O 1
ATOM 3762 N N . GLU A 1 504 ? 10.218 -16.692 -2.375 1.00 97.75 504 GLU A N 1
ATOM 3763 C CA . GLU A 1 504 ? 11.670 -16.592 -2.614 1.00 97.75 504 GLU A CA 1
ATOM 3764 C C . GLU A 1 504 ? 12.390 -16.038 -1.378 1.00 97.75 504 GLU A C 1
ATOM 3766 O O . GLU A 1 504 ? 13.420 -16.583 -0.989 1.00 97.75 504 GLU A O 1
ATOM 3771 N N . LEU A 1 505 ? 11.841 -15.014 -0.715 1.00 97.38 505 LEU A N 1
ATOM 3772 C CA . LEU A 1 505 ? 12.416 -14.492 0.527 1.00 97.38 505 LEU A CA 1
ATOM 3773 C C . LEU A 1 505 ? 12.349 -15.516 1.669 1.00 97.38 505 LEU A C 1
ATOM 3775 O O . LEU A 1 505 ? 13.360 -15.764 2.326 1.00 97.38 505 LEU A O 1
ATOM 3779 N N . PHE A 1 506 ? 11.189 -16.139 1.883 1.00 96.56 506 PHE A N 1
ATOM 3780 C CA . PHE A 1 506 ? 10.988 -17.110 2.961 1.00 96.56 506 PHE A CA 1
ATOM 3781 C C . PHE A 1 506 ? 11.879 -18.352 2.814 1.00 96.56 506 PHE A C 1
ATOM 3783 O O . PHE A 1 506 ? 12.437 -18.843 3.791 1.00 96.56 506 PHE A O 1
ATOM 3790 N N . THR A 1 507 ? 12.031 -18.871 1.592 1.00 95.12 507 THR A N 1
ATOM 3791 C CA . THR A 1 507 ? 12.802 -20.104 1.344 1.00 95.12 507 THR A CA 1
ATOM 3792 C C . THR A 1 507 ? 14.280 -19.855 1.049 1.00 95.12 507 THR A C 1
ATOM 3794 O O . THR A 1 507 ? 15.110 -20.732 1.285 1.00 95.12 507 THR A O 1
ATOM 3797 N N . GLY A 1 508 ? 14.620 -18.679 0.521 1.00 89.31 508 GLY A N 1
ATOM 3798 C CA . GLY A 1 508 ? 15.957 -18.347 0.038 1.00 89.31 508 GLY A CA 1
ATOM 3799 C C . GLY A 1 508 ? 16.847 -17.618 1.044 1.00 89.31 508 GLY A C 1
ATOM 3800 O O . GLY A 1 508 ? 18.017 -17.384 0.732 1.00 89.31 508 GLY A O 1
ATOM 3801 N N . SER A 1 509 ? 16.333 -17.225 2.217 1.00 84.75 509 SER A N 1
ATOM 3802 C CA . SER A 1 509 ? 17.123 -16.548 3.249 1.00 84.75 509 SER A CA 1
ATOM 3803 C C . SER A 1 509 ? 16.534 -16.671 4.652 1.00 84.75 509 SER A C 1
ATOM 3805 O O . SER A 1 509 ? 15.328 -16.778 4.822 1.00 84.75 509 SER A O 1
ATOM 3807 N N . ALA A 1 510 ? 17.399 -16.586 5.665 1.00 86.12 510 ALA A N 1
ATOM 3808 C CA . ALA A 1 510 ? 16.996 -16.387 7.058 1.00 86.12 510 ALA A CA 1
ATOM 3809 C C . ALA A 1 510 ? 16.986 -14.901 7.469 1.00 86.12 510 ALA A C 1
ATOM 3811 O O . ALA A 1 510 ? 16.431 -14.562 8.512 1.00 86.12 510 ALA A O 1
ATOM 3812 N N . CYS A 1 511 ? 17.607 -14.018 6.678 1.00 90.38 511 CYS A N 1
ATOM 3813 C CA . CYS A 1 511 ? 17.593 -12.583 6.944 1.00 90.38 511 CYS A CA 1
ATOM 3814 C C . CYS A 1 511 ? 16.278 -11.954 6.502 1.00 90.38 511 CYS A C 1
ATOM 3816 O O . CYS A 1 511 ? 15.628 -12.436 5.569 1.00 90.38 511 CYS A O 1
ATOM 3818 N N . CYS A 1 512 ? 15.994 -10.801 7.109 1.00 92.25 512 CYS A N 1
ATOM 3819 C CA . CYS A 1 512 ? 15.211 -9.756 6.475 1.00 92.25 512 CYS A CA 1
ATOM 3820 C C . CYS A 1 512 ? 13.739 -10.174 6.259 1.00 92.25 512 CYS A C 1
ATOM 3822 O O . CYS A 1 512 ? 13.083 -9.773 5.294 1.00 92.25 512 CYS A O 1
ATOM 3824 N N . GLN A 1 513 ? 13.260 -11.076 7.124 1.00 93.44 513 GLN A N 1
ATOM 3825 C CA . GLN A 1 513 ? 11.957 -11.737 7.051 1.00 93.44 513 GLN A CA 1
ATOM 3826 C C . GLN A 1 513 ? 10.811 -10.801 7.446 1.00 93.44 513 GLN A C 1
ATOM 3828 O O . GLN A 1 513 ? 9.672 -11.076 7.089 1.00 93.44 513 GLN A O 1
ATOM 3833 N N . GLU A 1 514 ? 11.103 -9.685 8.120 1.00 93.50 514 GLU A N 1
ATOM 3834 C CA . GLU A 1 514 ? 10.150 -8.604 8.391 1.00 93.50 514 GLU A CA 1
ATOM 3835 C C . GLU A 1 514 ? 9.461 -8.112 7.111 1.00 93.50 514 GLU A C 1
ATOM 3837 O O . GLU A 1 514 ? 8.269 -7.819 7.116 1.00 93.50 514 GLU A O 1
ATOM 3842 N N . THR A 1 515 ? 10.175 -8.146 5.980 1.00 94.81 515 THR A N 1
ATOM 3843 C CA . THR A 1 515 ? 9.662 -7.753 4.660 1.00 94.81 515 THR A CA 1
ATOM 3844 C C . THR A 1 515 ? 8.465 -8.603 4.194 1.00 94.81 515 THR A C 1
ATOM 3846 O O . THR A 1 515 ? 7.680 -8.155 3.362 1.00 94.81 515 THR A O 1
ATOM 3849 N N . LEU A 1 516 ? 8.285 -9.823 4.726 1.00 96.50 516 LEU A N 1
ATOM 3850 C CA . LEU A 1 516 ? 7.097 -10.654 4.460 1.00 96.50 516 LEU A CA 1
ATOM 3851 C C . LEU A 1 516 ? 5.816 -10.034 5.039 1.00 96.50 516 LEU A C 1
ATOM 3853 O O . LEU A 1 516 ? 4.722 -10.280 4.535 1.00 96.50 516 LEU A O 1
ATOM 3857 N N . PHE A 1 517 ? 5.961 -9.220 6.083 1.00 96.94 517 PHE A N 1
ATOM 3858 C CA . PHE A 1 517 ? 4.862 -8.567 6.783 1.00 96.94 517 PHE A CA 1
ATOM 3859 C C . PHE A 1 517 ? 4.681 -7.114 6.344 1.00 96.94 517 PHE A C 1
ATOM 3861 O O . PHE A 1 517 ? 3.567 -6.605 6.339 1.00 96.94 517 PHE A O 1
ATOM 3868 N N . THR A 1 518 ? 5.762 -6.437 5.952 1.00 96.62 518 THR A N 1
ATOM 3869 C CA . THR A 1 518 ? 5.743 -4.995 5.672 1.00 96.62 518 THR A CA 1
ATOM 3870 C C . THR A 1 518 ? 5.529 -4.635 4.203 1.00 96.62 518 THR A C 1
ATOM 3872 O O . THR A 1 518 ? 5.618 -3.459 3.879 1.00 96.62 518 THR A O 1
ATOM 3875 N N . TYR A 1 519 ? 5.241 -5.579 3.298 1.00 97.88 519 TYR A N 1
ATOM 3876 C CA . TYR A 1 519 ? 4.928 -5.279 1.889 1.00 97.88 519 TYR A CA 1
ATOM 3877 C C . TYR A 1 519 ? 3.442 -5.451 1.573 1.00 97.88 519 TYR A C 1
ATOM 3879 O O . TYR A 1 519 ? 2.854 -6.503 1.818 1.00 97.88 519 TYR A O 1
ATOM 3887 N N . ALA A 1 520 ? 2.858 -4.440 0.934 1.00 98.06 520 ALA A N 1
ATOM 3888 C CA . ALA A 1 520 ? 1.467 -4.414 0.510 1.00 98.06 520 ALA A CA 1
ATOM 3889 C C . ALA A 1 520 ? 1.357 -4.272 -1.012 1.00 98.06 520 ALA A C 1
ATOM 3891 O O . ALA A 1 520 ? 2.119 -3.542 -1.650 1.00 98.06 520 ALA A O 1
ATOM 3892 N N . LEU A 1 521 ? 0.383 -4.965 -1.604 1.00 98.88 521 LEU A N 1
ATOM 3893 C CA . LEU A 1 521 ? -0.037 -4.719 -2.980 1.00 98.88 521 LEU A CA 1
ATOM 3894 C C . LEU A 1 521 ? -1.163 -3.681 -2.970 1.00 98.88 521 LEU A C 1
ATOM 3896 O O . LEU A 1 521 ? -2.300 -3.997 -2.624 1.00 98.88 521 LEU A O 1
ATOM 3900 N N . LEU A 1 522 ? -0.857 -2.454 -3.380 1.00 98.88 522 LEU A N 1
ATOM 3901 C CA . LEU A 1 522 ? -1.860 -1.439 -3.679 1.00 98.88 522 LEU A CA 1
ATOM 3902 C C . LEU A 1 522 ? -2.355 -1.667 -5.116 1.00 98.88 522 LEU A C 1
ATOM 3904 O O . LEU A 1 522 ? -1.668 -1.368 -6.094 1.00 98.88 522 LEU A O 1
ATOM 3908 N N . GLY A 1 523 ? -3.538 -2.256 -5.247 1.00 98.62 523 GLY A N 1
ATOM 3909 C CA . GLY A 1 523 ? -4.130 -2.705 -6.501 1.00 98.62 523 GLY A CA 1
ATOM 3910 C C . GLY A 1 523 ? -5.012 -3.940 -6.310 1.00 98.62 523 GLY A C 1
ATOM 3911 O O . GLY A 1 523 ? -5.177 -4.452 -5.204 1.00 98.62 523 GLY A O 1
ATOM 3912 N N . ASP A 1 524 ? -5.578 -4.425 -7.411 1.00 98.81 524 ASP A N 1
ATOM 3913 C CA . ASP A 1 524 ? -6.314 -5.691 -7.448 1.00 98.81 524 ASP A CA 1
ATOM 3914 C C . ASP A 1 524 ? -5.331 -6.849 -7.748 1.00 98.81 524 ASP A C 1
ATOM 3916 O O . ASP A 1 524 ? -4.652 -6.800 -8.780 1.00 98.81 524 ASP A O 1
ATOM 3920 N N . PRO A 1 525 ? -5.231 -7.889 -6.893 1.00 98.81 525 PRO A N 1
ATOM 3921 C CA . PRO A 1 525 ? -4.330 -9.027 -7.095 1.00 98.81 525 PRO A CA 1
ATOM 3922 C C . PRO A 1 525 ? -4.628 -9.839 -8.363 1.00 98.81 525 PRO A C 1
ATOM 3924 O O . PRO A 1 525 ? -3.747 -10.558 -8.842 1.00 98.81 525 PRO A O 1
ATOM 3927 N N . LEU A 1 526 ? -5.835 -9.738 -8.925 1.00 98.81 526 LEU A N 1
ATOM 3928 C CA . LEU A 1 526 ? -6.204 -10.401 -10.177 1.00 98.81 526 LEU A CA 1
ATOM 3929 C C . LEU A 1 526 ? -5.790 -9.612 -11.422 1.00 98.81 526 LEU A C 1
ATOM 3931 O O . LEU A 1 526 ? -5.753 -10.193 -12.508 1.00 98.81 526 LEU A O 1
ATOM 3935 N N . THR A 1 527 ? -5.429 -8.331 -11.281 1.00 98.81 527 THR A N 1
ATOM 3936 C CA . THR A 1 527 ? -4.867 -7.552 -12.388 1.00 98.81 527 THR A CA 1
ATOM 3937 C C . THR A 1 527 ? -3.579 -8.222 -12.862 1.00 98.81 527 THR A C 1
ATOM 3939 O O . THR A 1 527 ? -2.688 -8.467 -12.046 1.00 98.81 527 THR A O 1
ATOM 3942 N N . PRO A 1 528 ? -3.432 -8.546 -14.157 1.00 98.19 528 PRO A N 1
ATOM 3943 C CA . PRO A 1 528 ? -2.215 -9.161 -14.655 1.00 98.19 528 PRO A CA 1
ATOM 3944 C C . PRO A 1 528 ? -1.127 -8.122 -14.926 1.00 98.19 528 PRO A C 1
ATOM 3946 O O . PRO A 1 528 ? -1.388 -7.103 -15.554 1.00 98.19 528 PRO A O 1
ATOM 3949 N N . LEU A 1 529 ? 0.127 -8.420 -14.586 1.00 97.94 529 LEU A N 1
ATOM 3950 C CA . LEU A 1 529 ? 1.253 -7.754 -15.238 1.00 97.94 529 LEU A CA 1
ATOM 3951 C C . LEU A 1 529 ? 1.278 -8.187 -16.708 1.00 97.94 529 LEU A C 1
ATOM 3953 O O . LEU A 1 529 ? 1.481 -9.367 -16.998 1.00 97.94 529 LEU A O 1
ATOM 3957 N N . ARG A 1 530 ? 1.082 -7.233 -17.623 1.00 95.12 530 ARG A N 1
ATOM 3958 C CA . ARG A 1 530 ? 1.119 -7.437 -19.078 1.00 95.12 530 ARG A CA 1
ATOM 3959 C C . ARG A 1 530 ? 2.433 -6.917 -19.663 1.00 95.12 530 ARG A C 1
ATOM 3961 O O . ARG A 1 530 ? 2.639 -5.705 -19.732 1.00 95.12 530 ARG A O 1
ATOM 3968 N N . VAL A 1 531 ? 3.301 -7.817 -20.121 1.00 93.81 531 VAL A N 1
ATOM 3969 C CA . VAL A 1 531 ? 4.564 -7.478 -20.805 1.00 93.81 531 VAL A CA 1
ATOM 3970 C C . VAL A 1 531 ? 4.560 -8.106 -22.186 1.00 93.81 531 VAL A C 1
ATOM 3972 O O . VAL A 1 531 ? 4.311 -9.297 -22.334 1.00 93.81 531 VAL A O 1
ATOM 3975 N N . MET A 1 532 ? 4.885 -7.319 -23.202 1.00 87.69 532 MET A N 1
ATOM 3976 C CA . MET A 1 532 ? 5.059 -7.806 -24.563 1.00 87.69 532 MET A CA 1
ATOM 3977 C C . MET A 1 532 ? 6.514 -7.629 -24.948 1.00 87.69 532 MET A C 1
ATOM 3979 O O . MET A 1 532 ? 6.964 -6.516 -25.203 1.00 87.69 532 MET A O 1
ATOM 3983 N N . ALA A 1 533 ? 7.253 -8.729 -24.996 1.00 77.62 533 ALA A N 1
ATOM 3984 C CA . ALA A 1 533 ? 8.602 -8.710 -25.522 1.00 77.62 533 ALA A CA 1
ATOM 3985 C C . ALA A 1 533 ? 8.623 -8.112 -26.939 1.00 77.62 533 ALA A C 1
ATOM 3987 O O . ALA A 1 533 ? 7.712 -8.376 -27.729 1.00 77.62 533 ALA A O 1
ATOM 3988 N N . GLY A 1 534 ? 9.652 -7.316 -27.262 1.00 69.44 534 GLY A N 1
ATOM 3989 C CA . GLY A 1 534 ? 9.751 -6.633 -28.556 1.00 69.44 534 GLY A CA 1
ATOM 3990 C C . GLY A 1 534 ? 9.559 -7.570 -29.758 1.00 69.44 534 GLY A C 1
ATOM 3991 O O . GLY A 1 534 ? 9.661 -8.788 -29.646 1.00 69.44 534 GLY A O 1
ATOM 3992 N N . SER A 1 535 ? 9.278 -7.017 -30.935 1.00 64.69 535 SER A N 1
ATOM 3993 C CA . SER A 1 535 ? 9.141 -7.784 -32.179 1.00 64.69 535 SER A CA 1
ATOM 3994 C C . SER A 1 535 ? 10.479 -7.874 -32.921 1.00 64.69 535 SER A C 1
ATOM 3996 O O . SER A 1 535 ? 11.122 -6.851 -33.153 1.00 64.69 535 SER A O 1
ATOM 3998 N N . ARG A 1 536 ? 10.892 -9.074 -33.353 1.00 64.31 536 ARG A N 1
ATOM 3999 C CA . ARG A 1 536 ? 11.982 -9.236 -34.333 1.00 64.31 536 ARG A CA 1
ATOM 4000 C C . ARG A 1 536 ? 11.397 -9.254 -35.742 1.00 64.31 536 ARG A C 1
ATOM 4002 O O . ARG A 1 536 ? 10.603 -10.130 -36.061 1.00 64.31 536 ARG A O 1
ATOM 4009 N N . ILE A 1 537 ? 11.832 -8.327 -36.591 1.00 61.09 537 ILE A N 1
ATOM 4010 C CA . ILE A 1 537 ? 11.597 -8.398 -38.036 1.00 61.09 537 ILE A CA 1
ATOM 4011 C C . ILE A 1 537 ? 12.851 -9.012 -38.660 1.00 61.09 537 ILE A C 1
ATOM 4013 O O . ILE A 1 537 ? 13.911 -8.390 -38.665 1.00 61.09 537 ILE A O 1
ATOM 4017 N N . MET A 1 538 ? 12.745 -10.242 -39.164 1.00 62.81 538 MET A N 1
ATOM 4018 C CA . MET A 1 538 ? 13.796 -10.842 -39.987 1.00 62.81 538 MET A CA 1
ATOM 4019 C C . MET A 1 538 ? 13.634 -10.322 -41.417 1.00 62.81 538 MET A C 1
ATOM 4021 O O . MET A 1 538 ? 12.722 -10.739 -42.127 1.00 62.81 538 MET A O 1
ATOM 4025 N N . LEU A 1 539 ? 14.492 -9.393 -41.839 1.00 70.88 539 LEU A N 1
ATOM 4026 C CA . LEU A 1 539 ? 14.572 -9.000 -43.246 1.00 70.88 539 LEU A CA 1
ATOM 4027 C C . LEU A 1 539 ? 15.445 -10.027 -43.985 1.00 70.88 539 LEU A C 1
ATOM 4029 O O . LEU A 1 539 ? 16.578 -10.257 -43.553 1.00 70.88 539 LEU A O 1
ATOM 4033 N N . PRO A 1 540 ? 14.965 -10.662 -45.070 1.00 68.06 540 PRO A N 1
ATOM 4034 C CA . PRO A 1 540 ? 15.798 -11.570 -45.843 1.00 68.06 540 PRO A CA 1
ATOM 4035 C C . PRO A 1 540 ? 16.988 -10.804 -46.427 1.00 68.06 540 PRO A C 1
ATOM 4037 O O . PRO A 1 540 ? 16.825 -9.742 -47.032 1.00 68.06 540 PRO A O 1
ATOM 4040 N N . LEU A 1 541 ? 18.191 -11.352 -46.257 1.00 69.69 541 LEU A N 1
ATOM 4041 C CA . LEU A 1 541 ? 19.378 -10.854 -46.939 1.00 69.69 541 LEU A CA 1
ATOM 4042 C C . LEU A 1 541 ? 19.238 -11.173 -48.433 1.00 69.69 541 LEU A C 1
ATOM 4044 O O . LEU A 1 541 ? 19.464 -12.303 -48.856 1.00 69.69 541 LEU A O 1
ATOM 4048 N N . VAL A 1 542 ? 18.856 -10.180 -49.234 1.00 67.31 542 VAL A N 1
ATOM 4049 C CA . VAL A 1 542 ? 18.879 -10.288 -50.696 1.00 67.31 542 VAL A CA 1
ATOM 4050 C C . VAL A 1 542 ? 20.272 -9.873 -51.169 1.00 67.31 542 VAL A C 1
ATOM 4052 O O . VAL A 1 542 ? 20.546 -8.685 -51.335 1.00 67.31 542 VAL A O 1
ATOM 4055 N N . GLN A 1 543 ? 21.178 -10.838 -51.344 1.00 60.34 543 GLN A N 1
ATOM 4056 C CA . GLN A 1 543 ? 22.407 -10.607 -52.112 1.00 60.34 543 GLN A CA 1
ATOM 4057 C C . GLN A 1 543 ? 22.047 -10.577 -53.604 1.00 60.34 543 GLN A C 1
ATOM 4059 O O . GLN A 1 543 ? 21.358 -11.475 -54.086 1.00 60.34 543 GLN A O 1
ATOM 4064 N N . ARG A 1 544 ? 22.450 -9.505 -54.296 1.00 58.84 544 ARG A N 1
ATOM 4065 C CA . ARG A 1 544 ? 22.300 -9.349 -55.749 1.00 58.84 544 ARG A CA 1
ATOM 4066 C C . ARG A 1 544 ? 23.424 -10.034 -56.502 1.00 58.84 544 ARG A C 1
ATOM 4068 O O . ARG A 1 544 ? 24.571 -9.942 -56.010 1.00 58.84 544 ARG A O 1
#

Secondary structure (DSSP, 8-state):
------EEE--EETTEEPPPEEE-SSS-EEEEEE----TTS--EEEEEE---TT-S--------------EE-TT--EEEEPPSSSEEEEEESPPTT-EEEE-SSTTS-EEPPPBTTEEEE-STT-EEEEE-TTTS--------------S--SEEEEE-GGGHHHHHHHHHHHHHTT--EEEEEHHHHHHHHSTT---HHHHHHHHHHHHHH-SSPPSEEEEES---S-TT-TT---TTS--SS---EEEEETTTEEEE-GGGGT--SSSSGGG--S-SSEEEEE--SSHHHHHHHHHHHHHHHHSPS--GGGGEEEEEEPPPBTTB-HHHHHHHHHTTS-TTSEEEEEEBSSSTT-B--HHHHHHHHHHHHHH--SEEEEES-EETTEE----TTSSS-SSEETTTGGG---TT--PEEEEESSSTT-TTS--TTS--HHHHHHH-TTSS-SEEEEESS---HHHHHHHHHHHHHHHTSS---TTPEEEEEHHHHHHHHHHHHHHH-SS-TTHHHHEEEES-TTSEEEEEPPPP--------

pLDDT: mean 89.42, std 12.19, range [30.97, 98.94]

Radius of gyration: 28.48 Å; Cα contacts (8 Å, |Δi|>4): 1180; chains: 1; bounding box: 62×58×107 Å

Mean predicted aligned error: 10.65 Å